Protein AF-U6DF57-F1 (afdb_monomer)

Organism: Neovison vison (NCBI:txid452646)

Solvent-accessible surface area (backbone atoms only — not comparable to full-atom values): 24882 Å² total; per-residue (Å²): 106,76,62,24,52,60,39,52,37,64,39,34,55,54,43,52,50,57,40,47,76,76,34,94,78,56,66,52,61,45,67,50,65,43,27,46,73,41,45,70,46,18,60,71,50,72,69,36,40,58,39,36,43,92,53,84,89,54,86,30,38,49,57,43,26,27,34,59,74,39,52,46,35,77,53,45,66,58,50,26,53,61,52,53,70,60,67,55,60,44,64,63,52,75,55,28,29,51,48,46,36,52,42,36,63,48,38,27,46,74,73,49,46,69,69,101,59,81,37,76,41,80,45,74,50,78,60,56,64,50,39,50,70,58,28,49,73,52,74,18,79,40,70,50,83,81,60,57,57,67,54,95,45,24,38,78,58,48,74,61,32,19,33,42,40,71,68,58,45,32,51,45,25,57,76,62,26,41,28,43,34,39,37,20,26,74,89,38,40,71,62,52,50,57,48,42,78,70,26,73,70,44,41,73,36,75,28,48,88,50,45,81,50,49,58,61,42,50,54,52,40,48,52,56,51,69,12,40,50,37,38,45,64,61,96,72,60,92,55,54,48,66,32,16,27,20,44,30,76,75,73,53,71,47,71,78,28,83,45,29,67,33,64,74,45,54,90,96,55,79,66,50,72,52,77,46,78,47,65,81,59,86,54,74,76,47,73,52,45,38,33,40,70,55,53,91,63,71,47,79,46,76,47,72,62,89,72,78,80,89,50,81,70,46,66,80,51,27,71,73,9,63,66,38,25,31,35,50,76,89,40,41,50,44,39,94,62,31,38,59,81,30,22,78,30,71,40,90,88,53,54,75,66,59,31,54,52,57,13,28,88,47,96,86,47,52,54,4,60,73,41,28,49,70,55,88,35,37,34,48,47,47,84,54,93,50,88,92,45,50,51,36,64,77,31,22,74,25,36,48,66,68,29,45,62,26,95,92,25,50,7,42,28,82,90,24,12,45,42,53,62,54,40,36,51,46,35,95,63,33,35,65,74,18,20,71,39,64,72,68,61,74,88,43,39,45,100,85,71,44,77,112

Secondary structure (DSSP, 8-state):
-HHHHHHHHHHHHHHHHHHHHH-TT--EEEEEE---SSTTTS--SHHHHH---SSTTS--PPP-SEEEEEEEES-HHHHHHHHHT------SSSSBSHHHHHHHHHH-HHHHT--SS-EEEEEEESS-B--TTGGGGGT--SPP------BTTB-GGGGTSPPPPHHHHHHHHHHTTEEEEEEEETTTHHHHHHHHHHSTT-EEEEE-TT-TTHHHHHHHHHHHHHT-EEEEE----TTEEEEEEEE-TTS-EEEEESSEEE-SPPTT---EEEEEEEESS-PPSEEEEEEETT-S-EEEEEE----S------TT-TTTTTTSEEEETTEEEEPTTEESTTS-EE-TT--HHHHHHTT-SSTTSPGGGGSEEEETTEEEEPPPSSTT--EESTTS-EESS-S-EETTEETT-TTTEEEETTEEEEPTTEESTTS-EE--GGGGB-TTS-B-

Structure (mmCIF, N/CA/C/O backbone):
data_AF-U6DF57-F1
#
_entry.id   AF-U6DF57-F1
#
loop_
_atom_site.group_PDB
_atom_site.id
_atom_site.type_symbol
_atom_site.label_atom_id
_atom_site.label_alt_id
_atom_site.label_comp_id
_atom_site.label_asym_id
_atom_site.label_entity_id
_atom_site.label_seq_id
_atom_site.pdbx_PDB_ins_code
_atom_site.Cartn_x
_atom_site.Cartn_y
_atom_site.Cartn_z
_atom_site.occupancy
_atom_site.B_iso_or_equiv
_atom_site.auth_seq_id
_atom_site.auth_comp_id
_atom_site.auth_asym_id
_atom_site.auth_atom_id
_atom_site.pdbx_PDB_model_num
ATOM 1 N N . MET A 1 1 ? -13.504 3.971 30.549 1.00 68.25 1 MET A N 1
ATOM 2 C CA . MET A 1 1 ? -14.671 3.404 29.819 1.00 68.25 1 MET A CA 1
ATOM 3 C C . MET A 1 1 ? -16.015 3.293 30.576 1.00 68.25 1 MET A C 1
ATOM 5 O O . MET A 1 1 ? -17.037 3.138 29.905 1.00 68.25 1 MET A O 1
ATOM 9 N N . LEU A 1 2 ? -16.121 3.310 31.921 1.00 74.62 2 LEU A N 1
ATOM 10 C CA . LEU A 1 2 ? -17.439 3.147 32.598 1.00 74.62 2 LEU A CA 1
ATOM 11 C C . LEU A 1 2 ? -18.368 4.355 32.401 1.00 74.62 2 LEU A C 1
ATOM 13 O O . LEU A 1 2 ? -19.555 4.206 32.114 1.00 74.62 2 LEU A O 1
ATOM 17 N N . ASP A 1 3 ? -17.814 5.537 32.588 1.00 68.56 3 ASP A N 1
ATOM 18 C CA . ASP A 1 3 ? -18.392 6.838 32.284 1.00 68.56 3 ASP A CA 1
ATOM 19 C C . ASP A 1 3 ? -18.595 7.045 30.780 1.00 68.56 3 ASP A C 1
ATOM 21 O O . ASP A 1 3 ? -19.681 7.472 30.375 1.00 68.56 3 ASP A O 1
ATOM 25 N N . ASP A 1 4 ? -17.637 6.629 29.948 1.00 70.06 4 ASP A N 1
ATOM 26 C CA . ASP A 1 4 ? -17.771 6.661 28.487 1.00 70.06 4 ASP A CA 1
ATOM 27 C C . ASP A 1 4 ? -19.016 5.914 28.014 1.00 70.06 4 ASP A C 1
ATOM 29 O O . ASP A 1 4 ? -19.801 6.434 27.221 1.00 70.06 4 ASP A O 1
ATOM 33 N N . LEU A 1 5 ? -19.266 4.713 28.550 1.00 75.00 5 LEU A N 1
ATOM 34 C CA . LEU A 1 5 ? -20.417 3.905 28.160 1.00 75.00 5 LEU A CA 1
ATOM 35 C C . LEU A 1 5 ? -21.748 4.621 28.450 1.00 75.00 5 LEU A C 1
ATOM 37 O O . LEU A 1 5 ? -22.703 4.476 27.689 1.00 75.00 5 LEU A O 1
ATOM 41 N N . ILE A 1 6 ? -21.831 5.424 29.515 1.00 76.19 6 ILE A N 1
ATOM 42 C CA . ILE A 1 6 ? -23.041 6.194 29.847 1.00 76.19 6 ILE A CA 1
ATOM 43 C C . ILE A 1 6 ? -23.311 7.260 28.784 1.00 76.19 6 ILE A C 1
ATOM 45 O O . ILE A 1 6 ? -24.462 7.448 28.374 1.00 76.19 6 ILE A O 1
ATOM 49 N N . ASN A 1 7 ? -22.269 7.944 28.320 1.00 72.00 7 ASN A N 1
ATOM 50 C CA . ASN A 1 7 ? -22.409 8.981 27.308 1.00 72.00 7 ASN A CA 1
ATOM 51 C C . ASN A 1 7 ? -22.587 8.382 25.913 1.00 72.00 7 ASN A C 1
ATOM 53 O O . ASN A 1 7 ? -23.464 8.833 25.177 1.00 72.00 7 ASN A O 1
ATOM 57 N N . VAL A 1 8 ? -21.875 7.307 25.562 1.00 71.12 8 VAL A N 1
ATOM 58 C CA . VAL A 1 8 ? -22.028 6.604 24.275 1.00 71.12 8 VAL A CA 1
ATOM 59 C C . VAL A 1 8 ? -23.464 6.090 24.088 1.00 71.12 8 VAL A C 1
ATOM 61 O O . VAL A 1 8 ? -24.026 6.197 22.996 1.00 71.12 8 VAL A O 1
ATOM 64 N N . LYS A 1 9 ? -24.121 5.641 25.169 1.00 73.88 9 LYS A N 1
ATOM 65 C CA . LYS A 1 9 ? -25.555 5.289 25.164 1.00 73.88 9 LYS A CA 1
ATOM 66 C C . LYS A 1 9 ? -26.471 6.460 24.791 1.00 73.88 9 LYS A C 1
ATOM 68 O O . LYS A 1 9 ? -27.526 6.245 24.195 1.00 73.88 9 LYS A O 1
ATOM 73 N N . LYS A 1 10 ? -26.090 7.694 25.126 1.00 68.88 10 LYS A N 1
ATOM 74 C CA . LYS A 1 10 ? -26.824 8.913 24.742 1.00 68.88 10 LYS A CA 1
ATOM 75 C C . LYS A 1 10 ? -26.468 9.370 23.323 1.00 68.88 10 LYS A C 1
ATOM 77 O O . LYS A 1 10 ? -27.341 9.850 22.609 1.00 68.88 10 LYS A O 1
ATOM 82 N N . LEU A 1 11 ? -25.224 9.144 22.900 1.00 67.44 11 LEU A N 1
ATOM 83 C CA . LEU A 1 11 ? -24.647 9.623 21.640 1.00 67.44 11 LEU A CA 1
ATOM 84 C C . LEU A 1 11 ? -25.147 8.903 20.381 1.00 67.44 11 LEU A C 1
ATOM 86 O O . LEU A 1 11 ? -24.964 9.423 19.285 1.00 67.44 11 LEU A O 1
ATOM 90 N N . GLY A 1 12 ? -25.789 7.737 20.491 1.00 68.12 12 GLY A N 1
ATOM 91 C CA . GLY A 1 12 ? -26.209 6.961 19.317 1.00 68.12 12 GLY A CA 1
ATOM 92 C C . GLY A 1 12 ? -27.116 7.709 18.332 1.00 68.12 12 GLY A C 1
ATOM 93 O O . GLY A 1 12 ? -26.927 7.610 17.118 1.00 68.12 12 GLY A O 1
ATOM 94 N N . GLY A 1 13 ? -28.061 8.505 18.844 1.00 69.75 13 GLY A N 1
ATOM 95 C CA . GLY A 1 13 ? -28.928 9.343 18.010 1.00 69.75 13 GLY A CA 1
ATOM 96 C C . GLY A 1 13 ? -28.185 10.514 17.359 1.00 69.75 13 GLY A C 1
ATOM 97 O O . GLY A 1 13 ? -28.443 10.843 16.200 1.00 69.75 13 GLY A O 1
ATOM 98 N N . ASP A 1 14 ? -27.237 11.117 18.076 1.00 74.94 14 ASP A N 1
ATOM 99 C CA . ASP A 1 14 ? -26.461 12.264 17.592 1.00 74.94 14 ASP A CA 1
ATOM 100 C C . ASP A 1 14 ? -25.399 11.843 16.567 1.00 74.94 14 ASP A C 1
ATOM 102 O O . ASP A 1 14 ? -25.172 12.552 15.589 1.00 74.94 14 ASP A O 1
ATOM 106 N N . LEU A 1 15 ? -24.819 10.650 16.728 1.00 75.00 15 LEU A N 1
ATOM 107 C CA . LEU A 1 15 ? -23.900 10.028 15.774 1.00 75.00 15 LEU A CA 1
ATOM 108 C C . LEU A 1 15 ? -24.562 9.800 14.417 1.00 75.00 15 LEU A C 1
ATOM 110 O O . LEU A 1 15 ? -24.019 10.212 13.391 1.00 75.00 15 LEU A O 1
ATOM 114 N N . LEU A 1 16 ? -25.747 9.178 14.396 1.00 73.25 16 LEU A N 1
ATOM 115 C CA . LEU A 1 16 ? -26.448 8.948 13.133 1.00 73.25 16 LEU A CA 1
ATOM 116 C C . LEU A 1 16 ? -26.901 10.270 12.500 1.00 73.25 16 LEU A C 1
ATOM 118 O O . LEU A 1 16 ? -26.820 10.417 11.284 1.00 73.25 16 LEU A O 1
ATOM 122 N N . ARG A 1 17 ? -27.323 11.252 13.307 1.00 76.50 17 ARG A N 1
ATOM 123 C CA . ARG A 1 17 ? -27.688 12.586 12.808 1.00 76.50 17 ARG A CA 1
ATOM 124 C C . ARG A 1 17 ? -26.499 13.293 12.161 1.00 76.50 17 ARG A C 1
ATOM 126 O O . ARG A 1 17 ? -26.622 13.770 11.041 1.00 76.50 17 ARG A O 1
ATOM 133 N N . ALA A 1 18 ? -25.345 13.286 12.821 1.00 75.62 18 ALA A N 1
ATOM 134 C CA . ALA A 1 18 ? -24.112 13.848 12.289 1.00 75.62 18 ALA A CA 1
ATOM 135 C C . ALA A 1 18 ? -23.642 13.146 11.009 1.00 75.62 18 ALA A C 1
ATOM 137 O O . ALA A 1 18 ? -23.156 13.809 10.097 1.00 75.62 18 ALA A O 1
ATOM 138 N N . LEU A 1 19 ? -23.806 11.823 10.920 1.00 74.62 19 LEU A N 1
ATOM 139 C CA . LEU A 1 19 ? -23.536 11.078 9.690 1.00 74.62 19 LEU A CA 1
ATOM 140 C C . LEU A 1 19 ? -24.506 11.476 8.573 1.00 74.62 19 LEU A C 1
ATOM 142 O O . LEU A 1 19 ? -24.065 11.689 7.450 1.00 74.62 19 LEU A O 1
ATOM 146 N N . ASN A 1 20 ? -25.795 11.637 8.878 1.00 75.69 20 ASN A N 1
ATOM 147 C CA . ASN A 1 20 ? -26.807 12.040 7.899 1.00 75.69 20 ASN A CA 1
ATOM 148 C C . ASN A 1 20 ? -26.631 13.486 7.396 1.00 75.69 20 ASN A C 1
ATOM 150 O O . ASN A 1 20 ? -27.070 13.799 6.296 1.00 75.69 20 ASN A O 1
ATOM 154 N N . GLU A 1 21 ? -25.975 14.364 8.163 1.00 77.69 21 GLU A N 1
ATOM 155 C CA . GLU A 1 21 ? -25.579 15.704 7.692 1.00 77.69 21 GLU A CA 1
ATOM 156 C C . GLU A 1 21 ? -24.467 15.651 6.632 1.00 77.69 21 GLU A C 1
ATOM 158 O O . GLU A 1 21 ? -24.338 16.569 5.826 1.00 77.69 21 GLU A O 1
ATOM 163 N N . ILE A 1 22 ? -23.654 14.592 6.644 1.00 72.81 22 ILE A N 1
ATOM 164 C CA . ILE A 1 22 ? -22.502 14.426 5.751 1.00 72.81 22 ILE A CA 1
ATOM 165 C C . ILE A 1 22 ? -22.846 13.532 4.552 1.00 72.81 22 ILE A C 1
ATOM 167 O O . ILE A 1 22 ? -22.332 13.736 3.453 1.00 72.81 22 ILE A O 1
ATOM 171 N N . THR A 1 23 ? -23.690 12.517 4.748 1.00 75.44 23 THR A N 1
ATOM 172 C CA . THR A 1 23 ? -24.075 11.555 3.713 1.00 75.44 23 THR A CA 1
ATOM 173 C C . THR A 1 23 ? -25.569 11.256 3.748 1.00 75.44 23 THR A C 1
ATOM 175 O O . THR A 1 23 ? -26.134 10.931 4.787 1.00 75.44 23 THR A O 1
ATOM 178 N N . GLU A 1 24 ? -26.212 11.284 2.580 1.00 76.06 24 GLU A N 1
ATOM 179 C CA . GLU A 1 24 ? -27.653 11.028 2.444 1.00 76.06 24 GLU A CA 1
ATOM 180 C C . GLU A 1 24 ? -28.058 9.585 2.796 1.00 76.06 24 GLU A C 1
ATOM 182 O O . GLU A 1 24 ? -29.218 9.309 3.097 1.00 76.06 24 GLU A O 1
ATOM 187 N N . SER A 1 25 ? -27.116 8.635 2.757 1.00 80.62 25 SER A N 1
ATOM 188 C CA . SER A 1 25 ? -27.392 7.210 2.965 1.00 80.62 25 SER A CA 1
ATOM 189 C C . SER A 1 25 ? -26.452 6.605 4.001 1.00 80.62 25 SER A C 1
ATOM 191 O O . SER A 1 25 ? -25.723 5.661 3.706 1.00 80.62 25 SER A O 1
ATOM 193 N N . GLY A 1 26 ? -26.458 7.122 5.229 1.00 83.56 26 GLY A N 1
ATOM 194 C CA . GLY A 1 26 ? -25.708 6.548 6.347 1.00 83.56 26 GLY A CA 1
ATOM 195 C C . GLY A 1 26 ? -26.220 5.165 6.785 1.00 83.56 26 GLY A C 1
ATOM 196 O O . GLY A 1 26 ? -27.414 4.853 6.721 1.00 83.56 26 GLY A O 1
ATOM 197 N N . ARG A 1 27 ? -25.304 4.306 7.242 1.00 90.12 27 ARG A N 1
ATOM 198 C CA . ARG A 1 27 ? -25.605 3.086 8.010 1.00 90.12 27 ARG A CA 1
ATOM 199 C C . ARG A 1 27 ? -24.702 3.072 9.238 1.00 90.12 27 ARG A C 1
ATOM 201 O O . ARG A 1 27 ? -23.534 3.427 9.121 1.00 90.12 27 ARG A O 1
ATOM 208 N N . ILE A 1 28 ? -25.234 2.653 10.380 1.00 89.56 28 ILE A N 1
ATOM 209 C CA . ILE A 1 28 ? -24.511 2.584 11.651 1.00 89.56 28 ILE A CA 1
ATOM 210 C C . ILE A 1 28 ? -24.648 1.191 12.261 1.00 89.56 28 ILE A C 1
ATOM 212 O O . ILE A 1 28 ? -25.680 0.538 12.123 1.00 89.56 28 ILE A O 1
ATOM 216 N N . GLY A 1 29 ? -23.585 0.720 12.899 1.00 93.19 29 GLY A N 1
ATOM 217 C CA . GLY A 1 29 ? -23.491 -0.591 13.530 1.00 93.19 29 GLY A CA 1
ATOM 218 C C . GLY A 1 29 ? -22.608 -0.489 14.766 1.00 93.19 29 GLY A C 1
ATOM 219 O O . GLY A 1 29 ? -21.922 0.516 14.953 1.00 93.19 29 GLY A O 1
ATOM 220 N N . PHE A 1 30 ? -22.651 -1.504 15.622 1.00 93.62 30 PHE A N 1
ATOM 221 C CA . PHE A 1 30 ? -21.929 -1.492 16.891 1.00 93.62 30 PHE A CA 1
ATOM 222 C C . PHE A 1 30 ? -21.308 -2.855 17.194 1.00 93.62 30 PHE A C 1
ATOM 224 O O . PHE A 1 30 ? -21.905 -3.910 16.956 1.00 93.62 30 PHE A O 1
ATOM 231 N N . GLY A 1 31 ? -20.109 -2.817 17.758 1.00 95.38 31 GLY A N 1
ATOM 232 C CA . GLY A 1 31 ? -19.427 -3.959 18.344 1.00 95.38 31 GLY A CA 1
ATOM 233 C C . GLY A 1 31 ? -18.686 -3.511 19.595 1.00 95.38 31 GLY A C 1
ATOM 234 O O . GLY A 1 31 ? -18.368 -2.333 19.744 1.00 95.38 31 GLY A O 1
ATOM 235 N N . SER A 1 32 ? -18.431 -4.452 20.491 1.00 95.12 32 SER A N 1
ATOM 236 C CA . SER A 1 32 ? -17.687 -4.230 21.728 1.00 95.12 32 SER A CA 1
ATOM 237 C C . SER A 1 32 ? -16.516 -5.197 21.804 1.00 95.12 32 SER A C 1
ATOM 239 O O . SER A 1 32 ? -16.604 -6.316 21.290 1.00 95.12 32 SER A O 1
ATOM 241 N N . PHE A 1 33 ? -15.450 -4.801 22.489 1.00 96.94 33 PHE A N 1
ATOM 242 C CA . PHE A 1 33 ? -14.284 -5.640 22.740 1.00 96.94 33 PHE A CA 1
ATOM 243 C C . PHE A 1 33 ? -13.758 -5.418 24.161 1.00 96.94 33 PHE A C 1
ATOM 245 O O . PHE A 1 33 ? -14.124 -4.429 24.794 1.00 96.94 33 PHE A O 1
ATOM 252 N N . VAL A 1 34 ? -12.964 -6.369 24.655 1.00 95.81 34 VAL A N 1
ATOM 253 C CA . VAL A 1 34 ? -12.190 -6.245 25.901 1.00 95.81 34 VAL A CA 1
ATOM 254 C C . VAL A 1 34 ? -10.817 -6.861 25.649 1.00 95.81 34 VAL A C 1
ATOM 256 O O . VAL A 1 34 ? -9.920 -6.180 25.172 1.00 95.81 34 VAL A O 1
ATOM 259 N N . ASP A 1 35 ? -10.671 -8.170 25.865 1.00 97.12 35 ASP A N 1
ATOM 260 C CA . ASP A 1 35 ? -9.435 -8.896 25.591 1.00 97.12 35 ASP A CA 1
ATOM 261 C C . ASP A 1 35 ? -9.648 -10.418 25.540 1.00 97.12 35 ASP A C 1
ATOM 263 O O . ASP A 1 35 ? -10.736 -10.934 25.827 1.00 97.12 35 ASP A O 1
ATOM 267 N N . LYS A 1 36 ? -8.598 -11.156 25.175 1.00 97.06 36 LYS A N 1
ATOM 268 C CA . LYS A 1 36 ? -8.547 -12.616 25.224 1.00 97.06 36 LYS A CA 1
ATOM 269 C C . LYS A 1 36 ? -8.851 -13.112 26.635 1.00 97.06 36 LYS A C 1
ATOM 271 O O . LYS A 1 36 ? -8.392 -12.578 27.638 1.00 97.06 36 LYS A O 1
ATOM 276 N N . THR A 1 37 ? -9.607 -14.201 26.723 1.00 95.94 37 THR A N 1
ATOM 277 C CA . THR A 1 37 ? -10.155 -14.701 27.997 1.00 95.94 37 THR A CA 1
ATOM 278 C C . THR A 1 37 ? -9.232 -15.711 28.682 1.00 95.94 37 THR A C 1
ATOM 280 O O . THR A 1 37 ? -9.686 -16.662 29.319 1.00 95.94 37 THR A O 1
ATOM 283 N N . VAL A 1 38 ? -7.919 -15.508 28.549 1.00 96.19 38 VAL A N 1
ATOM 284 C CA . VAL A 1 38 ? -6.865 -16.340 29.144 1.00 96.19 38 VAL A CA 1
ATOM 285 C C . VAL A 1 38 ? -5.899 -15.474 29.950 1.00 96.19 38 VAL A C 1
ATOM 287 O O . VAL A 1 38 ? -5.796 -14.270 29.729 1.00 96.19 38 VAL A O 1
ATOM 290 N N . LEU A 1 39 ? -5.173 -16.086 30.886 1.00 95.38 39 LEU A N 1
ATOM 291 C CA . LEU A 1 39 ? -4.050 -15.417 31.545 1.00 95.38 39 LEU A CA 1
ATOM 292 C C . LEU A 1 39 ? -2.910 -15.178 30.536 1.00 95.38 39 LEU A C 1
ATOM 294 O O . LEU A 1 39 ? -2.723 -16.016 29.654 1.00 95.38 39 LEU A O 1
ATOM 298 N N . PRO A 1 40 ? -2.118 -14.098 30.682 1.00 96.06 40 PRO A N 1
ATOM 299 C CA . PRO A 1 40 ? -2.175 -13.088 31.747 1.00 96.06 40 PRO A CA 1
ATOM 300 C C . PRO A 1 40 ? -3.162 -11.932 31.500 1.00 96.06 40 PRO A C 1
ATOM 302 O O . PRO A 1 40 ? -3.305 -11.098 32.387 1.00 96.06 40 PRO A O 1
ATOM 305 N N . PHE A 1 41 ? -3.849 -11.901 30.356 1.00 95.81 41 PHE A N 1
ATOM 306 C CA . PHE A 1 41 ? -4.703 -10.779 29.942 1.00 95.81 41 PHE A CA 1
ATOM 307 C C . PHE A 1 41 ? -5.940 -10.629 30.834 1.00 95.81 41 PHE A C 1
ATOM 309 O O . PHE A 1 41 ? -6.323 -9.545 31.251 1.00 95.81 41 PHE A O 1
ATOM 316 N N . VAL A 1 42 ? -6.562 -11.748 31.214 1.00 94.38 42 VAL A N 1
ATOM 317 C CA . VAL A 1 42 ? -7.738 -11.768 32.094 1.00 94.38 42 VAL A CA 1
ATOM 318 C C . VAL A 1 42 ? -7.517 -12.729 33.256 1.00 94.38 42 VAL A C 1
ATOM 320 O O . VAL A 1 42 ? -6.927 -13.799 33.111 1.00 94.38 42 VAL A O 1
ATOM 323 N N . ASN A 1 43 ? -8.055 -12.387 34.430 1.00 92.88 43 ASN A N 1
ATOM 324 C CA . ASN A 1 43 ? -8.069 -13.294 35.573 1.00 92.88 43 ASN A CA 1
ATOM 325 C C . ASN A 1 43 ? -9.050 -14.460 35.347 1.00 92.88 43 ASN A C 1
ATOM 327 O O . ASN A 1 43 ? -10.267 -14.290 35.429 1.00 92.88 43 ASN A O 1
ATOM 331 N N . THR A 1 44 ? -8.512 -15.659 35.119 1.00 93.88 44 THR A N 1
ATOM 332 C CA . THR A 1 44 ? -9.289 -16.876 34.830 1.00 93.88 44 THR A CA 1
ATOM 333 C C . THR A 1 44 ? -9.864 -17.572 36.069 1.00 93.88 44 THR A C 1
ATOM 335 O O . THR A 1 44 ? -10.439 -18.657 35.957 1.00 93.88 44 THR A O 1
ATOM 338 N N . HIS A 1 45 ? -9.756 -16.977 37.263 1.00 93.94 45 HIS A N 1
ATOM 339 C CA . HIS A 1 45 ? -10.400 -17.521 38.455 1.00 93.94 45 HIS A CA 1
ATOM 340 C C . HIS A 1 45 ? -11.935 -17.520 38.283 1.00 93.94 45 HIS A C 1
ATOM 342 O O . HIS A 1 45 ? -12.493 -16.485 37.907 1.00 93.94 45 HIS A O 1
ATOM 348 N N . PRO A 1 46 ? -12.662 -18.611 38.607 1.00 93.12 46 PRO A N 1
ATOM 349 C CA . PRO A 1 46 ? -14.090 -18.746 38.287 1.00 93.12 46 PRO A CA 1
ATOM 350 C C . PRO A 1 46 ? -14.990 -17.599 38.771 1.00 93.12 46 PRO A C 1
ATOM 352 O O . PRO A 1 46 ? -15.899 -17.183 38.056 1.00 93.12 46 PRO A O 1
ATOM 355 N N . GLU A 1 47 ? -14.738 -17.051 39.965 1.00 89.94 47 GLU A N 1
ATOM 356 C CA . GLU A 1 47 ? -15.488 -15.886 40.465 1.00 89.94 47 GLU A CA 1
ATOM 357 C C . GLU A 1 47 ? -15.228 -14.614 39.647 1.00 89.94 47 GLU A C 1
ATOM 359 O O . GLU A 1 47 ? -16.154 -13.845 39.396 1.00 89.94 47 GLU A O 1
ATOM 364 N N . LYS A 1 48 ? -13.981 -14.406 39.207 1.00 89.50 48 LYS A N 1
ATOM 365 C CA . LYS A 1 48 ? -13.570 -13.228 38.435 1.00 89.50 48 LYS A CA 1
ATOM 366 C C . LYS A 1 48 ? -13.990 -13.315 36.971 1.00 89.50 48 LYS A C 1
ATOM 368 O O . LYS A 1 48 ? -14.321 -12.293 36.390 1.00 89.50 48 LYS A O 1
ATOM 373 N N . LEU A 1 49 ? -14.100 -14.519 36.413 1.00 91.38 49 LEU A N 1
ATOM 374 C CA . LEU A 1 49 ? -14.721 -14.718 35.102 1.00 91.38 49 LEU A CA 1
ATOM 375 C C . LEU A 1 49 ? -16.227 -14.422 35.113 1.00 91.38 49 LEU A C 1
ATOM 377 O O . LEU A 1 49 ? -16.764 -13.971 34.106 1.00 91.38 49 LEU A O 1
ATOM 381 N N . ARG A 1 50 ? -16.920 -14.658 36.236 1.00 90.88 50 ARG A N 1
ATOM 382 C CA . ARG A 1 50 ? -18.347 -14.315 36.376 1.00 90.88 50 ARG A CA 1
ATOM 383 C C . ARG A 1 50 ? -18.570 -12.825 36.609 1.00 90.88 50 ARG A C 1
ATOM 385 O O . ARG A 1 50 ? -19.512 -12.276 36.051 1.00 90.88 50 ARG A O 1
ATOM 392 N N . ASN A 1 51 ? -17.732 -12.195 37.431 1.00 90.81 51 ASN A N 1
ATOM 393 C CA . ASN A 1 51 ? -17.753 -10.754 37.655 1.00 90.81 51 ASN A CA 1
ATOM 394 C C . ASN A 1 51 ? -16.311 -10.207 37.700 1.00 90.81 51 ASN A C 1
ATOM 396 O O . ASN A 1 51 ? -15.656 -10.296 38.749 1.00 90.81 51 ASN A O 1
ATOM 400 N N . PRO A 1 52 ? -15.806 -9.635 36.589 1.00 90.75 52 PRO A N 1
ATOM 401 C CA . PRO A 1 52 ? -14.438 -9.128 36.526 1.00 90.75 52 PRO A CA 1
ATOM 402 C C . PRO A 1 52 ? -14.260 -7.807 37.272 1.00 90.75 52 PRO A C 1
ATOM 404 O O . PRO A 1 52 ? -13.129 -7.391 37.521 1.00 90.75 52 PRO A O 1
ATOM 407 N N . CYS A 1 53 ? -15.348 -7.147 37.676 1.00 88.00 53 CYS A N 1
ATOM 408 C CA . CYS A 1 53 ? -15.246 -5.821 38.251 1.00 88.00 53 CYS A CA 1
ATOM 409 C C . CYS A 1 53 ? -14.506 -5.789 39.599 1.00 88.00 53 CYS A C 1
ATOM 411 O O . CYS A 1 53 ? -14.590 -6.727 40.405 1.00 88.00 53 CYS A O 1
ATOM 413 N N . PRO A 1 54 ? -13.774 -4.690 39.881 1.00 81.62 54 PRO A N 1
ATOM 414 C CA . PRO A 1 54 ? -13.047 -4.543 41.139 1.00 81.62 54 PRO A CA 1
ATOM 415 C C . PRO A 1 54 ? -13.987 -4.536 42.349 1.00 81.62 54 PRO A C 1
ATOM 417 O O . PRO A 1 54 ? -13.709 -5.186 43.357 1.00 81.62 54 PRO A O 1
ATOM 420 N N . ASN A 1 55 ? -15.118 -3.833 42.230 1.00 81.31 55 ASN A N 1
ATOM 421 C CA . ASN A 1 55 ? -16.168 -3.804 43.242 1.00 81.31 55 ASN A CA 1
ATOM 422 C C . ASN A 1 55 ? -17.203 -4.899 42.947 1.00 81.31 55 ASN A C 1
ATOM 424 O O . ASN A 1 55 ? -17.837 -4.873 41.894 1.00 81.31 55 ASN A O 1
ATOM 428 N N . LYS A 1 56 ? -17.400 -5.822 43.899 1.00 72.25 56 LYS A N 1
ATOM 429 C CA . LYS A 1 56 ? -18.354 -6.937 43.786 1.00 72.25 56 LYS A CA 1
ATOM 430 C C . LYS A 1 56 ? -19.818 -6.490 43.705 1.00 72.25 56 LYS A C 1
ATOM 432 O O . LYS A 1 56 ? -20.634 -7.240 43.186 1.00 72.25 56 LYS A O 1
ATOM 437 N N . GLU A 1 57 ? -20.144 -5.299 44.206 1.00 72.69 57 GLU A N 1
ATOM 438 C CA . GLU A 1 57 ? -21.509 -4.750 44.198 1.00 72.69 57 GLU A CA 1
ATOM 439 C C . GLU A 1 57 ? -21.925 -4.198 42.827 1.00 72.69 57 GLU A C 1
ATOM 441 O O . GLU A 1 57 ? -23.105 -3.951 42.593 1.00 72.69 57 GLU A O 1
ATOM 446 N N . LYS A 1 58 ? -20.968 -3.998 41.910 1.00 77.62 58 LYS A N 1
ATOM 447 C CA . LYS A 1 58 ? -21.257 -3.574 40.539 1.00 77.62 58 LYS A CA 1
ATOM 448 C C . LYS A 1 58 ? -21.443 -4.800 39.648 1.00 77.62 58 LYS A C 1
ATOM 450 O O . LYS A 1 58 ? -20.582 -5.681 39.606 1.00 77.62 58 LYS A O 1
ATOM 455 N N . GLU A 1 59 ? -22.556 -4.835 38.922 1.00 78.81 59 GLU A N 1
ATOM 456 C CA . GLU A 1 59 ? -22.802 -5.844 37.892 1.00 78.81 59 GLU A CA 1
ATOM 457 C C . GLU A 1 59 ? -21.991 -5.526 36.635 1.00 78.81 59 GLU A C 1
ATOM 459 O O . GLU A 1 59 ? -22.155 -4.470 36.020 1.00 78.81 59 GLU A O 1
ATOM 464 N N . CYS A 1 60 ? -21.128 -6.464 36.253 1.00 85.56 60 CYS A N 1
ATOM 465 C CA . CYS A 1 60 ? -20.311 -6.385 35.051 1.00 85.56 60 CYS A CA 1
ATOM 466 C C . CYS A 1 60 ? -20.455 -7.665 34.242 1.00 85.56 60 CYS A C 1
ATOM 468 O O . CYS A 1 60 ? -20.689 -8.745 34.786 1.00 85.56 60 CYS A O 1
ATOM 470 N N . GLN A 1 61 ? -20.340 -7.534 32.927 1.00 91.62 61 GLN A N 1
ATOM 471 C CA . GLN A 1 61 ? -20.383 -8.682 32.038 1.00 91.62 61 GLN A CA 1
ATOM 472 C C . GLN A 1 61 ? -19.110 -9.526 32.184 1.00 91.62 61 GLN A C 1
ATOM 474 O O . GLN A 1 61 ? -18.043 -8.971 32.452 1.00 91.62 61 GLN A O 1
ATOM 479 N N . PRO A 1 62 ? -19.202 -10.852 31.971 1.00 94.00 62 PRO A N 1
ATOM 480 C CA . PRO A 1 62 ? -18.030 -11.706 31.841 1.00 94.00 62 PRO A CA 1
ATOM 481 C C . PRO A 1 62 ? -17.052 -11.177 30.778 1.00 94.00 62 PRO A C 1
ATOM 483 O O . PRO A 1 62 ? -17.514 -10.632 29.771 1.00 94.00 62 PRO A O 1
ATOM 486 N N . PRO A 1 63 ? -15.732 -11.365 30.945 1.00 94.69 63 PRO A N 1
ATOM 487 C CA . PRO A 1 63 ? -14.732 -11.003 29.941 1.00 94.69 63 PRO A CA 1
ATOM 488 C C . PRO A 1 63 ? -14.984 -11.671 28.584 1.00 94.69 63 PRO A C 1
ATOM 490 O O . PRO A 1 63 ? -15.428 -12.818 28.516 1.00 94.69 63 PRO A O 1
ATOM 493 N N . PHE A 1 64 ? -14.701 -10.955 27.496 1.00 96.06 64 PHE A N 1
ATOM 494 C CA . PHE A 1 64 ? -14.834 -11.446 26.123 1.00 96.06 64 PHE A CA 1
ATOM 495 C C . PHE A 1 64 ? -13.871 -10.698 25.196 1.00 96.06 64 PHE A C 1
ATOM 497 O O . PHE A 1 64 ? -13.606 -9.522 25.415 1.00 96.06 64 PHE A O 1
ATOM 504 N N . ALA A 1 65 ? -13.406 -11.346 24.126 1.00 96.81 65 ALA A N 1
ATOM 505 C CA . ALA A 1 65 ? -12.497 -10.704 23.177 1.00 96.81 65 ALA A CA 1
ATOM 506 C C . ALA A 1 65 ? -13.229 -9.697 22.284 1.00 96.81 65 ALA A C 1
ATOM 508 O O . ALA A 1 65 ? -13.007 -8.497 22.385 1.00 96.81 65 ALA A O 1
ATOM 509 N N . PHE A 1 66 ? -14.154 -10.175 21.449 1.00 98.19 66 PHE A N 1
ATOM 510 C CA . PHE A 1 66 ? -14.967 -9.334 20.572 1.00 98.19 66 PHE A CA 1
ATOM 511 C C . PHE A 1 66 ? -16.394 -9.871 20.474 1.00 98.19 66 PHE A C 1
ATOM 513 O O . PHE A 1 66 ? -16.613 -11.081 20.358 1.00 98.19 66 PHE A O 1
ATOM 520 N N . ARG A 1 67 ? -17.364 -8.956 20.495 1.00 97.44 67 ARG A N 1
ATOM 521 C CA . ARG A 1 67 ? -18.778 -9.238 20.265 1.00 97.44 67 ARG A CA 1
ATOM 522 C C . ARG A 1 67 ? -19.344 -8.237 19.268 1.00 97.44 67 ARG A C 1
ATOM 524 O O . ARG A 1 67 ? -19.355 -7.030 19.511 1.00 97.44 67 ARG A O 1
ATOM 531 N N . HIS A 1 68 ? -19.868 -8.748 18.166 1.00 97.75 68 HIS A N 1
ATOM 532 C CA . HIS A 1 68 ? -20.689 -7.983 17.251 1.00 97.75 68 HIS A CA 1
ATOM 533 C C . HIS A 1 68 ? -22.101 -7.845 17.837 1.00 97.75 68 HIS A C 1
ATOM 535 O O . HIS A 1 68 ? -22.782 -8.827 18.112 1.00 97.75 68 HIS A O 1
ATOM 541 N N . VAL A 1 69 ? -22.540 -6.618 18.097 1.00 95.62 69 VAL A N 1
ATOM 542 C CA . VAL A 1 69 ? -23.808 -6.367 18.801 1.00 95.62 69 VAL A CA 1
ATOM 543 C C . VAL A 1 69 ? -24.906 -5.996 17.815 1.00 95.62 69 VAL A C 1
ATOM 545 O O . VAL A 1 69 ? -26.035 -6.465 17.931 1.00 95.62 69 VAL A O 1
ATOM 548 N N . LEU A 1 70 ? -24.581 -5.139 16.847 1.00 95.06 70 LEU A N 1
ATOM 549 C CA . LEU A 1 70 ? -25.546 -4.609 15.901 1.00 95.06 70 LEU A CA 1
ATOM 550 C C . LEU A 1 70 ? -24.950 -4.509 14.502 1.00 95.06 70 LEU A C 1
ATOM 552 O O . LEU A 1 70 ? -24.026 -3.726 14.262 1.00 95.06 70 LEU A O 1
ATOM 556 N N . LYS A 1 71 ? -25.561 -5.247 13.576 1.00 96.69 71 LYS A N 1
ATOM 557 C CA . LYS A 1 71 ? -25.312 -5.160 12.137 1.00 96.69 71 LYS A CA 1
ATOM 558 C C . LYS A 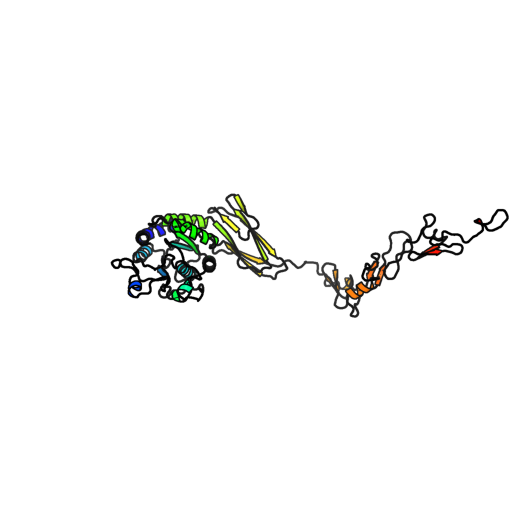1 71 ? -25.633 -3.765 11.602 1.00 96.69 71 LYS A C 1
ATOM 560 O O . LYS A 1 71 ? -26.575 -3.125 12.069 1.00 96.69 71 LYS A O 1
ATOM 565 N N . LEU A 1 72 ? -24.886 -3.311 10.595 1.00 94.69 72 LEU A N 1
ATOM 566 C CA . LEU A 1 72 ? -25.087 -2.006 9.962 1.00 94.69 72 LEU A CA 1
ATOM 567 C C . LEU A 1 72 ? -26.555 -1.792 9.531 1.00 94.69 72 LEU A C 1
ATOM 569 O O . LEU A 1 72 ? -27.072 -2.471 8.644 1.00 94.69 72 LEU A O 1
ATOM 573 N N . THR A 1 73 ? -27.216 -0.809 10.145 1.00 91.94 73 THR A N 1
ATOM 574 C CA . THR A 1 73 ? -28.640 -0.481 9.973 1.00 91.94 73 THR A CA 1
ATOM 575 C C . THR A 1 73 ? -28.841 1.028 9.800 1.00 91.94 73 THR A C 1
ATOM 577 O O . THR A 1 73 ? -27.948 1.826 10.073 1.00 91.94 73 THR A O 1
ATOM 580 N N . ASN A 1 74 ? -30.003 1.446 9.301 1.00 88.69 74 ASN A N 1
ATOM 581 C CA . ASN A 1 74 ? -30.436 2.852 9.273 1.00 88.69 74 ASN A CA 1
ATOM 582 C C . ASN A 1 74 ? -31.347 3.229 10.446 1.00 88.69 74 ASN A C 1
ATOM 584 O O . ASN A 1 74 ? -31.825 4.358 10.505 1.00 88.69 74 ASN A O 1
ATOM 588 N N . ASN A 1 75 ? -31.619 2.294 11.353 1.00 88.81 75 ASN A N 1
ATOM 589 C CA . ASN A 1 75 ? -32.507 2.519 12.482 1.00 88.81 75 ASN A CA 1
ATOM 590 C C . ASN A 1 75 ? -31.726 3.066 13.694 1.00 88.81 75 ASN A C 1
ATOM 592 O O . ASN A 1 75 ? -31.090 2.299 14.421 1.00 88.81 75 ASN A O 1
ATOM 596 N N . SER A 1 76 ? -31.791 4.386 13.920 1.00 83.25 76 SER A N 1
ATOM 597 C CA . SER A 1 76 ? -31.170 5.060 15.079 1.00 83.25 76 SER A CA 1
ATOM 598 C C . SER A 1 76 ? -31.632 4.485 16.406 1.00 83.25 76 SER A C 1
ATOM 600 O O . SER A 1 76 ? -30.827 4.275 17.310 1.00 83.25 76 SER A O 1
ATOM 602 N N . ASP A 1 77 ? -32.926 4.212 16.523 1.00 86.44 77 ASP A N 1
ATOM 603 C CA . ASP A 1 77 ? -33.523 3.805 17.788 1.00 86.44 77 ASP A CA 1
ATOM 604 C C . ASP A 1 77 ? -33.087 2.384 18.132 1.00 86.44 77 ASP A C 1
ATOM 606 O O . ASP A 1 77 ? -32.860 2.057 19.294 1.00 86.44 77 ASP A O 1
ATOM 610 N N . GLN A 1 78 ? -32.922 1.530 17.118 1.00 90.19 78 GLN A N 1
ATOM 611 C CA . GLN A 1 78 ? -32.327 0.211 17.293 1.00 90.19 78 GLN A CA 1
ATOM 612 C C . GLN A 1 78 ? -30.882 0.324 17.782 1.00 90.19 78 GLN A C 1
ATOM 614 O O . GLN A 1 78 ? -30.528 -0.361 18.738 1.00 90.19 78 GLN A O 1
ATOM 619 N N . PHE A 1 79 ? -30.081 1.216 17.193 1.00 88.06 79 PHE A N 1
ATOM 620 C CA . PHE A 1 79 ? -28.717 1.466 17.658 1.00 88.06 79 PHE A CA 1
ATOM 621 C C . PHE A 1 79 ? -28.689 1.901 19.121 1.00 88.06 79 PHE A C 1
ATOM 623 O O . PHE A 1 79 ? -28.016 1.277 19.941 1.00 88.06 79 PHE A O 1
ATOM 630 N N . GLN A 1 80 ? -29.480 2.912 19.475 1.00 85.38 80 GLN A N 1
ATOM 631 C CA . GLN A 1 80 ? -29.519 3.432 20.835 1.00 85.38 80 GLN A CA 1
ATOM 632 C C . GLN A 1 80 ? -29.970 2.369 21.846 1.00 85.38 80 GLN A C 1
ATOM 634 O O . GLN A 1 80 ? -29.382 2.252 22.921 1.00 85.38 80 GLN A O 1
ATOM 639 N N . ARG A 1 81 ? -30.972 1.550 21.499 1.00 89.50 81 ARG A N 1
ATOM 640 C CA . ARG A 1 81 ? -31.437 0.454 22.359 1.00 89.50 81 ARG A CA 1
ATOM 641 C C . ARG A 1 81 ? -30.377 -0.627 22.550 1.00 89.50 81 ARG A C 1
ATOM 643 O O . ARG A 1 81 ? -30.151 -1.033 23.687 1.00 89.50 81 ARG A O 1
ATOM 650 N N . GLU A 1 82 ? -29.737 -1.104 21.481 1.00 90.94 82 GLU A N 1
ATOM 651 C CA . GLU A 1 82 ? -28.760 -2.199 21.586 1.00 90.94 82 GLU A CA 1
ATOM 652 C C . GLU A 1 82 ? -27.465 -1.768 22.288 1.00 90.94 82 GLU A C 1
ATOM 654 O O . GLU A 1 82 ? -26.934 -2.524 23.104 1.00 90.94 82 GLU A O 1
ATOM 659 N N . VAL A 1 83 ? -27.002 -0.532 22.069 1.00 86.62 83 VAL A N 1
ATOM 660 C CA . VAL A 1 83 ? -25.892 0.062 22.838 1.00 86.62 83 VAL A CA 1
ATOM 661 C C . VAL A 1 83 ? -26.303 0.287 24.299 1.00 86.62 83 VAL A C 1
ATOM 663 O O . VAL A 1 83 ? -25.542 -0.006 25.221 1.00 86.62 83 VAL A O 1
ATOM 666 N N . GLY A 1 84 ? -27.548 0.720 24.530 1.00 85.50 84 GLY A N 1
ATOM 667 C CA . GLY A 1 84 ? -28.168 0.886 25.849 1.00 85.50 84 GLY A CA 1
ATOM 668 C C . GLY A 1 84 ? -28.092 -0.351 26.746 1.00 85.50 84 GLY A C 1
ATOM 669 O O . GLY A 1 84 ? -27.883 -0.221 27.955 1.00 85.50 84 GLY A O 1
ATOM 670 N N . LYS A 1 85 ? -28.208 -1.543 26.150 1.00 89.38 85 LYS A N 1
ATOM 671 C CA . LYS A 1 85 ? -28.157 -2.840 26.845 1.00 89.38 85 LYS A CA 1
ATOM 672 C C . LYS A 1 85 ? -26.750 -3.276 27.254 1.00 89.38 85 LYS A C 1
ATOM 674 O O . LYS A 1 85 ? -26.624 -4.193 28.062 1.00 89.38 85 LYS A O 1
ATOM 679 N N . GLN A 1 86 ? -25.700 -2.666 26.706 1.00 88.19 86 GLN A N 1
ATOM 680 C CA . GLN A 1 86 ? -24.334 -3.078 27.018 1.00 88.19 86 GLN A CA 1
ATOM 681 C C . GLN A 1 86 ? -23.958 -2.674 28.444 1.00 88.19 86 GLN A C 1
ATOM 683 O O . GLN A 1 86 ? -24.356 -1.614 28.940 1.00 88.19 86 GLN A O 1
ATOM 688 N N . LEU A 1 87 ? -23.185 -3.528 29.103 1.00 87.31 87 LEU A N 1
ATOM 689 C CA . LEU A 1 87 ? -22.594 -3.277 30.413 1.00 87.31 87 LEU A CA 1
ATOM 690 C C . LEU A 1 87 ? -21.078 -3.360 30.272 1.00 87.31 87 LEU A C 1
ATOM 692 O O . LEU A 1 87 ? -20.573 -3.998 29.348 1.00 87.31 87 LEU A O 1
ATOM 696 N N . ILE A 1 88 ? -20.363 -2.729 31.198 1.00 87.25 88 ILE A N 1
ATOM 697 C CA . ILE A 1 88 ? -18.908 -2.833 31.232 1.00 87.25 88 ILE A CA 1
ATOM 698 C C . ILE A 1 88 ? -18.455 -4.252 31.585 1.00 87.25 88 ILE A C 1
ATOM 700 O O . ILE A 1 88 ? -19.180 -5.029 32.211 1.00 87.25 88 ILE A O 1
ATOM 704 N N . SER A 1 89 ? -17.223 -4.548 31.204 1.00 91.31 89 SER A N 1
ATO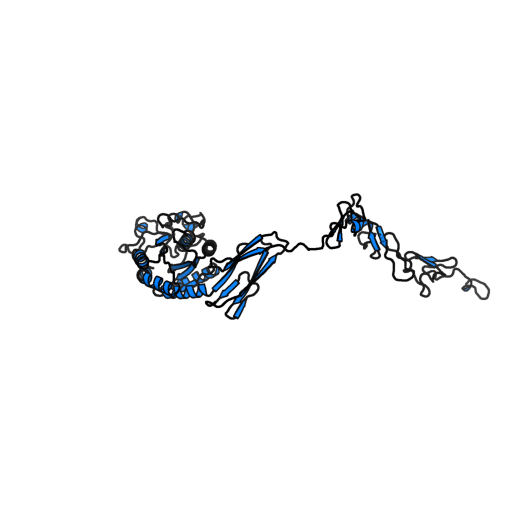M 705 C CA . SER A 1 89 ? -16.474 -5.744 31.576 1.00 91.31 89 SER A CA 1
ATOM 706 C C . SER A 1 89 ? -15.117 -5.300 32.144 1.00 91.31 89 SER A C 1
ATOM 708 O O . SER A 1 89 ? -14.949 -4.122 32.467 1.00 91.31 89 SER A O 1
ATOM 710 N N . GLY A 1 90 ? -14.163 -6.212 32.303 1.00 87.88 90 GLY A N 1
ATOM 711 C CA . GLY A 1 90 ? -12.803 -5.867 32.705 1.00 87.88 90 GLY A CA 1
ATOM 712 C C . GLY A 1 90 ? -11.797 -6.976 32.421 1.00 87.88 90 GLY A C 1
ATOM 713 O O . GLY A 1 90 ? -12.149 -8.158 32.390 1.00 87.88 90 GLY A O 1
ATOM 714 N N . ASN A 1 91 ? -10.547 -6.572 32.238 1.00 88.88 91 ASN A N 1
ATOM 715 C CA . ASN A 1 91 ? -9.363 -7.415 32.106 1.00 88.88 91 ASN A CA 1
ATOM 716 C C . ASN A 1 91 ? -8.374 -7.143 33.260 1.00 88.88 91 ASN A C 1
ATOM 718 O O . ASN A 1 91 ? -8.714 -6.475 34.241 1.00 88.88 91 ASN A O 1
ATOM 722 N N . LEU A 1 92 ? -7.207 -7.788 33.221 1.00 91.00 92 LEU A N 1
ATOM 723 C CA . LEU A 1 92 ? -6.199 -7.745 34.282 1.00 91.00 92 LEU A CA 1
ATOM 724 C C . LEU A 1 92 ? -5.046 -6.790 33.952 1.00 91.00 92 LEU A C 1
ATOM 726 O O . LEU A 1 92 ? -4.585 -6.076 34.843 1.00 91.00 92 LEU A O 1
ATOM 730 N N . ASP A 1 93 ? -4.559 -6.816 32.717 1.00 91.62 93 ASP A N 1
ATOM 731 C CA . ASP A 1 93 ? -3.532 -5.912 32.213 1.00 91.62 93 ASP A CA 1
ATOM 732 C C . ASP A 1 93 ? -4.119 -4.618 31.637 1.00 91.62 93 ASP A C 1
ATOM 734 O O . ASP A 1 93 ? -5.327 -4.407 31.638 1.00 91.62 93 ASP A O 1
ATOM 738 N N . ALA A 1 94 ? -3.237 -3.684 31.270 1.00 90.88 94 ALA A N 1
ATOM 739 C CA . ALA A 1 94 ? -3.640 -2.361 30.797 1.00 90.88 94 ALA A CA 1
ATOM 740 C C . ALA A 1 94 ? -3.975 -2.325 29.293 1.00 90.88 94 ALA A C 1
ATOM 742 O O . ALA A 1 94 ? -5.035 -1.807 28.955 1.00 90.88 94 ALA A O 1
ATOM 743 N N . PRO A 1 95 ? -3.136 -2.853 28.373 1.00 93.81 95 PRO A N 1
ATOM 744 C CA . PRO A 1 95 ? -3.495 -2.883 26.958 1.00 93.81 95 PRO A CA 1
ATOM 745 C C . PRO A 1 95 ? -4.696 -3.803 26.717 1.00 93.81 95 PRO A C 1
ATOM 747 O O . PRO A 1 95 ? -4.933 -4.728 27.484 1.00 93.81 95 PRO A O 1
ATOM 750 N N . GLU A 1 96 ? -5.436 -3.541 25.640 1.00 95.25 96 GLU A N 1
ATOM 751 C CA . GLU A 1 96 ? -6.644 -4.295 25.296 1.00 95.25 96 GLU A CA 1
ATOM 752 C C . GLU A 1 96 ? -6.483 -5.094 23.990 1.00 95.25 96 GLU A C 1
ATOM 754 O O . GLU A 1 96 ? -5.647 -4.804 23.124 1.00 95.25 96 GLU A O 1
ATOM 759 N N . GLY A 1 97 ? -7.381 -6.054 23.769 1.00 96.94 97 GLY A N 1
ATOM 760 C CA . GLY A 1 97 ? -7.438 -6.904 22.576 1.00 96.94 97 GLY A CA 1
ATOM 761 C C . GLY A 1 97 ? -8.082 -6.240 21.355 1.00 96.94 97 GLY A C 1
ATOM 762 O O . GLY A 1 97 ? -8.684 -6.911 20.511 1.00 96.94 97 GLY A O 1
ATOM 763 N N . GLY A 1 98 ? -7.986 -4.915 21.243 1.00 97.19 98 GLY A N 1
ATOM 764 C CA . GLY A 1 98 ? -8.705 -4.128 20.243 1.00 97.19 98 GLY A CA 1
ATOM 765 C C . GLY A 1 98 ? -8.341 -4.445 18.789 1.00 97.19 98 GLY A C 1
ATOM 766 O O . GLY A 1 98 ? -9.217 -4.434 17.921 1.00 97.19 98 GLY A O 1
ATOM 767 N N . LEU A 1 99 ? -7.082 -4.800 18.498 1.00 97.94 99 LEU A N 1
ATOM 768 C CA . LEU A 1 99 ? -6.688 -5.154 17.127 1.00 97.94 99 LEU A CA 1
ATOM 769 C C . LEU A 1 99 ? -7.348 -6.455 16.648 1.00 97.94 99 LEU A C 1
ATOM 771 O O . LEU A 1 99 ? -7.671 -6.577 15.465 1.00 97.94 99 LEU A O 1
ATOM 775 N N . ASP A 1 100 ? -7.603 -7.398 17.556 1.00 98.00 100 ASP A N 1
ATOM 776 C CA . ASP A 1 100 ? -8.319 -8.644 17.263 1.00 98.00 100 ASP A CA 1
ATOM 777 C C . ASP A 1 100 ? -9.760 -8.344 16.820 1.00 98.00 100 ASP A C 1
ATOM 779 O O . ASP A 1 100 ? -10.242 -8.866 15.811 1.00 98.00 100 ASP A O 1
ATOM 783 N N . ALA A 1 101 ? -10.421 -7.416 17.521 1.00 98.31 101 ALA A N 1
ATOM 784 C CA . ALA A 1 101 ? -11.742 -6.924 17.149 1.00 98.31 101 ALA A CA 1
ATOM 785 C C . ALA A 1 101 ? -11.730 -6.230 15.779 1.00 98.31 101 ALA A C 1
ATOM 787 O O . ALA A 1 101 ? -12.583 -6.519 14.938 1.00 98.31 101 ALA A O 1
ATOM 788 N N . MET A 1 102 ? -10.744 -5.365 15.511 1.00 98.31 102 MET A N 1
ATOM 789 C CA . MET A 1 102 ? -10.608 -4.712 14.204 1.00 98.31 102 MET A CA 1
ATOM 790 C C . MET A 1 102 ? -10.411 -5.725 13.070 1.00 98.31 102 MET A C 1
ATOM 792 O O . MET A 1 102 ? -11.011 -5.565 12.006 1.00 98.31 102 MET A O 1
ATOM 796 N N . MET A 1 103 ? -9.621 -6.781 13.291 1.00 98.44 103 MET A N 1
ATOM 797 C CA . MET A 1 103 ? -9.421 -7.847 12.308 1.00 98.44 103 MET A CA 1
ATOM 798 C C . MET A 1 103 ? -10.724 -8.596 12.018 1.00 98.44 103 MET A C 1
ATOM 800 O O . MET A 1 103 ? -11.069 -8.782 10.853 1.00 98.44 103 MET A O 1
ATOM 804 N N . GLN A 1 104 ? -11.489 -8.968 13.050 1.00 98.38 104 GLN A N 1
ATOM 805 C CA . GLN A 1 104 ? -12.787 -9.624 12.864 1.00 98.38 104 GLN A CA 1
ATOM 806 C C . GLN A 1 104 ? -13.782 -8.716 12.127 1.00 98.38 104 GLN A C 1
ATOM 808 O O . GLN A 1 104 ? -14.423 -9.156 11.177 1.00 98.38 104 GLN A O 1
ATOM 813 N N . VAL A 1 105 ? -13.855 -7.426 12.471 1.00 98.31 105 VAL A N 1
ATOM 814 C CA . VAL A 1 105 ? -14.702 -6.451 11.756 1.00 98.31 105 VAL A CA 1
ATOM 815 C C . VAL A 1 105 ? -14.286 -6.293 10.289 1.00 98.31 105 VAL A C 1
ATOM 817 O O . VAL A 1 105 ? -15.140 -6.101 9.418 1.00 98.31 105 VAL A O 1
ATOM 820 N N . ALA A 1 106 ? -12.984 -6.368 10.006 1.00 97.50 106 ALA A N 1
ATOM 821 C CA . ALA A 1 106 ? -12.459 -6.282 8.653 1.00 97.50 106 ALA A CA 1
ATOM 822 C C . ALA A 1 106 ? -12.650 -7.576 7.851 1.00 97.50 106 ALA A C 1
ATOM 824 O O . ALA A 1 106 ? -12.795 -7.498 6.635 1.00 97.50 106 ALA A O 1
ATOM 825 N N . ALA A 1 107 ? -12.657 -8.747 8.490 1.00 97.62 107 ALA A N 1
ATOM 826 C CA . ALA A 1 107 ? -12.792 -10.041 7.824 1.00 97.62 107 ALA A CA 1
ATOM 827 C C . ALA A 1 107 ? -14.255 -10.492 7.638 1.00 97.62 107 ALA A C 1
ATOM 829 O O . ALA A 1 107 ? -14.573 -11.119 6.629 1.00 97.62 107 ALA A O 1
ATOM 830 N N . CYS A 1 108 ? -15.145 -10.163 8.576 1.00 97.56 108 CYS A N 1
ATOM 831 C CA . CYS A 1 108 ? -16.548 -10.588 8.605 1.00 97.56 108 CYS A CA 1
ATOM 832 C C . CYS A 1 108 ? -17.469 -9.620 7.843 1.00 97.56 108 CYS A C 1
ATOM 834 O O . CYS A 1 108 ? -18.281 -8.898 8.429 1.00 97.56 108 CYS A O 1
ATOM 836 N N . LEU A 1 109 ? -17.306 -9.529 6.519 1.00 96.12 109 LEU A N 1
ATOM 837 C CA . LEU A 1 109 ? -18.007 -8.517 5.718 1.00 96.12 109 LEU A CA 1
ATOM 838 C C . LEU A 1 109 ? -19.536 -8.652 5.767 1.00 96.12 109 LEU A C 1
ATOM 840 O O . LEU A 1 109 ? -20.246 -7.640 5.818 1.00 96.12 109 LEU A O 1
ATOM 844 N N . GLU A 1 110 ? -20.036 -9.887 5.759 1.00 95.81 110 GLU A N 1
ATOM 845 C CA . GLU A 1 110 ? -21.464 -10.191 5.691 1.00 95.81 110 GLU A CA 1
ATOM 846 C C . GLU A 1 110 ? -22.161 -9.995 7.037 1.00 95.81 110 GLU A C 1
ATOM 848 O O . GLU A 1 110 ? -23.254 -9.419 7.087 1.00 95.81 110 GLU A O 1
ATOM 853 N N . GLU A 1 111 ? -21.524 -10.431 8.123 1.00 96.69 111 GLU A N 1
ATOM 854 C CA . GLU A 1 111 ? -22.017 -10.331 9.495 1.00 96.69 111 GLU A CA 1
ATOM 855 C C . GLU A 1 111 ? -22.125 -8.863 9.899 1.00 96.69 111 GLU A C 1
ATOM 857 O O . GLU A 1 111 ? -23.204 -8.417 10.291 1.00 96.69 111 GLU A O 1
ATOM 862 N N . ILE A 1 112 ? -21.051 -8.089 9.688 1.00 97.88 112 ILE A N 1
ATOM 863 C CA . ILE A 1 112 ? -21.040 -6.645 9.952 1.00 97.88 112 ILE A CA 1
ATOM 864 C C . ILE A 1 112 ? -22.011 -5.905 9.017 1.00 97.88 112 ILE A C 1
ATOM 866 O O . ILE A 1 112 ? -22.652 -4.932 9.425 1.00 97.88 112 ILE A O 1
ATOM 870 N N . GLY A 1 113 ? -22.170 -6.385 7.778 1.00 96.44 113 GLY A N 1
ATOM 871 C CA . GLY A 1 113 ? -23.091 -5.827 6.786 1.00 96.44 113 GLY A CA 1
ATOM 872 C C . GLY A 1 113 ? -22.504 -4.662 5.991 1.00 96.44 113 GLY A C 1
ATOM 873 O O . GLY A 1 113 ? -23.214 -3.696 5.693 1.00 96.44 113 GLY A O 1
ATOM 874 N N . TRP A 1 114 ? -21.208 -4.718 5.676 1.00 94.75 114 TRP A N 1
ATOM 875 C CA . TRP A 1 114 ? -20.546 -3.668 4.908 1.00 94.75 114 TRP A CA 1
ATOM 876 C C . TRP A 1 114 ? -21.155 -3.534 3.508 1.00 94.75 114 TRP A C 1
ATOM 878 O O . TRP A 1 114 ? -21.334 -4.509 2.784 1.00 94.75 114 TRP A O 1
ATOM 888 N N . ARG A 1 115 ? -21.432 -2.295 3.093 1.00 90.12 115 ARG A N 1
ATOM 889 C CA . ARG A 1 115 ? -21.836 -1.981 1.714 1.00 90.12 115 ARG A CA 1
ATOM 890 C C . ARG A 1 115 ? -20.613 -1.714 0.836 1.00 90.12 115 ARG A C 1
ATOM 892 O O . ARG A 1 115 ? -19.501 -1.507 1.330 1.00 90.12 115 ARG A O 1
ATOM 899 N N . ASN A 1 116 ? -20.823 -1.689 -0.476 1.00 85.38 116 ASN A N 1
ATOM 900 C CA . ASN A 1 116 ? -19.794 -1.332 -1.451 1.00 85.38 116 ASN A CA 1
ATOM 901 C C . ASN A 1 116 ? -19.673 0.198 -1.614 1.00 85.38 116 ASN A C 1
ATOM 903 O O . ASN A 1 116 ? -19.941 0.740 -2.678 1.00 85.38 116 ASN A O 1
ATOM 907 N N . VAL A 1 117 ? -19.377 0.892 -0.514 1.00 84.62 117 VAL A N 1
ATOM 908 C CA . VAL A 1 117 ? -19.187 2.353 -0.419 1.00 84.62 117 VAL A CA 1
ATOM 909 C C . VAL A 1 117 ? -18.064 2.637 0.585 1.00 84.62 117 VAL A C 1
ATOM 911 O O . VAL A 1 117 ? -17.491 1.694 1.124 1.00 84.62 117 VAL A O 1
ATOM 914 N N . THR A 1 118 ? -17.779 3.906 0.891 1.00 80.88 118 THR A N 1
ATOM 915 C CA . THR A 1 118 ? -16.853 4.299 1.966 1.00 80.88 118 THR A CA 1
ATOM 916 C C . THR A 1 118 ? -17.195 3.607 3.289 1.00 80.88 118 THR A C 1
ATOM 918 O O . THR A 1 118 ? -18.327 3.697 3.772 1.00 80.88 118 THR A O 1
ATOM 921 N N . ARG A 1 119 ? -16.212 2.932 3.893 1.00 90.88 119 ARG A N 1
ATOM 922 C CA . ARG A 1 119 ? -16.356 2.219 5.170 1.00 90.88 119 ARG A CA 1
ATOM 923 C C . ARG A 1 119 ? -15.500 2.908 6.224 1.00 90.88 119 ARG A C 1
ATOM 925 O O . ARG A 1 119 ? -14.288 3.022 6.058 1.00 90.88 119 ARG A O 1
ATOM 932 N N . LEU A 1 120 ? -16.129 3.366 7.301 1.00 91.00 120 LEU A N 1
ATOM 933 C CA . LEU A 1 120 ? -15.453 4.003 8.430 1.00 91.00 120 LEU A CA 1
ATOM 934 C C . LEU A 1 120 ? -15.575 3.104 9.654 1.00 91.00 120 LEU A C 1
ATOM 936 O O . LEU A 1 120 ? -16.677 2.663 9.979 1.00 91.00 120 LEU A O 1
ATOM 940 N N . LEU A 1 121 ? -14.460 2.865 10.338 1.00 94.62 121 LEU A N 1
ATOM 941 C CA . LEU A 1 121 ? -14.422 2.103 11.582 1.00 94.62 121 LEU A CA 1
ATOM 942 C C . LEU A 1 121 ? -13.945 3.010 12.712 1.00 94.62 121 LEU A C 1
ATOM 944 O O . LEU A 1 121 ? -12.769 3.340 12.783 1.00 94.62 121 LEU A O 1
ATOM 948 N N . VAL A 1 122 ? -14.847 3.416 13.600 1.00 92.81 122 VAL A N 1
ATOM 949 C CA . VAL A 1 122 ? -14.467 4.202 14.779 1.00 92.81 122 VAL A CA 1
ATOM 950 C C . VAL A 1 122 ? -14.005 3.244 15.870 1.00 92.81 122 VAL A C 1
ATOM 952 O O . VAL A 1 122 ? -14.778 2.405 16.327 1.00 92.81 122 VAL A O 1
ATOM 955 N N . PHE A 1 123 ? -12.743 3.365 16.264 1.00 94.75 123 PHE A N 1
ATOM 956 C CA . PHE A 1 123 ? -12.120 2.594 17.329 1.00 94.75 123 PHE A CA 1
ATOM 957 C C . PHE A 1 123 ? -11.931 3.505 18.541 1.00 94.75 123 PHE A C 1
ATOM 959 O O . PHE A 1 123 ? -11.177 4.473 18.454 1.00 94.75 123 PHE A O 1
ATOM 966 N N . ALA A 1 124 ? -12.638 3.220 19.636 1.00 91.81 124 ALA A N 1
ATOM 967 C CA . ALA A 1 124 ? -12.614 4.034 20.846 1.00 91.81 124 ALA A CA 1
ATOM 968 C C . ALA A 1 124 ? -12.090 3.234 22.042 1.00 91.81 124 ALA A C 1
ATOM 970 O O . ALA A 1 124 ? -12.629 2.169 22.335 1.00 91.81 124 ALA A O 1
ATOM 971 N N . THR A 1 125 ? -11.057 3.751 22.707 1.00 91.62 125 THR A N 1
ATOM 972 C CA . THR A 1 125 ? -10.453 3.167 23.918 1.00 91.62 125 THR A CA 1
ATOM 973 C C . THR A 1 125 ? -9.684 4.239 24.695 1.00 91.62 125 THR A C 1
ATOM 975 O O . THR A 1 125 ? -9.251 5.250 24.128 1.00 91.62 125 THR A O 1
ATOM 978 N N . ASP A 1 126 ? -9.506 4.019 25.991 1.00 89.00 126 ASP A N 1
ATOM 979 C CA . ASP A 1 126 ? -8.693 4.830 26.890 1.00 89.00 126 ASP A CA 1
ATOM 980 C C . ASP A 1 126 ? -7.280 4.260 27.128 1.00 89.00 126 ASP A C 1
ATOM 982 O O . ASP A 1 126 ? -6.461 4.958 27.738 1.00 89.00 126 ASP A O 1
ATOM 986 N N . ASP A 1 127 ? -6.954 3.079 26.582 1.00 93.56 127 ASP A N 1
ATOM 987 C CA . ASP A 1 127 ? -5.673 2.389 26.801 1.00 93.56 127 ASP A CA 1
ATOM 988 C C . ASP A 1 127 ? -4.979 1.899 25.500 1.00 93.56 127 ASP A C 1
ATOM 990 O O . ASP A 1 127 ? -5.311 2.272 24.364 1.00 93.56 127 ASP A O 1
ATOM 994 N N . GLY A 1 128 ? -3.889 1.148 25.673 1.00 94.94 128 GLY A N 1
ATOM 995 C CA . GLY A 1 128 ? -3.078 0.546 24.620 1.00 94.94 128 GLY A CA 1
ATOM 996 C C . GLY A 1 128 ? -3.743 -0.635 23.922 1.00 94.94 128 GLY A C 1
ATOM 997 O O . GLY A 1 128 ? -4.895 -0.977 24.156 1.00 94.94 128 GLY A O 1
ATOM 998 N N . PHE A 1 129 ? -2.980 -1.276 23.042 1.00 97.00 129 PHE A N 1
ATOM 999 C CA . PHE A 1 129 ? -3.438 -2.421 22.267 1.00 97.00 129 PHE A CA 1
ATOM 1000 C C . PHE A 1 129 ? -2.387 -3.530 22.266 1.00 97.00 129 PHE A C 1
ATOM 1002 O O . PHE A 1 129 ? -1.189 -3.254 22.161 1.00 97.00 129 PHE A O 1
ATOM 1009 N N . HIS A 1 130 ? -2.845 -4.776 22.318 1.00 98.19 130 HIS A N 1
ATOM 1010 C CA . HIS A 1 130 ? -2.018 -5.949 22.058 1.00 98.19 130 HIS A CA 1
ATOM 1011 C C . HIS A 1 130 ? -1.834 -6.207 20.561 1.00 98.19 130 HIS A C 1
ATOM 1013 O O . HIS A 1 130 ? -2.698 -5.888 19.736 1.00 98.19 130 HIS A O 1
ATOM 1019 N N . PHE A 1 131 ? -0.698 -6.804 20.202 1.00 97.69 131 PHE A N 1
ATOM 1020 C CA . PHE A 1 131 ? -0.356 -7.172 18.826 1.00 97.69 131 PHE A CA 1
ATOM 1021 C C . PHE A 1 131 ? 0.373 -8.522 18.767 1.00 97.69 131 PHE A C 1
ATOM 1023 O O . PHE A 1 131 ? 0.736 -9.101 19.790 1.00 97.69 131 PHE A O 1
ATOM 1030 N N . ALA A 1 132 ? 0.543 -9.056 17.551 1.00 98.19 132 ALA A N 1
ATOM 1031 C CA . ALA A 1 132 ? 1.175 -10.360 17.328 1.00 98.19 132 ALA A CA 1
ATOM 1032 C C . ALA A 1 132 ? 2.491 -10.529 18.111 1.00 98.19 132 ALA A C 1
ATOM 1034 O O . ALA A 1 132 ? 3.386 -9.685 18.034 1.00 98.19 132 ALA A O 1
ATOM 1035 N N . GLY A 1 133 ? 2.617 -11.653 18.810 1.00 97.81 133 GLY A N 1
ATOM 1036 C CA . GLY A 1 133 ? 3.699 -11.961 19.738 1.00 97.81 133 GLY A CA 1
ATOM 1037 C C . GLY A 1 133 ? 3.250 -11.957 21.199 1.00 97.81 133 GLY A C 1
ATOM 1038 O O . GLY A 1 133 ? 3.746 -12.781 21.971 1.00 97.81 133 GLY A O 1
ATOM 1039 N N . ASP A 1 134 ? 2.289 -11.107 21.572 1.00 98.00 134 ASP A N 1
ATOM 1040 C CA . ASP A 1 134 ? 1.806 -11.004 22.955 1.00 98.00 134 ASP A CA 1
ATOM 1041 C C . ASP A 1 134 ? 1.055 -12.268 23.396 1.00 98.00 134 ASP A C 1
ATOM 1043 O O . ASP A 1 134 ? 1.219 -12.725 24.530 1.00 98.00 134 ASP A O 1
ATOM 1047 N N . GLY A 1 135 ? 0.318 -12.919 22.484 1.00 97.38 135 GLY A N 1
ATOM 1048 C CA . GLY A 1 135 ? -0.409 -14.165 22.750 1.00 97.38 135 GLY A CA 1
ATOM 1049 C C . GLY A 1 135 ? 0.483 -15.309 23.235 1.00 97.38 135 GLY A C 1
ATOM 1050 O O . GLY A 1 135 ? 0.009 -16.206 23.938 1.00 97.38 135 GLY A O 1
ATOM 1051 N N . LYS A 1 136 ? 1.797 -15.239 22.979 1.00 97.75 136 LYS A N 1
ATOM 1052 C CA . LYS A 1 136 ? 2.787 -16.184 23.511 1.00 97.75 136 LYS A CA 1
ATOM 1053 C C . LYS A 1 136 ? 2.749 -16.275 25.038 1.00 97.75 136 LYS A C 1
ATOM 1055 O O . LYS A 1 136 ? 2.982 -17.357 25.575 1.00 97.75 136 LYS A O 1
ATOM 1060 N N . LEU A 1 137 ? 2.433 -15.179 25.735 1.00 96.75 137 LEU A N 1
ATOM 1061 C CA . LEU A 1 137 ? 2.289 -15.163 27.195 1.00 96.75 137 LEU A CA 1
ATOM 1062 C C . LEU A 1 137 ? 1.118 -16.031 27.679 1.00 96.75 137 LEU A C 1
ATOM 1064 O O . LEU A 1 137 ? 1.209 -16.631 28.746 1.00 96.75 137 LEU A O 1
ATOM 1068 N N . GLY A 1 138 ? 0.058 -16.142 26.875 1.00 95.94 138 GLY A N 1
ATOM 1069 C CA . GLY A 1 138 ? -1.087 -17.024 27.112 1.00 95.94 138 GLY A CA 1
ATOM 1070 C C . GLY A 1 138 ? -0.958 -18.407 26.472 1.00 95.94 138 GLY A C 1
ATOM 1071 O O . GLY A 1 138 ? -1.961 -19.097 26.318 1.00 95.94 138 GLY A O 1
ATOM 1072 N N . ALA A 1 139 ? 0.257 -18.809 26.076 1.00 97.62 139 ALA A N 1
ATOM 1073 C CA . ALA A 1 139 ? 0.544 -20.045 25.340 1.00 97.62 139 ALA A CA 1
ATOM 1074 C C . ALA A 1 139 ? -0.173 -20.164 23.977 1.00 97.62 139 ALA A C 1
ATOM 1076 O O . ALA A 1 139 ? -0.358 -21.267 23.460 1.00 97.62 139 ALA A O 1
ATOM 1077 N N . ILE A 1 140 ? -0.524 -19.032 23.363 1.00 97.88 140 ILE A N 1
ATOM 1078 C CA . ILE A 1 140 ? -1.132 -18.968 22.035 1.00 97.88 140 ILE A CA 1
ATOM 1079 C C . ILE A 1 140 ? -0.030 -18.672 21.017 1.00 97.88 140 ILE A C 1
ATOM 1081 O O . ILE A 1 140 ? 0.498 -17.566 20.957 1.00 97.88 140 ILE A O 1
ATOM 1085 N N . LEU A 1 141 ? 0.351 -19.688 20.240 1.00 96.69 141 LEU A N 1
ATOM 1086 C CA . LEU A 1 141 ? 1.458 -19.606 19.275 1.00 96.69 141 LEU A CA 1
ATOM 1087 C C . LEU A 1 141 ? 0.994 -19.599 17.816 1.00 96.69 141 LEU A C 1
ATOM 1089 O O . LEU A 1 141 ? 1.803 -19.377 16.917 1.00 96.69 141 LEU A O 1
ATOM 1093 N N . THR A 1 142 ? -0.285 -19.883 17.573 1.00 98.31 142 THR A N 1
ATOM 1094 C CA . THR A 1 142 ? -0.864 -19.920 16.230 1.00 98.31 142 THR A CA 1
ATOM 1095 C C . THR A 1 142 ? -1.050 -18.489 15.731 1.00 98.31 142 THR A C 1
ATOM 1097 O O . THR A 1 142 ? -1.819 -17.752 16.343 1.00 98.31 142 THR A O 1
ATOM 1100 N N . PRO A 1 143 ? -0.406 -18.066 14.632 1.00 98.38 143 PRO A N 1
ATOM 1101 C CA . PRO A 1 143 ? -0.611 -16.724 14.097 1.00 98.38 143 PRO A CA 1
ATOM 1102 C C . PRO A 1 143 ? -2.063 -16.493 13.673 1.00 98.38 143 PRO A C 1
ATOM 1104 O O . PRO A 1 143 ? -2.743 -17.423 13.236 1.00 98.38 143 PRO A O 1
ATOM 1107 N N . ASN A 1 144 ? -2.517 -15.243 13.745 1.00 98.56 144 ASN A N 1
ATOM 1108 C CA . ASN A 1 144 ? -3.816 -14.841 13.215 1.00 98.56 144 ASN A CA 1
ATOM 1109 C C . ASN A 1 144 ? -3.916 -15.178 11.714 1.00 98.56 144 ASN A C 1
ATOM 1111 O O . ASN A 1 144 ? -3.005 -14.869 10.943 1.00 98.56 144 ASN A O 1
ATOM 1115 N N . ASP A 1 145 ? -5.016 -15.788 11.276 1.00 97.81 145 ASP A N 1
ATOM 1116 C CA . ASP A 1 145 ? -5.201 -16.230 9.887 1.00 97.81 145 ASP A CA 1
ATOM 1117 C C . ASP A 1 145 ? -5.889 -15.184 8.986 1.00 97.81 145 ASP A C 1
ATOM 1119 O O . ASP A 1 145 ? -6.034 -15.401 7.781 1.00 97.81 145 ASP A O 1
ATOM 1123 N N . GLY A 1 146 ? -6.303 -14.043 9.550 1.00 97.38 146 GLY A N 1
ATOM 1124 C CA . GLY A 1 146 ? -6.982 -12.960 8.839 1.00 97.38 146 GLY A CA 1
ATOM 1125 C C . GLY A 1 146 ? -8.385 -13.314 8.333 1.00 97.38 146 GLY A C 1
ATOM 1126 O O . GLY A 1 146 ? -8.856 -12.686 7.377 1.00 97.38 146 GLY A O 1
ATOM 1127 N N . ARG A 1 147 ? -9.038 -14.331 8.916 1.00 97.75 147 ARG A N 1
ATOM 1128 C CA . ARG A 1 147 ? -10.380 -14.799 8.529 1.00 97.75 147 ARG A CA 1
ATOM 1129 C C . ARG A 1 147 ? -11.441 -14.455 9.578 1.00 97.75 147 ARG A C 1
ATOM 1131 O O . ARG A 1 147 ? -11.142 -14.104 10.719 1.00 97.75 147 ARG A O 1
ATOM 1138 N N . CYS A 1 148 ? -12.700 -14.542 9.153 1.00 97.81 148 CYS A N 1
ATOM 1139 C CA . CYS A 1 148 ? -13.850 -14.361 10.027 1.00 97.81 148 CYS A CA 1
ATOM 1140 C C . CYS A 1 148 ? -14.085 -15.613 10.884 1.00 97.81 148 CYS A C 1
ATOM 1142 O O . CYS A 1 148 ? -14.178 -16.713 10.342 1.00 97.81 148 CYS A O 1
ATOM 1144 N N . HIS A 1 149 ? -14.221 -15.432 12.199 1.00 97.69 149 HIS A N 1
ATOM 1145 C CA . HIS A 1 149 ? -14.472 -16.495 13.182 1.00 97.69 149 HIS A CA 1
ATOM 1146 C C . HIS A 1 149 ? -15.563 -16.084 14.183 1.00 97.69 149 HIS A C 1
ATOM 1148 O O . HIS A 1 149 ? -15.438 -16.302 15.392 1.00 97.69 149 HIS A O 1
ATOM 1154 N N . LEU A 1 150 ? -16.621 -15.432 13.696 1.00 96.62 150 LEU A N 1
ATOM 1155 C CA . LEU A 1 150 ? -17.775 -15.087 14.520 1.00 96.62 150 LEU A CA 1
ATOM 1156 C C . LEU A 1 150 ? -18.735 -16.269 14.635 1.00 96.62 150 LEU A C 1
ATOM 1158 O O . LEU A 1 150 ? -19.304 -16.730 13.652 1.00 96.62 150 LEU A O 1
ATOM 1162 N N . GLU A 1 151 ? -18.975 -16.697 15.870 1.00 95.38 151 GLU A N 1
ATOM 1163 C CA . GLU A 1 151 ? -19.988 -17.686 16.223 1.00 95.38 151 GLU A CA 1
ATOM 1164 C C . GLU A 1 151 ? -20.961 -17.047 17.209 1.00 95.38 151 GLU A C 1
ATOM 1166 O O . GLU A 1 151 ? -20.548 -16.547 18.258 1.00 95.38 151 GLU A O 1
ATOM 1171 N N . ASP A 1 152 ? -22.253 -17.027 16.878 1.00 93.56 152 ASP A N 1
ATOM 1172 C CA . ASP A 1 152 ? -23.271 -16.292 17.646 1.00 93.56 152 ASP A CA 1
ATOM 1173 C C . ASP A 1 152 ? -22.867 -14.824 17.878 1.00 93.56 152 ASP A C 1
ATOM 1175 O O . ASP A 1 152 ? -22.954 -14.286 18.986 1.00 93.56 152 ASP A O 1
ATOM 1179 N N . ASN A 1 153 ? -22.343 -14.187 16.824 1.00 95.25 153 ASN A N 1
ATOM 1180 C CA . ASN A 1 153 ? -21.795 -12.830 16.847 1.00 95.25 153 ASN A CA 1
ATOM 1181 C C . ASN A 1 153 ? -20.663 -12.608 17.871 1.00 95.25 153 ASN A C 1
ATOM 1183 O O . ASN A 1 153 ? -20.372 -11.470 18.233 1.00 95.25 153 ASN A O 1
ATOM 1187 N N . THR A 1 154 ? -20.005 -13.664 18.347 1.00 96.62 154 THR A N 1
ATOM 1188 C CA . THR A 1 154 ? -18.907 -13.579 19.317 1.00 96.62 154 THR A CA 1
ATOM 1189 C C . THR A 1 154 ? -17.663 -14.260 18.762 1.00 96.62 154 THR A C 1
ATOM 1191 O O . THR A 1 154 ? -17.744 -15.325 18.153 1.00 96.62 154 THR A O 1
ATOM 1194 N N . TYR A 1 155 ? -16.490 -13.672 18.992 1.00 97.38 155 TYR A N 1
ATOM 1195 C CA . TYR A 1 155 ? -15.220 -14.271 18.588 1.00 97.38 155 TYR A CA 1
ATOM 1196 C C . TYR A 1 155 ? -14.779 -15.340 19.600 1.00 97.38 155 TYR A C 1
ATOM 1198 O O . TYR A 1 155 ? -13.952 -15.089 20.474 1.00 97.38 155 TYR A O 1
ATOM 1206 N N . LYS A 1 156 ? -15.372 -16.538 19.517 1.00 92.69 156 LYS A N 1
ATOM 1207 C CA . LYS A 1 156 ? -15.118 -17.635 20.473 1.00 92.69 156 LYS A CA 1
ATOM 1208 C C . LYS A 1 156 ? -13.719 -18.240 20.339 1.00 92.69 156 LYS A C 1
ATOM 1210 O O . LYS A 1 156 ? -13.152 -18.701 21.325 1.00 92.69 156 LYS A O 1
ATOM 1215 N N . ARG A 1 157 ? -13.146 -18.192 19.134 1.00 95.75 157 ARG A N 1
ATOM 1216 C CA . ARG A 1 157 ? -11.821 -18.746 18.812 1.00 95.75 157 ARG A CA 1
ATOM 1217 C C . ARG A 1 157 ? -10.662 -17.792 19.123 1.00 95.75 157 ARG A C 1
ATOM 1219 O O . ARG A 1 157 ? -9.525 -18.070 18.754 1.00 95.75 157 ARG A O 1
ATOM 1226 N N . SER A 1 158 ? -10.910 -16.693 19.843 1.00 96.38 158 SER A N 1
ATOM 1227 C CA . SER A 1 158 ? -9.878 -15.711 20.216 1.00 96.38 158 SER A CA 1
ATOM 1228 C C . SER A 1 158 ? -8.701 -16.312 20.982 1.00 96.38 158 SER A C 1
ATOM 1230 O O . SER A 1 158 ? -7.602 -15.772 20.940 1.00 96.38 158 SER A O 1
ATOM 1232 N N . ASN A 1 159 ? -8.926 -17.416 21.696 1.00 97.00 159 ASN A N 1
ATOM 1233 C CA . ASN A 1 159 ? -7.908 -18.072 22.512 1.00 97.00 159 ASN A CA 1
ATOM 1234 C C . ASN A 1 159 ? -7.100 -19.124 21.726 1.00 97.00 159 ASN A C 1
ATOM 1236 O O . ASN A 1 159 ? -6.173 -19.710 22.274 1.00 97.00 159 ASN A O 1
ATOM 1240 N N . GLU A 1 160 ? -7.451 -19.388 20.464 1.00 97.81 160 GLU A N 1
ATOM 1241 C CA . GLU A 1 160 ? -6.736 -20.329 19.588 1.00 97.81 160 GLU A CA 1
ATOM 1242 C C . GLU A 1 160 ? -5.699 -19.632 18.700 1.00 97.81 160 GLU A C 1
ATOM 1244 O O . GLU A 1 160 ? -4.720 -20.260 18.291 1.00 97.81 160 GLU A O 1
ATOM 1249 N N . PHE A 1 161 ? -5.911 -18.344 18.415 1.00 98.19 161 PHE A N 1
ATOM 1250 C CA . PHE A 1 161 ? -5.090 -17.524 17.527 1.00 98.19 161 PHE A CA 1
ATOM 1251 C C . PHE A 1 161 ? -4.484 -16.341 18.272 1.00 98.19 161 PHE A C 1
ATOM 1253 O O . PHE A 1 161 ? -5.135 -15.725 19.113 1.00 98.19 161 PHE A O 1
ATOM 1260 N N . ASP A 1 162 ? -3.243 -16.004 17.950 1.00 98.56 162 ASP A N 1
ATOM 1261 C CA . ASP A 1 162 ? -2.563 -14.814 18.445 1.00 98.56 162 ASP A CA 1
ATOM 1262 C C . ASP A 1 162 ? -3.252 -13.539 17.919 1.00 98.56 162 ASP A C 1
ATOM 1264 O O . ASP A 1 162 ? -4.070 -13.576 16.992 1.00 98.56 162 ASP A O 1
ATOM 1268 N N . TYR A 1 163 ? -2.936 -12.398 18.524 1.00 98.62 163 TYR A N 1
ATOM 1269 C CA . TYR A 1 163 ? -3.352 -11.093 18.022 1.00 98.62 163 TYR A CA 1
ATOM 1270 C C . TYR A 1 163 ? -2.816 -10.874 16.595 1.00 98.62 163 TYR A C 1
ATOM 1272 O O . TYR A 1 163 ? -1.772 -11.419 16.220 1.00 98.62 163 TYR A O 1
ATOM 1280 N N . PRO A 1 164 ? -3.490 -10.065 15.763 1.00 98.31 164 PRO A N 1
ATOM 1281 C CA . PRO A 1 164 ? -2.976 -9.727 14.443 1.00 98.31 164 PRO A CA 1
ATOM 1282 C C . PRO A 1 164 ? -1.727 -8.846 14.553 1.00 98.31 164 PRO A C 1
ATOM 1284 O O . PRO A 1 164 ? -1.570 -8.046 15.480 1.00 98.31 164 PRO A O 1
ATOM 1287 N N . SER A 1 165 ? -0.833 -8.948 13.569 1.00 97.94 165 SER A N 1
ATOM 1288 C CA . SER A 1 165 ? 0.244 -7.962 13.442 1.00 97.94 165 SER A CA 1
ATOM 1289 C C . SER A 1 165 ? -0.309 -6.648 12.884 1.00 97.94 165 SER A C 1
ATOM 1291 O O . SER A 1 165 ? -1.286 -6.641 12.129 1.00 97.94 165 SER A O 1
ATOM 1293 N N . VAL A 1 166 ? 0.343 -5.524 13.195 1.00 96.75 166 VAL A N 1
ATOM 1294 C CA . VAL A 1 166 ? -0.070 -4.205 12.680 1.00 96.75 166 VAL A CA 1
ATOM 1295 C C . VAL A 1 166 ? -0.088 -4.189 11.145 1.00 96.75 166 VAL A C 1
ATOM 1297 O O . VAL A 1 166 ? -1.029 -3.677 10.543 1.00 96.75 166 VAL A O 1
ATOM 1300 N N . GLY A 1 167 ? 0.908 -4.807 10.500 1.00 95.50 167 GLY A N 1
ATOM 1301 C CA . GLY A 1 167 ? 0.972 -4.907 9.039 1.00 95.50 167 GLY A CA 1
ATOM 1302 C C . GLY A 1 167 ? -0.127 -5.793 8.444 1.00 95.50 167 GLY A C 1
ATOM 1303 O O . GLY A 1 167 ? -0.707 -5.448 7.416 1.00 95.50 167 GLY A O 1
ATOM 1304 N N . GLN A 1 168 ? -0.470 -6.901 9.112 1.00 96.38 168 GLN A N 1
ATOM 1305 C CA . GLN A 1 168 ? -1.570 -7.771 8.688 1.00 96.38 168 GLN A CA 1
ATOM 1306 C C . GLN A 1 168 ? -2.913 -7.037 8.753 1.00 96.38 168 GLN A C 1
ATOM 1308 O O . GLN A 1 168 ? -3.716 -7.132 7.823 1.00 96.38 168 GLN A O 1
ATOM 1313 N N . LEU A 1 169 ? -3.139 -6.265 9.820 1.00 97.00 169 LEU A N 1
ATOM 1314 C CA . LEU A 1 169 ? -4.330 -5.436 9.956 1.00 97.00 169 LEU A CA 1
ATOM 1315 C C . LEU A 1 169 ? -4.371 -4.326 8.897 1.00 97.00 169 LEU A C 1
ATOM 1317 O O . LEU A 1 169 ? -5.402 -4.153 8.251 1.00 97.00 169 LEU A O 1
ATOM 1321 N N . ALA A 1 170 ? -3.255 -3.623 8.668 1.00 94.00 170 ALA A N 1
ATOM 1322 C CA . ALA A 1 170 ? -3.151 -2.592 7.633 1.00 94.00 170 ALA A CA 1
ATOM 1323 C C . ALA A 1 170 ? -3.533 -3.140 6.249 1.00 94.00 170 ALA A C 1
ATOM 1325 O O . ALA A 1 170 ? -4.335 -2.533 5.539 1.00 94.00 170 ALA A O 1
ATOM 1326 N N . HIS A 1 171 ? -3.021 -4.326 5.902 1.00 91.50 171 HIS A N 1
ATOM 1327 C CA . HIS A 1 171 ? -3.359 -5.000 4.653 1.00 91.50 171 HIS A CA 1
ATOM 1328 C C . HIS A 1 171 ? -4.850 -5.346 4.578 1.00 91.50 171 HIS A C 1
ATOM 1330 O O . HIS A 1 171 ? -5.493 -5.038 3.577 1.00 91.50 171 HIS A O 1
ATOM 1336 N N . LYS A 1 172 ? -5.426 -5.950 5.629 1.00 94.75 172 LYS A N 1
ATOM 1337 C CA . LYS A 1 172 ? -6.831 -6.390 5.608 1.00 94.75 172 LYS A CA 1
ATOM 1338 C C . LYS A 1 172 ? -7.821 -5.223 5.560 1.00 94.75 172 LYS A C 1
ATOM 1340 O O . LYS A 1 172 ? -8.824 -5.292 4.852 1.00 94.75 172 LYS A O 1
ATOM 1345 N N . LEU A 1 173 ? -7.525 -4.135 6.272 1.00 94.12 173 LEU A N 1
ATOM 1346 C CA . LEU A 1 173 ? -8.308 -2.899 6.223 1.00 94.12 173 LEU A CA 1
ATOM 1347 C C . LEU A 1 173 ? -8.263 -2.264 4.829 1.00 94.12 173 LEU A C 1
ATOM 1349 O O . LEU A 1 173 ? -9.309 -1.891 4.301 1.00 94.12 173 LEU A O 1
ATOM 1353 N N . ALA A 1 174 ? -7.078 -2.192 4.214 1.00 88.44 174 ALA A N 1
ATOM 1354 C CA . ALA A 1 174 ? -6.907 -1.654 2.867 1.00 88.44 174 ALA A CA 1
ATOM 1355 C C . ALA A 1 174 ? -7.579 -2.530 1.796 1.00 88.44 174 ALA A C 1
ATOM 1357 O O . ALA A 1 174 ? -8.268 -2.001 0.927 1.00 88.44 174 ALA A O 1
ATOM 1358 N N . GLU A 1 175 ? -7.436 -3.858 1.885 1.00 88.06 175 GLU A N 1
ATOM 1359 C CA . GLU A 1 175 ? -8.102 -4.832 1.006 1.00 88.06 175 GLU A CA 1
ATOM 1360 C C . GLU A 1 175 ? -9.618 -4.609 0.988 1.00 88.06 175 GLU A C 1
ATOM 1362 O O . GLU A 1 175 ? -10.241 -4.612 -0.073 1.00 88.06 175 GLU A O 1
ATOM 1367 N N . ASN A 1 176 ? -10.193 -4.348 2.162 1.00 91.25 176 ASN A N 1
ATOM 1368 C CA . ASN A 1 176 ? -11.625 -4.170 2.341 1.00 91.25 176 ASN A CA 1
ATOM 1369 C C . ASN A 1 176 ? -12.075 -2.703 2.364 1.00 91.25 176 ASN A C 1
ATOM 1371 O O . ASN A 1 176 ? -13.227 -2.450 2.713 1.00 91.25 176 ASN A O 1
ATOM 1375 N N . ASN A 1 177 ? -11.232 -1.741 1.971 1.00 89.38 177 ASN A N 1
ATOM 1376 C CA . ASN A 1 177 ? -11.559 -0.308 1.924 1.00 89.38 177 ASN A CA 1
ATOM 1377 C C . ASN A 1 177 ? -12.135 0.260 3.243 1.00 89.38 177 ASN A C 1
ATOM 1379 O O . ASN A 1 177 ? -13.013 1.126 3.220 1.00 89.38 177 ASN A O 1
ATOM 1383 N N . ILE A 1 178 ? -11.654 -0.225 4.392 1.00 93.00 178 ILE A N 1
ATOM 1384 C CA . ILE A 1 178 ? -12.065 0.226 5.729 1.00 93.00 178 ILE A CA 1
ATOM 1385 C C . ILE A 1 178 ? -11.048 1.226 6.268 1.00 93.00 178 ILE A C 1
ATOM 1387 O O . ILE A 1 178 ? -9.863 0.926 6.381 1.00 93.00 178 ILE A O 1
ATOM 1391 N N . GLN A 1 179 ? -11.528 2.410 6.636 1.00 92.50 179 GLN A N 1
ATOM 1392 C CA . GLN A 1 179 ? -10.711 3.510 7.142 1.00 92.50 179 GLN A CA 1
ATOM 1393 C C . GLN A 1 179 ? -10.936 3.649 8.653 1.00 92.50 179 GLN A C 1
ATOM 1395 O O . GLN A 1 179 ? -12.041 4.027 9.067 1.00 92.50 179 GLN A O 1
ATOM 1400 N N . PRO A 1 180 ? -9.945 3.309 9.497 1.00 94.81 180 PRO A N 1
ATOM 1401 C CA . PRO A 1 180 ? -10.115 3.403 10.935 1.00 94.81 180 PRO A CA 1
ATOM 1402 C C . PRO A 1 180 ? -9.924 4.839 11.439 1.00 94.81 180 PRO A C 1
ATOM 1404 O O . PRO A 1 180 ? -9.019 5.564 11.018 1.00 94.81 180 PRO A O 1
ATOM 1407 N N . ILE A 1 181 ? -10.772 5.232 12.382 1.00 93.94 181 ILE A N 1
ATOM 1408 C CA . ILE A 1 181 ? -10.689 6.481 13.135 1.00 93.94 181 ILE A CA 1
ATOM 1409 C C . ILE A 1 181 ? -10.419 6.100 14.587 1.00 93.94 181 ILE A C 1
ATOM 1411 O O . ILE A 1 181 ? -11.301 5.572 15.260 1.00 93.94 181 ILE A O 1
ATOM 1415 N N . PHE A 1 182 ? -9.209 6.363 15.063 1.00 94.88 182 PHE A N 1
ATOM 1416 C CA . PHE A 1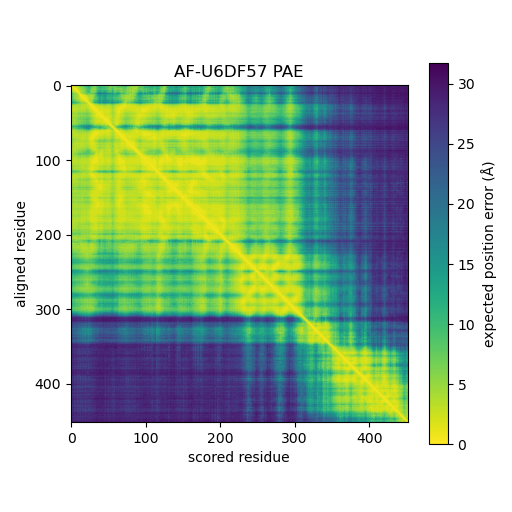 182 ? -8.795 6.119 16.438 1.00 94.88 182 PHE A CA 1
ATOM 1417 C C . PHE A 1 182 ? -9.231 7.294 17.319 1.00 94.88 182 PHE A C 1
ATOM 1419 O O . PHE A 1 182 ? -8.630 8.367 17.284 1.00 94.88 182 PHE A O 1
ATOM 1426 N N . ALA A 1 183 ? -10.304 7.103 18.079 1.00 92.38 183 ALA A N 1
ATOM 1427 C CA . ALA A 1 183 ? -10.817 8.044 19.064 1.00 92.38 183 ALA A CA 1
ATOM 1428 C C . ALA A 1 183 ? -10.292 7.645 20.446 1.00 92.38 183 ALA A C 1
ATOM 1430 O O . ALA A 1 183 ? -10.857 6.775 21.098 1.00 92.38 183 ALA A O 1
ATOM 1431 N N . VAL A 1 184 ? -9.183 8.242 20.874 1.00 93.00 184 VAL A N 1
ATOM 1432 C CA . VAL A 1 184 ? -8.458 7.794 22.073 1.00 93.00 184 VAL A CA 1
ATOM 1433 C C . VAL A 1 184 ? -8.193 8.941 23.032 1.00 93.00 184 VAL A C 1
ATOM 1435 O O . VAL A 1 184 ? -8.090 10.093 22.609 1.00 93.00 184 VAL A O 1
ATOM 1438 N N . THR A 1 185 ? -8.060 8.641 24.322 1.00 91.44 185 THR A N 1
ATOM 1439 C CA . THR A 1 185 ? -7.750 9.660 25.336 1.00 91.44 185 THR A CA 1
ATOM 1440 C C . THR A 1 185 ? -6.405 10.333 25.061 1.00 91.44 185 THR A C 1
ATOM 1442 O O . THR A 1 185 ? -5.510 9.777 24.411 1.00 91.44 185 THR A O 1
ATOM 1445 N N . LYS A 1 186 ? -6.215 11.541 25.603 1.00 92.69 186 LYS A N 1
ATOM 1446 C CA . LYS A 1 186 ? -5.004 12.360 25.415 1.00 92.69 186 LYS A CA 1
ATOM 1447 C C . LYS A 1 186 ? -3.693 11.607 25.659 1.00 92.69 186 LYS A C 1
ATOM 1449 O O . LYS A 1 186 ? -2.695 11.852 24.981 1.00 92.69 186 LYS A O 1
ATOM 1454 N N . ARG A 1 187 ? -3.689 10.684 26.627 1.00 93.50 187 ARG A N 1
ATOM 1455 C CA . ARG A 1 187 ? -2.527 9.851 26.970 1.00 93.50 187 ARG A CA 1
ATOM 1456 C C . ARG A 1 187 ? -2.088 8.965 25.801 1.00 93.50 187 ARG A C 1
ATOM 1458 O O . ARG A 1 187 ? -0.890 8.746 25.632 1.00 93.50 187 ARG A O 1
ATOM 1465 N N . MET A 1 188 ? -3.038 8.491 25.001 1.00 95.06 188 MET A N 1
ATOM 1466 C CA . MET A 1 188 ? -2.819 7.492 23.960 1.00 95.06 188 MET A CA 1
ATOM 1467 C C . MET A 1 188 ? -2.636 8.086 22.561 1.00 95.06 188 MET A C 1
ATOM 1469 O O . MET A 1 188 ? -2.105 7.401 21.688 1.00 95.06 188 MET A O 1
ATOM 1473 N N . VAL A 1 189 ? -2.979 9.364 22.347 1.00 94.38 189 VAL A N 1
ATOM 1474 C CA . VAL A 1 189 ? -2.909 10.037 21.032 1.00 94.38 189 VAL A CA 1
ATOM 1475 C C . VAL A 1 189 ? -1.581 9.782 20.311 1.00 94.38 189 VAL A C 1
ATOM 1477 O O . VAL A 1 189 ? -1.587 9.265 19.199 1.00 94.38 189 VAL A O 1
ATOM 1480 N N . LYS A 1 190 ? -0.437 10.045 20.958 1.00 95.94 190 LYS A N 1
ATOM 1481 C CA . LYS A 1 190 ? 0.891 9.876 20.333 1.00 95.94 190 LYS A CA 1
ATOM 1482 C C . LYS A 1 190 ? 1.191 8.431 19.923 1.00 95.94 190 LYS A C 1
ATOM 1484 O O . LYS A 1 190 ? 1.888 8.200 18.937 1.00 95.94 190 LYS A O 1
ATOM 1489 N N . THR A 1 191 ? 0.683 7.462 20.680 1.00 95.00 191 THR A N 1
ATOM 1490 C CA . THR A 1 191 ? 0.863 6.035 20.390 1.00 95.00 191 THR A CA 1
ATOM 1491 C C . THR A 1 191 ? 0.078 5.646 19.140 1.00 95.00 191 THR A C 1
ATOM 1493 O O . THR A 1 191 ? 0.626 5.017 18.237 1.00 95.00 191 THR A O 1
ATOM 1496 N N . TYR A 1 192 ? -1.183 6.073 19.038 1.00 95.62 192 TYR A N 1
ATOM 1497 C CA . TYR A 1 192 ? -2.015 5.787 17.868 1.00 95.62 192 TYR A CA 1
ATOM 1498 C C . TYR A 1 192 ? -1.631 6.634 16.646 1.00 95.62 192 TYR A C 1
ATOM 1500 O O . TYR A 1 192 ? -1.795 6.175 15.519 1.00 95.62 192 TYR A O 1
ATOM 1508 N N . GLU A 1 193 ? -1.037 7.818 16.821 1.00 93.31 193 GLU A N 1
ATOM 1509 C CA . GLU A 1 193 ? -0.458 8.586 15.707 1.00 93.31 193 GLU A CA 1
ATOM 1510 C C . GLU A 1 193 ? 0.629 7.778 14.991 1.00 93.31 193 GLU A C 1
ATOM 1512 O O . GLU A 1 193 ? 0.659 7.745 13.761 1.00 93.31 193 GLU A O 1
ATOM 1517 N N . LYS A 1 194 ? 1.450 7.027 15.736 1.00 93.75 194 LYS A N 1
ATOM 1518 C CA . LYS A 1 194 ? 2.438 6.114 15.147 1.00 93.75 194 LYS A CA 1
ATOM 1519 C C . LYS A 1 194 ? 1.811 4.962 14.368 1.00 93.75 194 LYS A C 1
ATOM 1521 O O . LYS A 1 194 ? 2.366 4.561 13.348 1.00 93.75 194 LYS A O 1
ATOM 1526 N N . LEU A 1 195 ? 0.635 4.476 14.767 1.00 91.50 195 LEU A N 1
ATOM 1527 C CA . LEU A 1 195 ? -0.098 3.493 13.964 1.00 91.50 195 LEU A CA 1
ATOM 1528 C C . LEU A 1 195 ? -0.541 4.063 12.614 1.00 91.50 195 LEU A C 1
ATOM 1530 O O . LEU A 1 195 ? -0.546 3.328 11.628 1.00 91.50 195 LEU A O 1
ATOM 1534 N N . THR A 1 196 ? -0.862 5.358 12.535 1.00 88.38 196 THR A N 1
ATOM 1535 C CA . THR A 1 196 ? -1.273 5.983 11.265 1.00 88.38 196 THR A CA 1
ATOM 1536 C C . THR A 1 196 ? -0.148 6.109 10.237 1.00 88.38 196 THR A C 1
ATOM 1538 O O . THR A 1 196 ? -0.420 6.261 9.047 1.00 88.38 196 THR A O 1
ATOM 1541 N N . GLU A 1 197 ? 1.113 5.985 10.663 1.00 88.25 197 GLU A N 1
ATOM 1542 C CA . GLU A 1 197 ? 2.263 5.889 9.754 1.00 88.25 197 GLU A CA 1
ATOM 1543 C C . GLU A 1 197 ? 2.277 4.541 9.008 1.00 88.25 197 GLU A C 1
ATOM 1545 O O . GLU A 1 197 ? 2.754 4.471 7.875 1.00 88.25 197 GLU A O 1
ATOM 1550 N N . VAL A 1 198 ? 1.719 3.486 9.618 1.00 89.62 198 VAL A N 1
ATOM 1551 C CA . VAL A 1 198 ? 1.678 2.120 9.066 1.00 89.62 198 VAL A CA 1
ATOM 1552 C C . VAL A 1 198 ? 0.332 1.805 8.413 1.00 89.62 198 VAL A C 1
ATOM 1554 O O . VAL A 1 198 ? 0.295 1.177 7.357 1.00 89.62 198 VAL A O 1
ATOM 1557 N N . ILE A 1 199 ? -0.777 2.230 9.023 1.00 89.81 199 ILE A N 1
ATOM 1558 C CA . ILE A 1 199 ? -2.135 2.000 8.523 1.00 89.81 199 ILE A CA 1
ATOM 1559 C C . ILE A 1 199 ? -2.550 3.209 7.672 1.00 89.81 199 ILE A C 1
ATOM 1561 O O . ILE A 1 199 ? -2.902 4.254 8.231 1.00 89.81 199 ILE A O 1
ATOM 1565 N N . PRO A 1 200 ? -2.536 3.108 6.330 1.00 81.94 200 PRO A N 1
ATOM 1566 C CA . PRO A 1 200 ? -2.917 4.220 5.467 1.00 81.94 200 PRO A CA 1
ATOM 1567 C C . PRO A 1 200 ? -4.400 4.566 5.642 1.00 81.94 200 PRO A C 1
ATOM 1569 O O . PRO A 1 200 ? -5.202 3.731 6.057 1.00 81.94 200 PRO A O 1
ATOM 1572 N N . LYS A 1 201 ? -4.776 5.805 5.294 1.00 85.75 201 LYS A N 1
ATOM 1573 C CA . LYS A 1 201 ? -6.163 6.309 5.404 1.00 85.75 201 LYS A CA 1
ATOM 1574 C C . LYS A 1 201 ? -6.768 6.072 6.794 1.00 85.75 201 LYS A C 1
ATOM 1576 O O . LYS A 1 201 ? -7.925 5.684 6.923 1.00 85.75 201 LYS A O 1
ATOM 1581 N N . SER A 1 202 ? -5.979 6.338 7.826 1.00 91.44 202 SER A N 1
ATOM 1582 C CA . SER A 1 202 ? -6.430 6.354 9.210 1.00 91.44 202 SER A CA 1
ATOM 1583 C C . SER A 1 202 ? -6.315 7.760 9.799 1.00 91.44 202 SER A C 1
ATOM 1585 O O . SER A 1 202 ? -5.571 8.609 9.297 1.00 91.44 202 SER A O 1
ATOM 1587 N N . ALA A 1 203 ? -7.094 8.033 10.840 1.00 91.44 203 ALA A N 1
ATOM 1588 C CA . ALA A 1 203 ? -7.066 9.305 11.552 1.00 91.44 203 ALA A CA 1
ATOM 1589 C C . ALA A 1 203 ? -7.081 9.065 13.060 1.00 91.44 203 ALA A C 1
ATOM 1591 O O . ALA A 1 203 ? -7.712 8.123 13.526 1.00 91.44 203 ALA A O 1
ATOM 1592 N N . VAL A 1 204 ? -6.418 9.941 13.813 1.00 93.12 204 VAL A N 1
ATOM 1593 C CA . VAL A 1 204 ? -6.486 9.973 15.279 1.00 93.12 204 VAL A CA 1
ATOM 1594 C C . VAL A 1 204 ? -7.223 11.231 15.701 1.00 93.12 204 VAL A C 1
ATOM 1596 O O . VAL A 1 204 ? -7.004 12.303 15.127 1.00 93.12 204 VAL A O 1
ATOM 1599 N N . GLY A 1 205 ? -8.087 11.100 16.697 1.00 91.62 205 GLY A N 1
ATOM 1600 C CA . GLY A 1 205 ? -8.697 12.215 17.395 1.00 91.62 205 GLY A CA 1
ATOM 1601 C C . GLY A 1 205 ? -8.593 12.029 18.902 1.00 91.62 205 GLY A C 1
ATOM 1602 O O . GLY A 1 205 ? -8.746 10.918 19.407 1.00 91.62 205 GLY A O 1
ATOM 1603 N N . GLU A 1 206 ? -8.338 13.129 19.607 1.00 92.69 206 GLU A N 1
ATOM 1604 C CA . GLU A 1 206 ? -8.357 13.162 21.068 1.00 92.69 206 GLU A CA 1
ATOM 1605 C C . GLU A 1 206 ? -9.808 13.083 21.552 1.00 92.69 206 GLU A C 1
ATOM 1607 O O . GLU A 1 206 ? -10.611 13.994 21.325 1.00 92.69 206 GLU A O 1
ATOM 1612 N N . LEU A 1 207 ? -10.145 11.969 22.188 1.00 86.69 207 LEU A N 1
ATOM 1613 C CA . LEU A 1 207 ? -11.408 11.747 22.871 1.00 86.69 207 LEU A CA 1
ATOM 1614 C C . LEU A 1 207 ? -11.311 12.364 24.269 1.00 86.69 207 LEU A C 1
ATOM 1616 O O . LEU A 1 207 ? -10.329 12.152 24.983 1.00 86.69 207 LEU A O 1
ATOM 1620 N N . SER A 1 208 ? -12.310 13.159 24.646 1.00 84.31 208 SER A N 1
ATOM 1621 C CA . SER A 1 208 ? -12.465 13.603 26.032 1.00 84.31 208 SER A CA 1
ATOM 1622 C C . SER A 1 208 ? -12.720 12.393 26.932 1.00 84.31 208 SER A C 1
ATOM 1624 O O . SER A 1 208 ? -13.339 11.437 26.479 1.00 84.31 208 SER A O 1
ATOM 1626 N N . ASP A 1 209 ? -12.296 12.438 28.197 1.00 74.69 209 ASP A N 1
ATOM 1627 C CA . ASP A 1 209 ? -12.433 11.299 29.127 1.00 74.69 209 ASP A CA 1
ATOM 1628 C C . ASP A 1 209 ? -13.899 10.881 29.374 1.00 74.69 209 ASP A C 1
ATOM 1630 O O . ASP A 1 209 ? -14.165 9.801 29.877 1.00 74.69 209 ASP A O 1
ATOM 1634 N N . ASP A 1 210 ? -14.863 11.736 29.019 1.00 72.12 210 ASP A N 1
ATOM 1635 C CA . ASP A 1 210 ? -16.296 11.450 29.083 1.00 72.12 210 ASP A CA 1
ATOM 1636 C C . ASP A 1 210 ? -16.910 11.097 27.714 1.00 72.12 210 ASP A C 1
ATOM 1638 O O . ASP A 1 210 ? -18.130 10.969 27.588 1.00 72.12 210 ASP A O 1
ATOM 1642 N N . SER A 1 211 ? -16.100 10.989 26.662 1.00 72.75 211 SER A N 1
ATOM 1643 C CA . SER A 1 211 ? -16.520 10.752 25.279 1.00 72.75 211 SER A CA 1
ATOM 1644 C C . SER A 1 211 ? -17.501 11.785 24.686 1.00 72.75 211 SER A C 1
ATOM 1646 O O . SER A 1 211 ? -18.100 11.540 23.635 1.00 72.75 211 SER A O 1
ATOM 1648 N N . SER A 1 212 ? -17.673 12.965 25.295 1.00 78.25 212 SER A N 1
ATOM 1649 C CA . SER A 1 212 ? -18.666 13.967 24.861 1.00 78.25 212 SER A CA 1
ATOM 1650 C C . SER A 1 212 ? -18.402 14.551 23.466 1.00 78.25 212 SER A C 1
ATOM 1652 O O . SER A 1 212 ? -19.336 14.936 22.759 1.00 78.25 212 SER A O 1
ATOM 1654 N N . ASN A 1 213 ? -17.141 14.582 23.030 1.00 85.12 213 ASN A N 1
ATOM 1655 C CA . ASN A 1 213 ? -16.719 15.167 21.759 1.00 85.12 213 ASN A CA 1
ATOM 1656 C C . ASN A 1 213 ? -16.667 14.167 20.58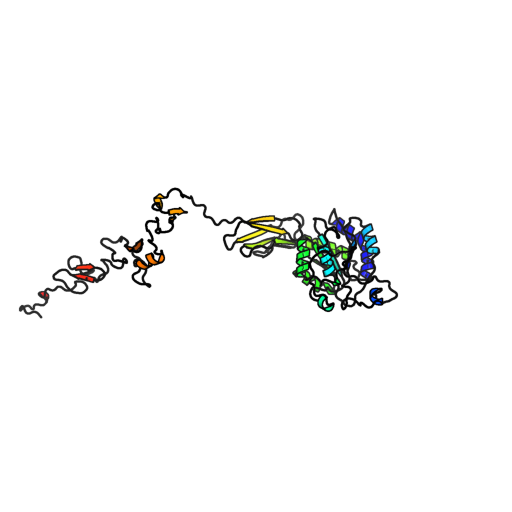3 1.00 85.12 213 ASN A C 1
ATOM 1658 O O . ASN A 1 213 ? -16.255 14.551 19.483 1.00 85.12 213 ASN A O 1
ATOM 1662 N N . VAL A 1 214 ? -17.102 12.911 20.764 1.00 81.44 214 VAL A N 1
ATOM 1663 C CA . VAL A 1 214 ? -16.959 11.847 19.747 1.00 81.44 214 VAL A CA 1
ATOM 1664 C C . VAL A 1 214 ? -17.619 12.193 18.407 1.00 81.44 214 VAL A C 1
ATOM 1666 O O . VAL A 1 214 ? -17.083 11.883 17.344 1.00 81.44 214 VAL A O 1
ATOM 1669 N N . VAL A 1 215 ? -18.755 12.894 18.429 1.00 81.62 215 VAL A N 1
ATOM 1670 C CA . VAL A 1 215 ? -19.464 13.302 17.206 1.00 81.62 215 VAL A CA 1
ATOM 1671 C C . VAL A 1 215 ? -18.609 14.275 16.393 1.00 81.62 215 VAL A C 1
ATOM 1673 O O . VAL A 1 215 ? -18.429 14.092 15.188 1.00 81.62 215 VAL A O 1
ATOM 1676 N N . GLN A 1 216 ? -18.040 15.291 17.046 1.00 84.62 216 GLN A N 1
ATOM 1677 C CA . GLN A 1 216 ? -17.173 16.264 16.384 1.00 84.62 216 GLN A CA 1
ATOM 1678 C C . GLN A 1 216 ? -15.880 15.610 15.887 1.00 84.62 216 GLN A C 1
ATOM 1680 O O . GLN A 1 216 ? -15.394 15.944 14.806 1.00 84.62 216 GLN A O 1
ATOM 1685 N N . LEU A 1 217 ? -15.350 14.651 16.648 1.00 86.38 217 LEU A N 1
ATOM 1686 C CA . LEU A 1 217 ? -14.177 13.870 16.277 1.00 86.38 217 LEU A CA 1
ATOM 1687 C C . LEU A 1 217 ? -14.415 13.122 14.964 1.00 86.38 217 LEU A C 1
ATOM 1689 O O . LEU A 1 217 ? -13.609 13.240 14.045 1.00 86.38 217 LEU A O 1
ATOM 1693 N N . ILE A 1 218 ? -15.551 12.435 14.830 1.00 82.88 218 ILE A N 1
ATOM 1694 C CA . ILE A 1 218 ? -15.905 11.710 13.604 1.00 82.88 218 ILE A CA 1
ATOM 1695 C C . ILE A 1 218 ? -16.078 12.667 12.425 1.00 82.88 218 ILE A C 1
ATOM 1697 O O . ILE A 1 218 ? -15.572 12.373 11.345 1.00 82.88 218 ILE A O 1
ATOM 1701 N N . LYS A 1 219 ? -16.721 13.828 12.618 1.00 83.50 219 LYS A N 1
ATOM 1702 C CA . LYS A 1 219 ? -16.836 14.855 11.566 1.00 83.50 219 LYS A CA 1
ATOM 1703 C C . LYS A 1 219 ? -15.459 15.332 11.092 1.00 83.50 219 LYS A C 1
ATOM 1705 O O . LYS A 1 219 ? -15.186 15.357 9.894 1.00 83.50 219 LYS A O 1
ATOM 1710 N N . ASN A 1 220 ? -14.573 15.669 12.026 1.00 86.06 220 ASN A N 1
ATOM 1711 C CA . ASN A 1 220 ? -13.221 16.137 11.718 1.00 86.06 220 ASN A CA 1
ATOM 1712 C C . ASN A 1 220 ? -12.388 15.047 11.031 1.00 86.06 220 ASN A C 1
ATOM 1714 O O . ASN A 1 220 ? -11.698 15.319 10.049 1.00 86.06 220 ASN A O 1
ATOM 1718 N N . ALA A 1 221 ? -12.472 13.813 11.527 1.00 84.44 221 ALA A N 1
ATOM 1719 C CA . ALA A 1 221 ? -11.768 12.668 10.973 1.00 84.44 221 ALA A CA 1
ATOM 1720 C C . ALA A 1 221 ? -12.278 12.317 9.574 1.00 84.44 221 ALA A C 1
ATOM 1722 O O . ALA A 1 221 ? -11.467 12.112 8.678 1.00 84.44 221 ALA A O 1
ATOM 1723 N N . TYR A 1 222 ? -13.595 12.331 9.352 1.00 82.06 222 TYR A N 1
ATOM 1724 C CA . TYR A 1 222 ? -14.178 12.160 8.025 1.00 82.06 222 TYR A CA 1
ATOM 1725 C C . TYR A 1 222 ? -13.659 13.218 7.053 1.00 82.06 222 TYR A C 1
ATOM 1727 O O . TYR A 1 222 ? -13.165 12.870 5.985 1.00 82.06 222 TYR A O 1
ATOM 1735 N N . ASN A 1 223 ? -13.699 14.496 7.443 1.00 82.69 223 ASN A N 1
ATOM 1736 C CA . ASN A 1 223 ? -13.210 15.582 6.599 1.00 82.69 223 ASN A CA 1
ATOM 1737 C C . ASN A 1 223 ? -11.726 15.389 6.259 1.00 82.69 223 ASN A C 1
ATOM 1739 O O . ASN A 1 223 ? -11.372 15.423 5.084 1.00 82.69 223 ASN A O 1
ATOM 1743 N N . LYS A 1 224 ? -10.887 15.072 7.254 1.00 84.38 224 LYS A N 1
ATOM 1744 C CA . LYS A 1 224 ? -9.451 14.796 7.072 1.00 84.38 224 LYS A CA 1
ATOM 1745 C C . LYS A 1 224 ? -9.183 13.585 6.172 1.00 84.38 224 LYS A C 1
ATOM 1747 O O . LYS A 1 224 ? -8.257 13.594 5.366 1.00 84.38 224 LYS A O 1
ATOM 1752 N N . LEU A 1 225 ? -9.985 12.530 6.301 1.00 83.31 225 LEU A N 1
ATOM 1753 C CA . LEU A 1 225 ? -9.879 11.340 5.460 1.00 83.31 225 LEU A CA 1
ATOM 1754 C C . LEU A 1 225 ? -10.333 11.628 4.031 1.00 83.31 225 LEU A C 1
ATOM 1756 O O . LEU A 1 225 ? -9.694 11.167 3.088 1.00 83.31 225 LEU A O 1
ATOM 1760 N N . SER A 1 226 ? -11.406 12.396 3.860 1.00 81.81 226 SER A N 1
ATOM 1761 C CA . SER A 1 226 ? -11.931 12.783 2.550 1.00 81.81 226 SER A CA 1
ATOM 1762 C C . SER A 1 226 ? -11.005 13.756 1.815 1.00 81.81 226 SER A C 1
ATOM 1764 O O . SER A 1 226 ? -10.895 13.678 0.596 1.00 81.81 226 SER A O 1
ATOM 1766 N N . SER A 1 227 ? -10.273 14.601 2.551 1.00 86.81 227 SER A N 1
ATOM 1767 C CA . SER A 1 227 ? -9.334 15.567 1.984 1.00 86.81 227 SER A CA 1
ATOM 1768 C C . SER A 1 227 ? -7.987 14.972 1.593 1.00 86.81 227 SER A C 1
ATOM 1770 O O . SER A 1 227 ? -7.196 15.665 0.961 1.00 86.81 227 SER A O 1
ATOM 1772 N N . ARG A 1 228 ? -7.689 13.720 1.960 1.00 87.81 228 ARG A N 1
ATOM 1773 C CA . ARG A 1 228 ? -6.424 13.072 1.598 1.00 87.81 228 ARG A CA 1
ATOM 1774 C C . ARG A 1 228 ? -6.635 11.929 0.620 1.00 87.81 228 ARG A C 1
ATOM 1776 O O . ARG A 1 228 ? -7.299 10.937 0.931 1.00 87.81 228 ARG A O 1
ATOM 1783 N N . VAL A 1 229 ? -6.039 12.036 -0.557 1.00 90.25 229 VAL A N 1
ATOM 1784 C CA . VAL A 1 229 ? -6.132 11.040 -1.626 1.00 90.25 229 VAL A CA 1
ATOM 1785 C C . VAL A 1 229 ? -4.774 10.376 -1.793 1.00 90.25 229 VAL A C 1
ATOM 1787 O O . VAL A 1 229 ? -3.791 11.047 -2.104 1.00 90.25 229 VAL A O 1
ATOM 1790 N N . PHE A 1 230 ? -4.738 9.055 -1.609 1.00 91.38 230 PHE A N 1
ATOM 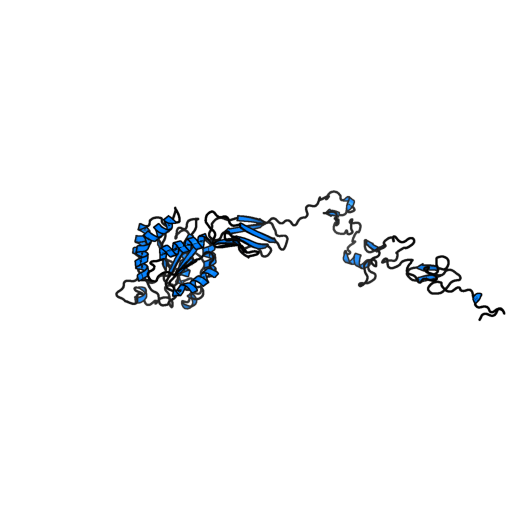1791 C CA . PHE A 1 230 ? -3.583 8.242 -1.978 1.00 91.38 230 PHE A CA 1
ATOM 1792 C C . PHE A 1 230 ? -3.893 7.458 -3.240 1.00 91.38 230 PHE A C 1
ATOM 1794 O O . PHE A 1 230 ? -4.952 6.832 -3.314 1.00 91.38 230 PHE A O 1
ATOM 1801 N N . LEU A 1 231 ? -2.961 7.452 -4.185 1.00 94.06 231 LEU A N 1
ATOM 1802 C CA . LEU A 1 231 ? -3.039 6.641 -5.393 1.00 94.06 231 LEU A CA 1
ATOM 1803 C C . LEU A 1 231 ? -1.934 5.587 -5.349 1.00 94.06 231 LEU A C 1
ATOM 1805 O O . LEU A 1 231 ? -0.762 5.935 -5.219 1.00 94.06 231 LEU A O 1
ATOM 1809 N N . ASP A 1 232 ? -2.311 4.316 -5.437 1.00 92.31 232 ASP A N 1
ATOM 1810 C CA . ASP A 1 232 ? -1.380 3.196 -5.298 1.00 92.31 232 ASP A CA 1
ATOM 1811 C C . ASP A 1 232 ? -1.748 2.046 -6.246 1.00 92.31 232 ASP A C 1
ATOM 1813 O O . ASP A 1 232 ? -2.825 2.045 -6.846 1.00 92.31 232 ASP A O 1
ATOM 1817 N N . HIS A 1 233 ? -0.864 1.067 -6.399 1.00 93.19 233 HIS A N 1
ATOM 1818 C CA . HIS A 1 233 ? -1.053 -0.093 -7.267 1.00 93.19 233 HIS A CA 1
ATOM 1819 C C . HIS A 1 233 ? -1.008 -1.414 -6.492 1.00 93.19 233 HIS A C 1
ATOM 1821 O O . HIS A 1 233 ? -0.571 -1.487 -5.346 1.00 93.19 233 HIS A O 1
ATOM 1827 N N . ASN A 1 234 ? -1.535 -2.483 -7.094 1.00 90.06 234 ASN A N 1
ATOM 1828 C CA . ASN A 1 234 ? -1.327 -3.833 -6.571 1.00 90.06 234 ASN A CA 1
ATOM 1829 C C . ASN A 1 234 ? 0.123 -4.299 -6.796 1.00 90.06 234 ASN A C 1
ATOM 1831 O O . ASN A 1 234 ? 0.910 -3.637 -7.462 1.00 90.06 234 ASN A O 1
ATOM 1835 N N . MET A 1 235 ? 0.477 -5.458 -6.238 1.00 89.19 235 MET A N 1
ATOM 1836 C CA . MET A 1 235 ? 1.820 -6.016 -6.391 1.00 89.19 235 MET A CA 1
ATOM 1837 C C . MET A 1 235 ? 2.157 -6.252 -7.874 1.00 89.19 235 MET A C 1
ATOM 1839 O O . MET A 1 235 ? 1.403 -6.919 -8.583 1.00 89.19 235 MET A O 1
ATOM 1843 N N . ILE A 1 236 ? 3.293 -5.710 -8.312 1.00 92.56 236 ILE A N 1
ATOM 1844 C CA . ILE A 1 236 ? 3.822 -5.796 -9.682 1.00 92.56 236 ILE A CA 1
ATOM 1845 C C . ILE A 1 236 ? 5.151 -6.567 -9.702 1.00 92.56 236 ILE A C 1
ATOM 1847 O O . ILE A 1 236 ? 5.835 -6.628 -8.675 1.00 92.56 236 ILE A O 1
ATOM 1851 N N . PRO A 1 237 ? 5.541 -7.175 -10.839 1.00 92.19 237 PRO A N 1
ATOM 1852 C CA . PRO A 1 237 ? 6.840 -7.830 -10.963 1.00 92.19 237 PRO A CA 1
ATOM 1853 C C . PRO A 1 237 ? 7.989 -6.820 -10.862 1.00 92.19 237 PRO A C 1
ATOM 1855 O O . PRO A 1 237 ? 7.852 -5.667 -11.263 1.00 92.19 237 PRO A O 1
ATOM 1858 N N . SER A 1 238 ? 9.161 -7.278 -10.415 1.00 89.94 238 SER A N 1
ATOM 1859 C CA . SER A 1 238 ? 10.364 -6.442 -10.259 1.00 89.94 238 SER A CA 1
ATOM 1860 C C . SER A 1 238 ? 10.899 -5.841 -11.566 1.00 89.94 238 SER A C 1
ATOM 1862 O O . SER A 1 238 ? 11.753 -4.960 -11.529 1.00 89.94 238 SER A O 1
ATOM 1864 N N . THR A 1 239 ? 10.425 -6.329 -12.713 1.00 93.44 239 THR A N 1
ATOM 1865 C CA . THR A 1 239 ? 10.760 -5.834 -14.056 1.00 93.44 239 THR A CA 1
ATOM 1866 C C . THR A 1 239 ? 10.012 -4.550 -14.419 1.00 93.44 239 THR A C 1
ATOM 1868 O O . THR A 1 239 ? 10.405 -3.860 -15.360 1.00 93.44 239 THR A O 1
ATOM 1871 N N . LEU A 1 240 ? 8.953 -4.211 -13.673 1.00 95.06 240 LEU A N 1
ATOM 1872 C CA . LEU A 1 240 ? 8.208 -2.964 -13.791 1.00 95.06 240 LEU A CA 1
ATOM 1873 C C . LEU A 1 240 ? 8.463 -2.076 -12.574 1.00 95.06 240 LEU A C 1
ATOM 1875 O O . LEU A 1 240 ? 8.364 -2.506 -11.428 1.00 95.06 240 LEU A O 1
ATOM 1879 N N . LYS A 1 241 ? 8.733 -0.799 -12.832 1.00 95.25 241 LYS A N 1
ATOM 1880 C CA . LYS A 1 241 ? 8.810 0.246 -11.815 1.00 95.25 241 LYS A CA 1
ATOM 1881 C C . LYS A 1 241 ? 7.737 1.288 -12.091 1.00 95.25 241 LYS A C 1
ATOM 1883 O O . LYS A 1 241 ? 7.688 1.843 -13.187 1.00 95.25 241 LYS A O 1
ATOM 1888 N N . VAL A 1 242 ? 6.912 1.566 -11.087 1.00 96.88 242 VAL A N 1
ATOM 1889 C CA . VAL A 1 242 ? 5.876 2.601 -11.145 1.00 96.88 242 VAL A CA 1
ATOM 1890 C C . VAL A 1 242 ? 6.243 3.719 -10.175 1.00 96.88 242 VAL A C 1
ATOM 1892 O O . VAL A 1 242 ? 6.558 3.457 -9.015 1.00 96.88 242 VAL A O 1
ATOM 1895 N N . THR A 1 243 ? 6.230 4.961 -10.652 1.00 97.38 243 THR A N 1
ATOM 1896 C CA . THR A 1 243 ? 6.364 6.163 -9.819 1.00 97.38 243 THR A CA 1
ATOM 1897 C C . THR A 1 243 ? 5.253 7.157 -10.130 1.00 97.38 243 THR A C 1
ATOM 1899 O O . THR A 1 243 ? 4.613 7.099 -11.184 1.00 97.38 243 THR A O 1
ATOM 1902 N N . TYR A 1 244 ? 5.006 8.061 -9.188 1.00 97.88 244 TYR A N 1
ATOM 1903 C CA . TYR A 1 244 ? 3.894 8.997 -9.216 1.00 97.88 244 TYR A CA 1
ATOM 1904 C C . TYR A 1 244 ? 4.388 10.420 -8.982 1.00 97.88 244 TYR A C 1
ATOM 1906 O O . TYR A 1 244 ? 5.113 10.680 -8.017 1.00 97.88 244 TYR A O 1
ATOM 1914 N N . ASP A 1 245 ? 3.910 11.342 -9.811 1.00 97.31 245 ASP A N 1
ATOM 1915 C CA . ASP A 1 245 ? 3.952 12.769 -9.518 1.00 97.31 245 ASP A CA 1
ATOM 1916 C C . ASP A 1 245 ? 2.551 13.221 -9.097 1.00 97.31 245 ASP A C 1
ATOM 1918 O O . ASP A 1 245 ? 1.564 12.925 -9.771 1.00 97.31 245 ASP A O 1
ATOM 1922 N N . SER A 1 246 ? 2.457 13.915 -7.968 1.00 97.00 246 SER A N 1
ATOM 1923 C CA . SER A 1 246 ? 1.213 14.396 -7.366 1.00 97.00 246 SER A CA 1
ATOM 1924 C C . SER A 1 246 ? 1.117 15.908 -7.538 1.00 97.00 246 SER A C 1
ATOM 1926 O O . SER A 1 246 ? 1.954 16.631 -7.001 1.00 97.00 246 SER A O 1
ATOM 1928 N N . PHE A 1 247 ? 0.097 16.380 -8.256 1.00 95.88 247 PHE A N 1
ATOM 1929 C CA . PHE A 1 247 ? -0.211 17.799 -8.448 1.00 95.88 247 PHE A CA 1
ATOM 1930 C C . PHE A 1 247 ? -1.496 18.144 -7.692 1.00 95.88 247 PHE A C 1
ATOM 1932 O O . PHE A 1 247 ? -2.611 17.897 -8.167 1.00 95.88 247 PHE A O 1
ATOM 1939 N N . CYS A 1 248 ? -1.331 18.676 -6.483 1.00 93.75 248 CYS A N 1
ATOM 1940 C CA . CYS A 1 248 ? -2.423 18.888 -5.543 1.00 93.75 248 CYS A CA 1
ATOM 1941 C C . CYS A 1 248 ? -3.032 20.292 -5.673 1.00 93.75 248 CYS A C 1
ATOM 1943 O O . CYS A 1 248 ? -2.372 21.255 -6.066 1.00 93.75 248 CYS A O 1
ATOM 1945 N N . SER A 1 249 ? -4.300 20.435 -5.281 1.00 88.75 249 SER A N 1
ATOM 1946 C CA . SER A 1 249 ? -5.060 21.691 -5.389 1.00 88.75 249 SER A CA 1
ATOM 1947 C C . SER A 1 249 ? -4.532 22.824 -4.502 1.00 88.75 249 SER A C 1
ATOM 1949 O O . SER A 1 249 ? -4.816 23.991 -4.750 1.00 88.75 249 SER A O 1
ATOM 1951 N N . ASN A 1 250 ? -3.758 22.494 -3.468 1.00 85.19 250 ASN A N 1
ATOM 1952 C CA . ASN A 1 250 ? -3.120 23.448 -2.558 1.00 85.19 250 ASN A CA 1
ATOM 1953 C C . ASN A 1 250 ? -1.789 24.019 -3.098 1.00 85.19 250 ASN A C 1
ATOM 1955 O O . ASN A 1 250 ? -1.096 24.726 -2.372 1.00 85.19 250 ASN A O 1
ATOM 1959 N N . GLY A 1 251 ? -1.414 23.702 -4.344 1.00 84.56 251 GLY A N 1
ATOM 1960 C CA . GLY A 1 251 ? -0.160 24.139 -4.964 1.00 84.56 251 GLY A CA 1
ATOM 1961 C C . GLY A 1 251 ? 1.062 23.299 -4.579 1.00 84.56 251 GLY A C 1
ATOM 1962 O O . GLY A 1 251 ? 2.157 23.560 -5.073 1.00 84.56 251 GLY A O 1
ATOM 1963 N N . VAL A 1 252 ? 0.898 22.274 -3.734 1.00 89.62 252 VAL A N 1
ATOM 1964 C CA . VAL A 1 252 ? 1.965 21.318 -3.423 1.00 89.62 252 VAL A CA 1
ATOM 1965 C C . VAL A 1 252 ? 2.133 20.360 -4.597 1.00 89.62 252 VAL A C 1
ATOM 1967 O O . VAL A 1 252 ? 1.166 19.771 -5.080 1.00 89.62 252 VAL A O 1
ATOM 1970 N N . SER A 1 253 ? 3.377 20.201 -5.045 1.00 91.94 253 SER A N 1
ATOM 1971 C CA . SER A 1 253 ? 3.755 19.217 -6.057 1.00 91.94 253 SER A CA 1
ATOM 1972 C C . SER A 1 253 ? 4.825 18.288 -5.498 1.00 91.94 253 SER A C 1
ATOM 1974 O O . SER A 1 253 ? 5.844 18.753 -4.988 1.00 91.94 253 SER A O 1
ATOM 1976 N N . GLN A 1 254 ? 4.591 16.983 -5.586 1.00 93.31 254 GLN A N 1
ATOM 1977 C CA . GLN A 1 254 ? 5.557 15.950 -5.209 1.00 93.31 254 GLN A CA 1
ATOM 1978 C C . GLN A 1 254 ? 5.874 15.113 -6.441 1.00 93.31 254 GLN A C 1
ATOM 1980 O O . GLN A 1 254 ? 4.959 14.688 -7.132 1.00 93.31 254 GLN A O 1
ATOM 1985 N N . VAL A 1 255 ? 7.152 14.885 -6.723 1.00 95.44 255 VAL A N 1
ATOM 1986 C CA . VAL A 1 255 ? 7.629 14.207 -7.939 1.00 95.44 255 VAL A CA 1
ATOM 1987 C C . VAL A 1 255 ? 8.365 12.922 -7.573 1.00 95.44 255 VAL A C 1
ATOM 1989 O O . VAL A 1 255 ? 8.991 12.841 -6.511 1.00 95.44 255 VAL A O 1
ATOM 1992 N N . ASP A 1 256 ? 8.268 11.926 -8.452 1.00 93.75 256 ASP A N 1
ATOM 1993 C CA . ASP A 1 256 ? 8.946 10.627 -8.394 1.00 93.75 256 ASP A CA 1
ATOM 1994 C C . ASP A 1 256 ? 8.758 9.865 -7.072 1.00 93.75 256 ASP A C 1
ATOM 1996 O O . ASP A 1 256 ? 9.663 9.191 -6.573 1.00 93.75 256 ASP A O 1
ATOM 2000 N N . GLN A 1 257 ? 7.554 9.950 -6.505 1.00 95.62 257 GLN A N 1
ATOM 2001 C CA . GLN A 1 257 ? 7.189 9.236 -5.285 1.00 95.62 257 GLN A CA 1
ATOM 2002 C C . GLN A 1 257 ? 6.715 7.805 -5.589 1.00 95.62 257 GLN A C 1
ATOM 2004 O O . GLN A 1 257 ? 6.194 7.537 -6.675 1.00 95.62 257 GLN A O 1
ATOM 2009 N N . PRO A 1 258 ? 6.860 6.860 -4.640 1.00 92.31 258 PRO A N 1
ATOM 2010 C CA . PRO A 1 258 ? 6.390 5.482 -4.816 1.00 92.31 258 PRO A CA 1
ATOM 2011 C C . PRO A 1 258 ? 4.860 5.362 -4.832 1.00 92.31 258 PRO A C 1
ATOM 2013 O O . PRO A 1 258 ? 4.334 4.360 -5.302 1.00 92.31 258 PRO A O 1
ATOM 2016 N N . ARG A 1 259 ? 4.151 6.381 -4.334 1.00 93.12 259 ARG A N 1
ATOM 2017 C CA . ARG A 1 259 ? 2.689 6.485 -4.320 1.00 93.12 259 ARG A CA 1
ATOM 2018 C C . ARG A 1 259 ? 2.266 7.927 -4.570 1.00 93.12 259 ARG A C 1
ATOM 2020 O O . ARG A 1 259 ? 3.013 8.847 -4.234 1.00 93.12 259 ARG A O 1
ATOM 2027 N N . GLY A 1 260 ? 1.061 8.125 -5.089 1.00 94.12 260 GLY A N 1
ATOM 2028 C CA . GLY A 1 260 ? 0.430 9.442 -5.111 1.00 94.12 260 GLY A CA 1
ATOM 2029 C C . GLY A 1 260 ? -0.037 9.844 -3.711 1.00 94.12 260 GLY A C 1
ATOM 2030 O O . GLY A 1 260 ? -0.616 9.015 -3.007 1.00 94.12 260 GLY A O 1
ATOM 2031 N N . ASP A 1 261 ? 0.199 11.091 -3.306 1.00 93.19 261 ASP A N 1
ATOM 2032 C CA . ASP A 1 261 ? -0.243 11.644 -2.018 1.00 93.19 261 ASP A CA 1
ATOM 2033 C C . ASP A 1 261 ? -0.628 13.116 -2.192 1.00 93.19 261 ASP A C 1
ATOM 2035 O O . ASP A 1 261 ? 0.224 13.977 -2.416 1.00 93.19 261 ASP A O 1
ATOM 2039 N N . CYS A 1 262 ? -1.926 13.401 -2.096 1.00 92.44 262 CYS A N 1
ATOM 2040 C CA . CYS A 1 262 ? -2.434 14.764 -2.010 1.00 92.44 262 CYS A CA 1
ATOM 2041 C C . CYS A 1 262 ? -3.265 14.937 -0.751 1.00 92.44 262 CYS A C 1
ATOM 2043 O O . CYS A 1 262 ? -4.233 14.210 -0.544 1.00 92.44 262 CYS A O 1
ATOM 2045 N N . ASP A 1 263 ? -2.914 15.942 0.046 1.00 89.06 263 ASP A N 1
ATOM 2046 C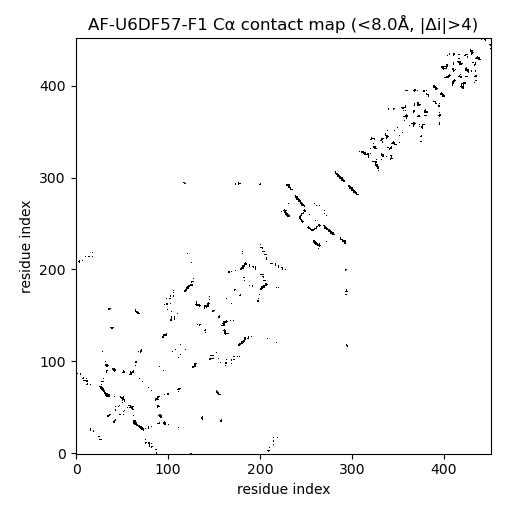 CA . ASP A 1 263 ? -3.665 16.363 1.226 1.00 89.06 263 ASP A CA 1
ATOM 2047 C C . ASP A 1 263 ? -4.375 17.704 0.979 1.00 89.06 263 ASP A C 1
ATOM 2049 O O . ASP A 1 263 ? -3.977 18.486 0.112 1.00 89.06 263 ASP A O 1
ATOM 2053 N N . GLY A 1 264 ? -5.430 17.978 1.745 1.00 87.00 264 GLY A N 1
ATOM 2054 C CA . GLY A 1 264 ? -6.235 19.197 1.612 1.00 87.00 264 GLY A CA 1
ATOM 2055 C C . GLY A 1 264 ? -7.062 19.284 0.321 1.00 87.00 264 GLY A C 1
ATOM 2056 O O . GLY A 1 264 ? -7.380 20.384 -0.134 1.00 87.00 264 GLY A O 1
ATOM 2057 N N . VAL A 1 265 ? -7.401 18.145 -0.282 1.00 89.56 265 VAL A N 1
ATOM 2058 C CA . VAL A 1 265 ? -8.263 18.037 -1.464 1.00 89.56 265 VAL A CA 1
ATOM 2059 C C . VAL A 1 265 ? -9.690 18.455 -1.103 1.00 89.56 265 VAL A C 1
ATOM 2061 O O . VAL A 1 265 ? -10.243 18.014 -0.096 1.00 89.56 265 VAL A O 1
ATOM 2064 N N . GLN A 1 266 ? -10.292 19.318 -1.920 1.00 85.31 266 GLN A N 1
ATOM 2065 C CA . GLN A 1 266 ? -11.648 19.825 -1.706 1.00 85.31 266 GLN A CA 1
ATOM 2066 C C . GLN A 1 266 ? -12.655 19.117 -2.615 1.00 85.31 266 GLN A C 1
ATOM 2068 O O . GLN A 1 266 ? -12.323 18.659 -3.709 1.00 85.31 266 GLN A O 1
ATOM 2073 N N . ILE A 1 267 ? -13.913 19.064 -2.173 1.00 84.44 267 ILE A N 1
ATOM 2074 C CA . ILE A 1 267 ? -15.015 18.515 -2.969 1.00 84.44 267 ILE A CA 1
ATOM 2075 C C . ILE A 1 267 ? -15.137 19.323 -4.271 1.00 84.44 267 ILE A C 1
ATOM 2077 O O . ILE A 1 267 ? -15.105 20.551 -4.245 1.00 84.44 267 ILE A O 1
ATOM 2081 N N . ASN A 1 268 ? -15.296 18.630 -5.402 1.00 86.50 268 ASN A N 1
ATOM 2082 C CA . ASN A 1 268 ? -15.407 19.205 -6.752 1.00 86.50 268 ASN A CA 1
ATOM 2083 C C . ASN A 1 268 ? -14.169 19.966 -7.266 1.00 86.50 268 ASN A C 1
ATOM 2085 O O . ASN A 1 268 ? -14.263 20.642 -8.290 1.00 86.50 268 ASN A O 1
ATOM 2089 N N . VAL A 1 269 ? -13.007 19.838 -6.616 1.00 90.62 269 VAL A N 1
ATOM 2090 C CA . VAL A 1 269 ? -11.741 20.391 -7.116 1.00 90.62 269 VAL A CA 1
ATOM 2091 C C . VAL A 1 269 ? -10.856 19.247 -7.619 1.00 90.62 269 VAL A C 1
ATOM 2093 O O . VAL A 1 269 ? -10.446 18.406 -6.818 1.00 90.62 269 VAL A O 1
ATOM 2096 N N . PRO A 1 270 ? -10.563 19.171 -8.930 1.00 92.44 270 PRO A N 1
ATOM 2097 C CA . PRO A 1 270 ? -9.760 18.086 -9.474 1.00 92.44 270 PRO A CA 1
ATOM 2098 C C . PRO A 1 270 ? -8.291 18.203 -9.045 1.00 92.44 270 PRO A C 1
ATOM 2100 O O . PRO A 1 270 ? -7.738 19.299 -8.946 1.00 92.44 270 PRO A O 1
ATOM 2103 N N . ILE A 1 271 ? -7.657 17.050 -8.846 1.00 94.81 271 ILE A N 1
ATOM 2104 C CA . ILE A 1 271 ? -6.209 16.891 -8.673 1.00 94.81 271 ILE A CA 1
ATOM 2105 C C . ILE A 1 271 ? -5.684 15.944 -9.748 1.00 94.81 271 ILE A C 1
ATOM 2107 O O . ILE A 1 271 ? -6.432 15.104 -10.253 1.00 94.81 271 ILE A O 1
ATOM 2111 N N . THR A 1 272 ? -4.402 16.056 -10.077 1.00 95.62 272 THR A N 1
ATOM 2112 C CA . THR A 1 272 ? -3.799 15.265 -11.154 1.00 95.62 272 THR A CA 1
ATOM 2113 C C . THR A 1 272 ? -2.641 14.445 -10.613 1.00 95.62 272 THR A C 1
ATOM 2115 O O . THR A 1 272 ? -1.749 14.980 -9.958 1.00 95.62 272 THR A O 1
ATOM 2118 N N . PHE A 1 273 ? -2.632 13.153 -10.933 1.00 97.19 273 PHE A N 1
ATOM 2119 C CA . PHE A 1 273 ? -1.476 12.287 -10.727 1.00 97.19 273 PHE A CA 1
ATOM 2120 C C . PHE A 1 273 ? -0.889 11.903 -12.082 1.00 97.19 273 PHE A C 1
ATOM 2122 O O . PHE A 1 273 ? -1.603 11.380 -12.939 1.00 97.19 273 PHE A O 1
ATOM 2129 N N . GLN A 1 274 ? 0.405 12.138 -12.278 1.00 97.69 274 GLN A N 1
ATOM 2130 C CA . GLN A 1 274 ? 1.130 11.619 -13.433 1.00 97.69 274 GLN A CA 1
ATOM 2131 C C . GLN A 1 274 ? 1.801 10.306 -13.039 1.00 97.69 274 GLN A C 1
ATOM 2133 O O . GLN A 1 274 ? 2.693 10.279 -12.195 1.00 97.69 274 GLN A O 1
ATOM 2138 N N . VAL A 1 275 ? 1.357 9.212 -13.654 1.00 97.88 275 VAL A N 1
ATOM 2139 C CA . VAL A 1 275 ? 1.899 7.872 -13.414 1.00 97.88 275 VAL A CA 1
ATOM 2140 C C . VAL A 1 275 ? 2.977 7.581 -14.451 1.00 97.88 275 VAL A C 1
ATOM 2142 O O . VAL A 1 275 ? 2.712 7.622 -15.653 1.00 97.88 275 VAL A O 1
ATOM 2145 N N . LYS A 1 276 ? 4.191 7.274 -13.997 1.00 97.38 276 LYS A N 1
ATOM 2146 C CA . LYS A 1 276 ? 5.311 6.860 -14.845 1.00 97.38 276 LYS A CA 1
ATOM 2147 C C . LYS A 1 276 ? 5.524 5.363 -14.667 1.00 97.38 276 LYS A C 1
ATOM 2149 O O . LYS A 1 276 ? 5.779 4.905 -13.556 1.00 97.38 276 LYS A O 1
ATOM 2154 N N . VAL A 1 277 ? 5.414 4.608 -15.755 1.00 96.50 277 VAL A N 1
ATOM 2155 C CA . VAL A 1 277 ? 5.642 3.158 -15.774 1.00 96.50 277 VAL A CA 1
ATOM 2156 C C . VAL A 1 277 ? 6.873 2.884 -16.625 1.00 96.50 277 VAL A C 1
ATOM 2158 O O . VAL A 1 277 ? 6.886 3.205 -17.812 1.00 96.50 277 VAL A O 1
ATOM 2161 N N . THR A 1 278 ? 7.897 2.288 -16.023 1.00 94.88 278 THR A N 1
ATOM 2162 C CA . THR A 1 278 ? 9.164 1.971 -16.688 1.00 94.88 278 THR A CA 1
ATOM 2163 C C . THR A 1 278 ? 9.428 0.476 -16.595 1.00 94.88 278 THR A C 1
ATOM 2165 O O . THR A 1 278 ? 9.407 -0.087 -15.502 1.00 94.88 278 THR A O 1
ATOM 2168 N N . ALA A 1 279 ? 9.709 -0.159 -17.731 1.00 94.38 279 ALA A N 1
ATOM 2169 C CA . ALA A 1 279 ? 10.158 -1.545 -17.789 1.00 94.38 279 ALA A CA 1
ATOM 2170 C C . ALA A 1 279 ? 11.689 -1.601 -17.912 1.00 94.38 279 ALA A C 1
ATOM 2172 O O . ALA A 1 279 ? 12.270 -0.840 -18.686 1.00 94.38 279 ALA A O 1
ATOM 2173 N N . SER A 1 280 ? 12.348 -2.483 -17.158 1.00 91.19 280 SER A N 1
ATOM 2174 C CA . SER A 1 280 ? 13.803 -2.693 -17.258 1.00 91.19 280 SER A CA 1
ATOM 2175 C C . SER A 1 280 ? 14.206 -3.576 -18.442 1.00 91.19 280 SER A C 1
ATOM 2177 O O . SER A 1 280 ? 15.358 -3.558 -18.864 1.00 91.19 280 SER A O 1
ATOM 2179 N N . GLU A 1 281 ? 13.264 -4.362 -18.957 1.00 92.50 281 GLU A N 1
ATOM 2180 C CA . GLU A 1 281 ? 13.447 -5.306 -20.056 1.00 92.50 281 GLU A CA 1
ATOM 2181 C C . GLU A 1 281 ? 12.149 -5.456 -20.863 1.00 92.50 281 GLU A C 1
ATOM 2183 O O . GLU A 1 281 ? 11.111 -4.885 -20.521 1.00 92.50 281 GLU A O 1
ATOM 2188 N N . CYS A 1 282 ? 12.204 -6.240 -21.938 1.00 92.00 282 CYS A N 1
ATOM 2189 C CA . CYS A 1 282 ? 11.030 -6.598 -22.726 1.00 92.00 282 CYS A CA 1
ATOM 2190 C C . CYS A 1 282 ? 10.132 -7.565 -21.953 1.00 92.00 282 CYS A C 1
ATOM 2192 O O . CYS A 1 282 ? 10.346 -8.774 -21.966 1.00 92.00 282 CYS A O 1
ATOM 2194 N N . VAL A 1 283 ? 9.135 -7.013 -21.266 1.00 92.06 283 VAL A N 1
ATOM 2195 C CA . VAL A 1 283 ? 8.169 -7.777 -20.467 1.00 92.06 283 VAL A CA 1
ATOM 2196 C C . VAL A 1 283 ? 7.113 -8.460 -21.345 1.00 92.06 283 VAL A C 1
ATOM 2198 O O . VAL A 1 283 ? 6.789 -7.943 -22.409 1.00 92.06 283 VAL A O 1
ATOM 2201 N N . PRO A 1 284 ? 6.532 -9.598 -20.929 1.00 92.25 284 PRO A N 1
ATOM 2202 C CA . PRO A 1 284 ? 5.354 -10.143 -21.597 1.00 92.25 284 PRO A CA 1
ATOM 2203 C C . PRO A 1 284 ? 4.139 -9.218 -21.426 1.00 92.25 284 PRO A C 1
ATOM 2205 O O . PRO A 1 284 ? 4.114 -8.355 -20.543 1.00 92.25 284 PRO A O 1
ATOM 2208 N N . GLU A 1 285 ? 3.115 -9.424 -22.255 1.00 94.31 285 GLU A N 1
ATOM 2209 C CA . GLU A 1 285 ? 1.827 -8.746 -22.097 1.00 94.31 285 GLU A CA 1
ATOM 2210 C C . GLU A 1 285 ? 1.208 -9.086 -20.734 1.00 94.31 285 GLU A C 1
ATOM 2212 O O . GLU A 1 285 ? 1.082 -10.254 -20.361 1.00 94.31 285 GLU A O 1
ATOM 2217 N N . GLN A 1 286 ? 0.852 -8.054 -19.971 1.00 94.06 286 GLN A N 1
ATOM 2218 C CA . GLN A 1 286 ? 0.321 -8.197 -18.617 1.00 94.06 286 GLN A CA 1
ATOM 2219 C C . GLN A 1 286 ? -0.542 -6.996 -18.226 1.00 94.06 286 GLN A C 1
ATOM 2221 O O . GLN A 1 286 ? -0.577 -5.976 -18.916 1.00 94.06 286 GLN A O 1
ATOM 2226 N N . SER A 1 287 ? -1.235 -7.097 -17.093 1.00 96.00 287 SER A N 1
ATOM 2227 C CA . SER A 1 287 ? -2.050 -6.006 -16.561 1.00 96.00 287 SER A CA 1
ATOM 2228 C C . SER A 1 287 ? -1.916 -5.876 -15.054 1.00 96.00 287 SER A C 1
ATOM 2230 O O . SER A 1 287 ? -1.827 -6.880 -14.348 1.00 96.00 287 SER A O 1
ATOM 2232 N N . PHE A 1 288 ? -1.984 -4.645 -14.561 1.00 96.12 288 PHE A N 1
ATOM 2233 C CA . PHE A 1 288 ? -2.035 -4.351 -13.133 1.00 96.12 288 PHE A CA 1
ATOM 2234 C C . PHE A 1 288 ? -3.094 -3.282 -12.841 1.00 96.12 288 PHE A C 1
ATOM 2236 O O . PHE A 1 288 ? -3.633 -2.652 -13.753 1.00 96.12 288 PHE A O 1
ATOM 2243 N N . LEU A 1 289 ? -3.438 -3.118 -11.565 1.00 95.31 289 LEU A N 1
ATOM 2244 C CA . LEU A 1 289 ? -4.504 -2.226 -11.120 1.00 95.31 289 LEU A CA 1
ATOM 2245 C C . LEU A 1 289 ? -3.915 -1.064 -10.335 1.00 95.31 289 LEU A C 1
ATOM 2247 O O . LEU A 1 289 ? -3.174 -1.276 -9.376 1.00 95.31 289 LEU A O 1
ATOM 2251 N N . ILE A 1 290 ? -4.317 0.149 -10.696 1.00 95.88 290 ILE A N 1
ATOM 2252 C CA . ILE A 1 290 ? -4.113 1.353 -9.891 1.00 95.88 290 ILE A CA 1
ATOM 2253 C C . ILE A 1 290 ? -5.439 1.692 -9.215 1.00 95.88 290 ILE A C 1
ATOM 2255 O O . ILE A 1 290 ? -6.492 1.668 -9.852 1.00 95.88 290 ILE A O 1
ATOM 2259 N N . ARG A 1 291 ? -5.406 2.009 -7.922 1.00 91.69 291 ARG A N 1
ATOM 2260 C CA . ARG A 1 291 ? -6.589 2.362 -7.135 1.00 91.69 291 ARG A CA 1
ATOM 2261 C C . ARG A 1 291 ? -6.317 3.557 -6.236 1.00 91.69 291 ARG A C 1
ATOM 2263 O O . ARG A 1 291 ? -5.214 3.719 -5.713 1.00 91.69 291 ARG A O 1
ATOM 2270 N N . ALA A 1 292 ? -7.346 4.365 -6.014 1.00 90.62 292 ALA A N 1
ATOM 2271 C CA . ALA A 1 292 ? -7.318 5.348 -4.944 1.00 90.62 292 ALA A CA 1
ATOM 2272 C C . ALA A 1 292 ? -7.652 4.642 -3.620 1.00 90.62 292 ALA A C 1
ATOM 2274 O O . ALA A 1 292 ? -8.708 4.018 -3.499 1.00 90.62 292 ALA A O 1
ATOM 2275 N N . LEU A 1 293 ? -6.761 4.699 -2.626 1.00 85.25 293 LEU A N 1
ATOM 2276 C CA . LEU A 1 293 ? -6.965 3.972 -1.369 1.00 85.25 293 LEU A CA 1
ATOM 2277 C C . LEU A 1 293 ? -8.221 4.479 -0.649 1.00 85.25 293 LEU A C 1
ATOM 2279 O O . LEU A 1 293 ? -8.370 5.677 -0.394 1.00 85.25 293 LEU A O 1
ATOM 2283 N N . GLY A 1 294 ? -9.109 3.548 -0.292 1.00 79.75 294 GLY A N 1
ATOM 2284 C CA . GLY A 1 294 ? -10.393 3.845 0.342 1.00 79.75 294 GLY A CA 1
ATOM 2285 C C . GLY A 1 294 ? -11.561 4.058 -0.626 1.00 79.75 294 GLY A C 1
ATOM 2286 O O . GLY A 1 294 ? -12.666 4.318 -0.154 1.00 79.75 294 GLY A O 1
ATOM 2287 N N . PHE A 1 295 ? -11.336 3.921 -1.936 1.00 82.75 295 PHE A N 1
ATOM 2288 C CA . PHE A 1 295 ? -12.367 3.940 -2.974 1.00 82.75 295 PHE A CA 1
ATOM 2289 C C . PHE A 1 295 ? -12.473 2.572 -3.657 1.00 82.75 295 PHE A C 1
ATOM 2291 O O . PHE A 1 295 ? -11.533 1.776 -3.666 1.00 82.75 295 PHE A O 1
ATOM 2298 N N . THR A 1 296 ? -13.644 2.282 -4.218 1.00 83.88 296 THR A N 1
ATOM 2299 C CA . THR A 1 296 ? -13.908 1.032 -4.949 1.00 83.88 296 THR A CA 1
ATOM 2300 C C . THR A 1 296 ? -13.440 1.085 -6.397 1.00 83.88 296 THR A C 1
ATOM 2302 O O . THR A 1 296 ? -13.275 0.039 -7.017 1.00 83.88 296 THR A O 1
ATOM 2305 N N . ASP A 1 297 ? -13.244 2.287 -6.933 1.00 87.94 297 ASP A N 1
ATOM 2306 C CA . ASP A 1 297 ? -12.903 2.496 -8.333 1.00 87.94 297 ASP A CA 1
ATOM 2307 C C . ASP A 1 297 ? -11.451 2.103 -8.613 1.00 87.94 297 ASP A C 1
ATOM 2309 O O . ASP A 1 297 ? -10.531 2.387 -7.838 1.00 87.94 297 ASP A O 1
ATOM 2313 N N . THR A 1 298 ? -11.244 1.456 -9.756 1.00 92.12 298 THR A N 1
ATOM 2314 C CA . THR A 1 298 ? -9.939 0.949 -10.182 1.00 92.12 298 THR A CA 1
ATOM 2315 C C . THR A 1 298 ? -9.655 1.329 -11.624 1.00 92.12 298 THR A C 1
ATOM 2317 O O . THR A 1 298 ? -10.540 1.261 -12.476 1.00 92.12 298 THR A O 1
ATOM 2320 N N . VAL A 1 299 ? -8.396 1.635 -11.916 1.00 96.50 299 VAL A N 1
ATOM 2321 C CA . VAL A 1 299 ? -7.874 1.828 -13.268 1.00 96.50 299 VAL A CA 1
ATOM 2322 C C . VAL A 1 299 ? -7.082 0.584 -13.652 1.00 96.50 299 VAL A C 1
ATOM 2324 O O . VAL A 1 299 ? -6.087 0.253 -13.007 1.00 96.50 299 VAL A O 1
ATOM 2327 N N . THR A 1 300 ? -7.524 -0.109 -14.702 1.00 96.81 300 THR A N 1
ATOM 2328 C CA . THR A 1 300 ? -6.788 -1.255 -15.252 1.00 96.81 300 THR A CA 1
ATOM 2329 C C . THR A 1 300 ? -5.749 -0.755 -16.242 1.00 96.81 300 THR A C 1
ATOM 2331 O O . THR A 1 300 ? -6.093 -0.116 -17.235 1.00 96.81 300 THR A O 1
ATOM 2334 N N . VAL A 1 301 ? -4.478 -1.038 -15.967 1.00 97.06 301 VAL A N 1
ATOM 2335 C CA . VAL A 1 301 ? -3.354 -0.667 -16.827 1.00 97.06 301 VAL A CA 1
ATOM 2336 C C . VAL A 1 301 ? -2.907 -1.900 -17.596 1.00 97.06 301 VAL A C 1
ATOM 2338 O O . VAL A 1 301 ? -2.392 -2.849 -17.006 1.00 97.06 301 VAL A O 1
ATOM 2341 N N . HIS A 1 302 ? -3.102 -1.877 -18.912 1.00 96.69 302 HIS A N 1
ATOM 2342 C CA . HIS A 1 302 ? -2.597 -2.901 -19.822 1.00 96.69 302 HIS A CA 1
ATOM 2343 C C . HIS A 1 302 ? -1.190 -2.526 -20.284 1.00 96.69 302 HIS A C 1
ATOM 2345 O O . HIS A 1 302 ? -0.978 -1.451 -20.846 1.00 96.69 302 HIS A O 1
ATOM 2351 N N . VAL A 1 303 ? -0.228 -3.410 -20.033 1.00 95.94 303 VAL A N 1
ATOM 2352 C CA . VAL A 1 303 ? 1.177 -3.235 -20.401 1.00 95.94 303 VAL A CA 1
ATOM 2353 C C . VAL A 1 303 ? 1.457 -4.107 -21.614 1.00 95.94 303 VAL A C 1
ATOM 2355 O O . VAL A 1 303 ? 1.526 -5.331 -21.504 1.00 95.94 303 VAL A O 1
ATOM 2358 N N . VAL A 1 304 ? 1.620 -3.462 -22.768 1.00 94.94 304 VAL A N 1
ATOM 2359 C CA . VAL A 1 304 ? 1.970 -4.118 -24.032 1.00 94.94 304 VAL A CA 1
ATOM 2360 C C . VAL A 1 304 ? 3.427 -3.787 -24.361 1.00 94.94 304 VAL A C 1
ATOM 2362 O O . VAL A 1 304 ? 3.770 -2.603 -24.437 1.00 94.94 304 VAL A O 1
ATOM 2365 N N . PRO A 1 305 ? 4.306 -4.786 -24.537 1.00 92.81 305 PRO A N 1
ATOM 2366 C CA . PRO A 1 305 ? 5.705 -4.529 -24.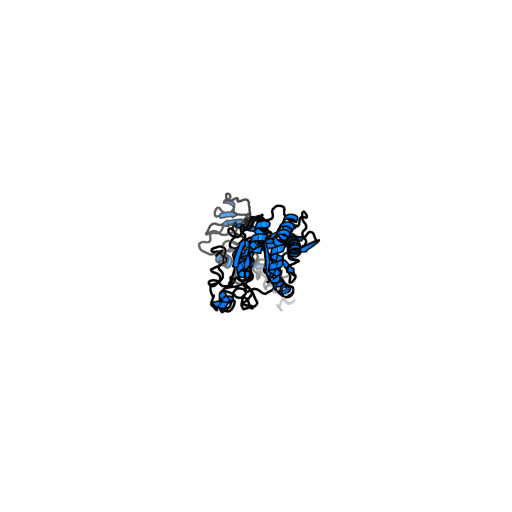846 1.00 92.81 305 PRO A CA 1
ATOM 2367 C C . PRO A 1 305 ? 5.877 -3.959 -26.250 1.00 92.81 305 PRO A C 1
ATOM 2369 O O . PRO A 1 305 ? 5.426 -4.535 -27.237 1.00 92.81 305 PRO A O 1
ATOM 2372 N N . GLN A 1 306 ? 6.621 -2.861 -26.346 1.00 90.56 306 GLN A N 1
ATOM 2373 C CA . GLN A 1 306 ? 7.026 -2.272 -27.619 1.00 90.56 306 GLN A CA 1
ATOM 2374 C C . GLN A 1 306 ? 8.525 -2.492 -27.849 1.00 90.56 306 GLN A C 1
ATOM 2376 O O . GLN A 1 306 ? 9.322 -1.558 -27.828 1.00 90.56 306 GLN A O 1
ATOM 2381 N N . CYS A 1 307 ? 8.906 -3.756 -28.029 1.00 89.19 307 CYS A N 1
ATOM 2382 C CA . CYS A 1 307 ? 10.302 -4.154 -28.238 1.00 89.19 307 CYS A CA 1
ATOM 2383 C C . CYS A 1 307 ? 10.648 -4.478 -29.688 1.00 89.19 307 CY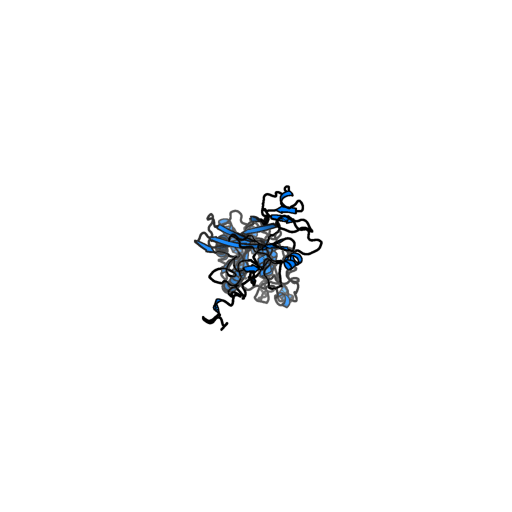S A C 1
ATOM 2385 O O . CYS A 1 307 ? 11.808 -4.387 -30.085 1.00 89.19 307 CYS A O 1
ATOM 2387 N N . GLU A 1 308 ? 9.654 -4.870 -30.481 1.00 85.12 308 GLU A N 1
ATOM 2388 C CA . GLU A 1 308 ? 9.873 -5.234 -31.872 1.00 85.12 308 GLU A CA 1
ATOM 2389 C C . GLU A 1 308 ? 9.962 -3.991 -32.758 1.00 85.12 308 GLU A C 1
ATOM 2391 O O . GLU A 1 308 ? 9.065 -3.139 -32.805 1.00 85.12 308 GLU A O 1
ATOM 2396 N N . CYS A 1 309 ? 11.050 -3.911 -33.520 1.00 82.75 309 CYS A N 1
ATOM 2397 C CA . CYS A 1 309 ? 11.192 -2.925 -34.575 1.00 82.75 309 CYS A CA 1
ATOM 2398 C C . CYS A 1 309 ? 10.319 -3.338 -35.761 1.00 82.75 309 CYS A C 1
ATOM 2400 O O . CYS A 1 309 ? 10.569 -4.350 -36.412 1.00 82.75 309 CYS A O 1
ATOM 2402 N N . HIS A 1 310 ? 9.319 -2.523 -36.081 1.00 78.94 310 HIS A N 1
ATOM 2403 C CA . HIS A 1 310 ? 8.439 -2.748 -37.226 1.00 78.94 310 HIS A CA 1
ATOM 2404 C C . HIS A 1 310 ? 9.122 -2.296 -38.523 1.00 78.94 310 HIS A C 1
ATOM 2406 O O . HIS A 1 310 ? 8.765 -1.291 -39.140 1.00 78.94 310 HIS A O 1
ATOM 2412 N N . CYS A 1 311 ? 10.158 -3.027 -38.923 1.00 79.88 311 CYS A N 1
ATOM 2413 C CA . CYS A 1 311 ? 10.823 -2.834 -40.201 1.00 79.88 311 CYS A CA 1
ATOM 2414 C C . CYS A 1 311 ? 9.975 -3.425 -41.333 1.00 79.88 311 CYS A C 1
ATOM 2416 O O . CYS A 1 311 ? 9.210 -4.369 -41.136 1.00 79.88 311 CYS A O 1
ATOM 2418 N N . ARG A 1 312 ? 10.125 -2.903 -42.557 1.00 66.62 312 ARG A N 1
ATOM 2419 C CA . ARG A 1 312 ? 9.589 -3.590 -43.739 1.00 66.62 312 ARG A CA 1
ATOM 2420 C C . ARG A 1 312 ? 10.311 -4.925 -43.888 1.00 66.62 312 ARG A C 1
ATOM 2422 O O . ARG A 1 312 ? 11.423 -4.981 -44.405 1.00 66.62 312 ARG A O 1
ATOM 2429 N N . ASP A 1 313 ? 9.643 -5.985 -43.461 1.00 60.12 313 ASP A N 1
ATOM 2430 C CA . ASP A 1 313 ? 10.053 -7.363 -43.675 1.00 60.12 313 ASP A CA 1
ATOM 2431 C C . ASP A 1 313 ? 10.000 -7.682 -45.174 1.00 60.12 313 ASP A C 1
ATOM 2433 O O . ASP A 1 313 ? 9.024 -8.213 -45.706 1.00 60.12 313 ASP A O 1
ATOM 2437 N N . MET A 1 314 ? 11.089 -7.398 -45.891 1.00 57.84 314 MET A N 1
ATOM 2438 C CA . MET A 1 314 ? 11.316 -7.935 -47.234 1.00 57.84 314 MET A CA 1
ATOM 2439 C C . MET A 1 314 ? 11.782 -9.394 -47.143 1.00 57.84 314 MET A C 1
ATOM 2441 O O . MET A 1 314 ? 12.688 -9.809 -47.861 1.00 57.84 314 MET A O 1
ATOM 2445 N N . ARG A 1 315 ? 11.111 -10.213 -46.313 1.00 55.62 315 ARG A N 1
ATOM 2446 C CA . ARG A 1 315 ? 11.350 -11.665 -46.167 1.00 55.62 315 ARG A CA 1
ATOM 2447 C C . ARG A 1 315 ? 11.319 -12.420 -47.504 1.00 55.62 315 ARG A C 1
ATOM 2449 O O . ARG A 1 315 ? 11.739 -13.570 -47.576 1.00 55.62 315 ARG A O 1
ATOM 2456 N N . ARG A 1 316 ? 10.806 -11.792 -48.568 1.00 56.81 316 ARG A N 1
ATOM 2457 C CA . ARG A 1 316 ? 10.741 -12.347 -49.924 1.00 56.81 316 ARG A CA 1
ATOM 2458 C C . ARG A 1 316 ? 11.981 -12.094 -50.778 1.00 56.81 316 ARG A C 1
ATOM 2460 O O . ARG A 1 316 ? 12.190 -12.868 -51.709 1.00 56.81 316 ARG A O 1
ATOM 2467 N N . ASP A 1 317 ? 12.808 -11.088 -50.493 1.00 63.03 317 ASP A N 1
ATOM 2468 C CA . ASP A 1 317 ? 13.954 -10.779 -51.356 1.00 63.03 317 ASP A CA 1
ATOM 2469 C C . ASP A 1 317 ? 15.215 -11.531 -50.916 1.00 63.03 317 ASP A C 1
ATOM 2471 O O . ASP A 1 317 ? 16.208 -10.974 -50.450 1.00 63.03 317 ASP A O 1
ATOM 2475 N N . ARG A 1 318 ? 15.162 -12.861 -51.066 1.00 67.25 318 ARG A N 1
ATOM 2476 C CA . ARG A 1 318 ? 16.284 -13.772 -50.787 1.00 67.25 318 ARG A CA 1
ATOM 2477 C C . ARG A 1 318 ? 17.531 -13.460 -51.622 1.00 67.25 318 ARG A C 1
ATOM 2479 O O . ARG A 1 318 ? 18.609 -13.937 -51.287 1.00 67.25 318 ARG A O 1
ATOM 2486 N N . ARG A 1 319 ? 17.405 -12.685 -52.707 1.00 74.44 319 ARG A N 1
ATOM 2487 C CA . ARG A 1 319 ? 18.508 -12.390 -53.634 1.00 74.44 319 ARG A CA 1
ATOM 2488 C C . ARG A 1 319 ? 19.596 -11.537 -52.991 1.00 74.44 319 ARG A C 1
ATOM 2490 O O . ARG A 1 319 ? 20.767 -11.783 -53.252 1.00 74.44 319 ARG A O 1
ATOM 2497 N N . LEU A 1 320 ? 19.216 -10.589 -52.135 1.00 79.25 320 LEU A N 1
ATOM 2498 C CA . LEU A 1 320 ? 20.157 -9.679 -51.474 1.00 79.25 320 LEU A CA 1
ATOM 2499 C C . LEU A 1 320 ? 21.080 -10.407 -50.485 1.00 79.25 320 LEU A C 1
ATOM 2501 O O . LEU A 1 320 ? 22.220 -10.004 -50.307 1.00 79.25 320 LEU A O 1
ATOM 2505 N N . CYS A 1 321 ? 20.613 -11.515 -49.906 1.00 84.81 321 CYS A N 1
ATOM 2506 C CA . CYS A 1 321 ? 21.362 -12.327 -48.944 1.00 84.81 321 CYS A CA 1
ATOM 2507 C C . CYS A 1 321 ? 21.897 -13.624 -49.571 1.00 84.81 321 CYS A C 1
ATOM 2509 O O . CYS A 1 321 ? 21.848 -14.689 -48.951 1.00 84.81 321 CYS A O 1
ATOM 2511 N N . GLY A 1 322 ? 22.289 -13.573 -50.850 1.00 81.12 322 GLY A N 1
ATOM 2512 C CA . GLY A 1 322 ? 22.901 -14.705 -51.557 1.00 81.12 322 GLY A CA 1
ATOM 2513 C C . GLY A 1 322 ? 22.004 -15.943 -51.700 1.00 81.12 322 GLY A C 1
ATOM 2514 O O . GLY A 1 322 ? 22.485 -17.029 -52.010 1.00 81.12 322 GLY A O 1
ATOM 2515 N N . GLY A 1 323 ? 20.698 -15.819 -51.446 1.00 84.75 323 GLY A N 1
ATOM 2516 C CA . GLY A 1 323 ? 19.759 -16.940 -51.384 1.00 84.75 323 GLY A CA 1
ATOM 2517 C C . GLY A 1 323 ? 19.892 -17.821 -50.137 1.00 84.75 323 GLY A C 1
ATOM 2518 O O . GLY A 1 323 ? 19.207 -18.841 -50.069 1.00 84.75 323 GLY A O 1
ATOM 2519 N N . LYS A 1 324 ? 20.757 -17.455 -49.181 1.00 87.44 324 LYS A N 1
ATOM 2520 C CA . LYS A 1 324 ? 21.146 -18.249 -47.997 1.00 87.44 324 LYS A CA 1
ATOM 2521 C C . LYS A 1 324 ? 20.839 -17.536 -46.677 1.00 87.44 324 LYS A C 1
ATOM 2523 O O . LYS A 1 324 ? 21.501 -17.739 -45.663 1.00 87.44 324 LYS A O 1
ATOM 2528 N N . GLY A 1 325 ? 19.838 -16.666 -46.705 1.00 86.38 325 GLY A N 1
ATOM 2529 C CA . GLY A 1 325 ? 19.403 -15.854 -45.580 1.00 86.38 325 GLY A CA 1
ATOM 2530 C C . GLY A 1 325 ? 18.169 -15.039 -45.939 1.00 86.38 325 GLY A C 1
ATOM 2531 O O . GLY A 1 325 ? 17.647 -15.122 -47.057 1.00 86.38 325 GLY A O 1
ATOM 2532 N N . PHE A 1 326 ? 17.710 -14.232 -44.991 1.00 84.56 326 PHE A N 1
ATOM 2533 C CA . PHE A 1 326 ? 16.624 -13.281 -45.196 1.00 84.56 326 PHE A CA 1
ATOM 2534 C C . PHE A 1 326 ? 17.024 -11.892 -44.703 1.00 84.56 326 PHE A C 1
ATOM 2536 O O . PHE A 1 326 ? 17.835 -11.750 -43.792 1.00 84.56 326 PHE A O 1
ATOM 2543 N N . LEU A 1 327 ? 16.459 -10.862 -45.329 1.00 83.06 327 LEU A N 1
ATOM 2544 C CA . LEU A 1 327 ? 16.698 -9.476 -44.950 1.00 83.06 327 LEU A CA 1
ATOM 2545 C C . LEU A 1 327 ? 15.769 -9.091 -43.790 1.00 83.06 327 LEU A C 1
ATOM 2547 O O . LEU A 1 327 ? 14.549 -9.166 -43.935 1.00 83.06 327 LEU A O 1
ATOM 2551 N N . GLU A 1 328 ? 16.340 -8.643 -42.675 1.00 82.12 328 GLU A N 1
ATOM 2552 C CA . GLU A 1 328 ? 15.623 -8.116 -41.510 1.00 82.12 328 GLU A CA 1
ATOM 2553 C C . GLU A 1 328 ? 16.195 -6.737 -41.162 1.00 82.12 328 GLU A C 1
ATOM 2555 O O . GLU A 1 328 ? 17.395 -6.589 -40.939 1.00 82.12 328 GLU A O 1
ATOM 2560 N N . CYS A 1 329 ? 15.350 -5.700 -41.176 1.00 78.94 329 CYS A N 1
ATOM 2561 C CA . CYS A 1 329 ? 15.758 -4.310 -40.919 1.00 78.94 329 CYS A CA 1
ATOM 2562 C C . CYS A 1 329 ? 16.976 -3.822 -41.739 1.00 78.94 329 CYS A C 1
ATOM 2564 O O . CYS A 1 329 ? 17.785 -3.038 -41.253 1.00 78.94 329 CYS A O 1
ATOM 2566 N N . GLY A 1 330 ? 17.110 -4.272 -42.993 1.00 79.25 330 GLY A N 1
ATOM 2567 C CA . GLY A 1 330 ? 18.206 -3.866 -43.885 1.00 79.25 330 GLY A CA 1
ATOM 2568 C C . GLY A 1 330 ? 19.516 -4.639 -43.697 1.00 79.25 330 GLY A C 1
ATOM 2569 O O . GLY A 1 330 ? 20.490 -4.332 -44.379 1.00 79.25 330 GLY A O 1
ATOM 2570 N N . VAL A 1 331 ? 19.540 -5.656 -42.831 1.00 82.50 331 VAL A N 1
ATOM 2571 C CA . VAL A 1 331 ? 20.693 -6.542 -42.619 1.00 82.50 331 VAL A CA 1
ATOM 2572 C C . VAL A 1 331 ? 20.305 -7.981 -42.948 1.00 82.50 331 VAL A C 1
ATOM 2574 O O . VAL A 1 331 ? 19.191 -8.419 -42.664 1.00 82.50 331 VAL A O 1
ATOM 2577 N N . CYS A 1 332 ? 21.213 -8.736 -43.564 1.00 84.25 332 CYS A N 1
ATOM 2578 C CA . CYS A 1 332 ? 20.990 -10.150 -43.836 1.00 84.25 332 CYS A CA 1
ATOM 2579 C C . CYS A 1 332 ? 21.177 -10.993 -42.572 1.00 84.25 332 CYS A C 1
ATOM 2581 O O . CYS A 1 332 ? 22.256 -11.020 -41.982 1.00 84.25 332 CYS A O 1
ATOM 2583 N N . ARG A 1 333 ? 20.134 -11.729 -42.185 1.00 84.38 333 ARG A N 1
ATOM 2584 C CA . ARG A 1 333 ? 20.225 -12.831 -41.227 1.00 84.38 333 ARG A CA 1
ATOM 2585 C C . ARG A 1 333 ? 20.432 -14.132 -41.987 1.00 84.38 333 ARG A C 1
ATOM 2587 O O . ARG A 1 333 ? 19.530 -14.620 -42.671 1.00 84.38 333 ARG A O 1
ATOM 2594 N N . CYS A 1 334 ? 21.649 -14.656 -41.902 1.00 84.56 334 CYS A N 1
ATOM 2595 C CA . CYS A 1 334 ? 22.054 -15.857 -42.620 1.00 84.56 334 CYS A CA 1
ATOM 2596 C C . CYS A 1 334 ? 21.490 -17.124 -41.982 1.00 84.56 334 CYS A C 1
ATOM 2598 O O . CYS A 1 334 ? 21.341 -17.216 -40.763 1.00 84.56 334 CYS A O 1
ATOM 2600 N N . GLU A 1 335 ? 21.173 -18.106 -42.821 1.00 85.50 335 GLU A N 1
ATOM 2601 C CA . GLU A 1 335 ? 20.805 -19.445 -42.373 1.00 85.50 335 GLU A CA 1
ATOM 2602 C C . GLU A 1 335 ? 22.018 -20.147 -41.735 1.00 85.50 335 GLU A C 1
ATOM 2604 O O . GLU A 1 335 ? 23.176 -19.793 -41.978 1.00 85.50 335 GLU A O 1
ATOM 2609 N N . ALA A 1 336 ? 21.761 -21.161 -40.906 1.00 81.00 336 ALA A N 1
ATOM 2610 C CA . ALA A 1 336 ? 22.817 -21.893 -40.213 1.00 81.00 336 ALA A CA 1
ATOM 2611 C C . ALA A 1 336 ? 23.857 -22.456 -41.203 1.00 81.00 336 ALA A C 1
ATOM 2613 O O . ALA A 1 336 ? 23.510 -23.114 -42.184 1.00 81.00 336 ALA A O 1
ATOM 2614 N N . GLY A 1 337 ? 25.140 -22.207 -40.932 1.00 75.50 337 GLY A N 1
ATOM 2615 C CA . GLY A 1 337 ? 26.246 -22.611 -41.807 1.00 75.50 337 GLY A CA 1
ATOM 2616 C C . GLY A 1 337 ? 26.687 -21.551 -42.821 1.00 75.50 337 GLY A C 1
ATOM 2617 O O . GLY A 1 337 ? 27.661 -21.789 -43.536 1.00 75.50 337 GLY A O 1
ATOM 2618 N N . TYR A 1 338 ? 26.026 -20.391 -42.860 1.00 81.62 338 TYR A N 1
ATOM 2619 C CA . TYR A 1 338 ? 26.411 -19.246 -43.683 1.00 81.62 338 TYR A CA 1
ATOM 2620 C C . TYR A 1 338 ? 26.671 -18.003 -42.830 1.00 81.62 338 TYR A C 1
ATOM 2622 O O . TYR A 1 338 ? 26.041 -17.796 -41.794 1.00 81.62 338 TYR A O 1
ATOM 2630 N N . ILE A 1 339 ? 27.616 -17.172 -43.262 1.00 77.06 339 ILE A N 1
ATOM 2631 C CA . ILE A 1 339 ? 27.983 -15.912 -42.609 1.00 77.06 339 ILE A CA 1
ATOM 2632 C C . ILE A 1 339 ? 28.422 -14.885 -43.659 1.00 77.06 339 ILE A C 1
ATOM 2634 O O . ILE A 1 339 ? 28.597 -15.219 -44.829 1.00 77.06 339 ILE A O 1
ATOM 2638 N N . GLY A 1 340 ? 28.599 -13.634 -43.247 1.00 73.31 340 GLY A N 1
ATOM 2639 C CA . GLY A 1 340 ? 28.959 -12.522 -44.124 1.00 73.31 340 GLY A CA 1
ATOM 2640 C C . GLY A 1 340 ? 27.829 -11.506 -44.230 1.00 73.31 340 GLY A C 1
ATOM 2641 O O . GLY A 1 340 ? 26.702 -11.767 -43.804 1.00 73.31 340 GLY A O 1
ATOM 2642 N N . LYS A 1 341 ? 28.128 -10.326 -44.779 1.00 78.31 341 LYS A N 1
ATOM 2643 C CA . LYS A 1 341 ? 27.156 -9.216 -44.851 1.00 78.31 341 LYS A CA 1
ATOM 2644 C C . LYS A 1 341 ? 25.969 -9.549 -45.760 1.00 78.31 341 LYS A C 1
ATOM 2646 O O . LYS A 1 341 ? 24.879 -9.028 -45.550 1.00 78.31 341 LYS A O 1
ATOM 2651 N N . SER A 1 342 ? 26.189 -10.419 -46.743 1.00 84.44 342 SER A N 1
ATOM 2652 C CA . SER A 1 342 ? 25.208 -10.910 -47.715 1.00 84.44 342 SER A CA 1
ATOM 2653 C C . SER A 1 342 ? 25.118 -12.444 -47.712 1.00 84.44 342 SER A C 1
ATOM 2655 O O . SER A 1 342 ? 24.653 -13.030 -48.687 1.00 84.44 342 SER A O 1
ATOM 2657 N N . CYS A 1 343 ? 25.552 -13.103 -46.631 1.00 84.25 343 CYS A N 1
ATOM 2658 C CA . CYS A 1 343 ? 25.601 -14.566 -46.502 1.00 84.25 343 CYS A CA 1
ATOM 2659 C C . CYS A 1 343 ? 26.452 -15.272 -47.572 1.00 84.25 343 CYS A C 1
ATOM 2661 O O . CYS A 1 343 ? 26.154 -16.389 -47.995 1.00 84.25 343 CYS A O 1
ATOM 2663 N N . GLU A 1 344 ? 27.511 -14.604 -48.019 1.00 82.38 344 GLU A N 1
ATOM 2664 C CA . GLU A 1 344 ? 28.408 -15.035 -49.087 1.00 82.38 344 GLU A CA 1
ATOM 2665 C C . GLU A 1 344 ? 29.398 -16.134 -48.669 1.00 82.38 344 GLU A C 1
ATOM 2667 O O . GLU A 1 344 ? 29.938 -16.830 -49.529 1.00 82.38 344 GLU A O 1
ATOM 2672 N N . CYS A 1 345 ? 29.629 -16.321 -47.365 1.00 77.62 345 CYS A N 1
ATOM 2673 C CA . CYS A 1 345 ? 30.582 -17.297 -46.845 1.00 77.62 345 CYS A CA 1
ATOM 2674 C C . CYS A 1 345 ? 29.866 -18.529 -46.290 1.00 77.62 345 CYS A C 1
ATOM 2676 O O . CYS A 1 345 ? 28.930 -18.408 -45.501 1.00 77.62 345 CYS A O 1
ATOM 2678 N N . GLN A 1 346 ? 30.370 -19.722 -46.609 1.00 80.06 346 GLN A N 1
ATOM 2679 C CA . GLN A 1 346 ? 29.967 -20.968 -45.959 1.00 80.06 346 GLN A CA 1
ATOM 2680 C C . GLN A 1 346 ? 30.975 -21.328 -44.862 1.00 80.06 346 GLN A C 1
ATOM 2682 O O . GLN A 1 346 ? 32.183 -21.309 -45.085 1.00 80.06 346 GLN A O 1
ATOM 2687 N N . THR A 1 347 ? 30.494 -21.664 -43.667 1.00 69.25 347 THR A N 1
ATOM 2688 C CA . THR A 1 347 ? 31.366 -21.850 -42.500 1.00 69.25 347 THR A CA 1
ATOM 2689 C C . THR A 1 347 ? 32.118 -23.182 -42.500 1.00 69.25 347 THR A C 1
ATOM 2691 O O . THR A 1 347 ? 33.117 -23.309 -41.800 1.00 69.25 347 THR A O 1
ATOM 2694 N N . HIS A 1 348 ? 31.666 -24.185 -43.267 1.00 68.06 348 HIS A N 1
ATOM 2695 C CA . HIS A 1 348 ? 32.246 -25.540 -43.306 1.00 68.06 348 HIS A CA 1
ATOM 2696 C C . HIS A 1 348 ? 32.535 -26.135 -41.908 1.00 68.06 348 HIS A C 1
ATOM 2698 O O . HIS A 1 348 ? 33.499 -26.875 -41.725 1.00 68.06 348 HIS A O 1
ATOM 2704 N N . GLY A 1 349 ? 31.708 -25.800 -40.910 1.00 63.72 349 GLY A N 1
ATOM 2705 C CA . GLY A 1 349 ? 31.855 -26.261 -39.524 1.00 63.72 349 GLY A CA 1
ATOM 2706 C C . GLY A 1 349 ? 32.770 -25.415 -38.628 1.00 63.72 349 GLY A C 1
ATOM 2707 O O . GLY A 1 349 ? 32.905 -25.748 -37.456 1.00 63.72 349 GLY A O 1
ATOM 2708 N N . ARG A 1 350 ? 33.366 -24.328 -39.134 1.00 64.81 350 ARG A N 1
ATOM 2709 C CA . ARG A 1 350 ? 34.152 -23.365 -38.342 1.00 64.81 350 ARG A CA 1
ATOM 2710 C C . ARG A 1 350 ? 33.264 -22.294 -37.714 1.00 64.81 350 ARG A C 1
ATOM 2712 O O . ARG A 1 350 ? 32.239 -21.919 -38.285 1.00 64.81 350 ARG A O 1
ATOM 2719 N N . SER A 1 351 ? 33.649 -21.776 -36.552 1.00 62.91 351 SER A N 1
ATOM 2720 C CA . SER A 1 351 ? 32.931 -20.655 -35.927 1.00 62.91 351 SER A CA 1
ATOM 2721 C C . SER A 1 351 ? 33.271 -19.313 -36.596 1.00 62.91 351 SER A C 1
ATOM 2723 O O . SER A 1 351 ? 34.298 -19.170 -37.262 1.00 62.91 351 SER A O 1
ATOM 2725 N N . SER A 1 352 ? 32.424 -18.297 -36.408 1.00 65.38 352 SER A N 1
ATOM 2726 C CA . SER A 1 352 ? 32.696 -16.927 -36.875 1.00 65.38 352 SER A CA 1
ATOM 2727 C C . SER A 1 352 ? 33.998 -16.361 -36.293 1.00 65.38 352 SER A C 1
ATOM 2729 O O . SER A 1 352 ? 34.781 -15.745 -37.010 1.00 65.38 352 SER A O 1
ATOM 2731 N N . GLN A 1 353 ? 34.267 -16.652 -35.018 1.00 66.88 353 GLN A N 1
ATOM 2732 C CA . GLN A 1 353 ? 35.481 -16.242 -34.308 1.00 66.88 353 GLN A CA 1
ATOM 2733 C C . GLN A 1 353 ? 36.746 -16.914 -34.860 1.00 66.88 353 GLN A C 1
ATOM 2735 O O . GLN A 1 353 ? 37.792 -16.275 -34.940 1.00 66.88 353 GLN A O 1
ATOM 2740 N N . GLU A 1 354 ? 36.669 -18.178 -35.285 1.00 69.12 354 GLU A N 1
ATOM 2741 C CA . GLU A 1 354 ? 37.799 -18.871 -35.925 1.00 69.12 354 GLU A CA 1
ATOM 2742 C C . GLU A 1 354 ? 38.147 -18.267 -37.290 1.00 69.12 354 GLU A C 1
ATOM 2744 O O . GLU A 1 354 ? 39.323 -18.141 -37.638 1.00 69.12 354 GLU A O 1
ATOM 2749 N N . LEU A 1 355 ? 37.131 -17.863 -38.059 1.00 70.56 355 LEU A N 1
ATOM 2750 C CA . LEU A 1 355 ? 37.327 -17.197 -39.346 1.00 70.56 355 LEU A CA 1
ATOM 2751 C C . LEU A 1 355 ? 37.924 -15.796 -39.155 1.00 70.56 355 LEU A C 1
ATOM 2753 O O . LEU A 1 355 ? 38.898 -15.461 -39.825 1.00 70.56 355 LEU A O 1
ATOM 2757 N N . GLU A 1 356 ? 37.441 -15.010 -38.192 1.00 73.12 356 GLU A N 1
ATOM 2758 C CA . GLU A 1 356 ? 38.036 -13.704 -37.866 1.00 73.12 356 GLU A CA 1
ATOM 2759 C C . GLU A 1 356 ? 39.469 -13.820 -37.326 1.00 73.12 356 GLU A C 1
ATOM 2761 O O . GLU A 1 356 ? 40.325 -12.995 -37.656 1.00 73.12 356 GLU A O 1
ATOM 2766 N N . GLY A 1 357 ? 39.764 -14.868 -36.551 1.00 79.69 357 GLY A N 1
ATOM 2767 C CA . GLY A 1 357 ? 41.114 -15.156 -36.067 1.00 79.69 357 GLY A CA 1
ATOM 2768 C C . GLY A 1 357 ? 42.118 -15.362 -37.204 1.00 79.69 357 GLY A C 1
ATOM 2769 O O . GLY A 1 357 ? 43.248 -14.889 -37.123 1.00 79.69 357 GLY A O 1
ATOM 2770 N N . SER A 1 358 ? 41.698 -15.985 -38.310 1.00 82.31 358 SER A N 1
ATOM 2771 C CA . SER A 1 358 ? 42.563 -16.219 -39.477 1.00 82.31 358 SER A CA 1
ATOM 2772 C C . SER A 1 358 ? 42.918 -14.963 -40.289 1.00 82.31 358 SER A C 1
ATOM 2774 O O . SER A 1 358 ? 43.818 -15.019 -41.126 1.00 82.31 358 SER A O 1
ATOM 2776 N N . CYS A 1 359 ? 42.269 -13.830 -39.998 1.00 86.88 359 CYS A N 1
ATOM 2777 C CA . CYS A 1 359 ? 42.553 -12.508 -40.563 1.00 86.88 359 CYS A CA 1
ATOM 2778 C C . CYS A 1 359 ? 43.446 -11.635 -39.664 1.00 86.88 359 CYS A C 1
ATOM 2780 O O . CYS A 1 359 ? 43.659 -10.455 -39.957 1.00 86.88 359 CYS A O 1
ATOM 2782 N N . ARG A 1 360 ? 43.958 -12.186 -38.560 1.00 89.38 360 ARG A N 1
ATOM 2783 C CA . ARG A 1 360 ? 44.944 -11.537 -37.693 1.00 89.38 360 ARG A CA 1
ATOM 2784 C C . ARG A 1 360 ? 46.299 -12.210 -37.868 1.00 89.38 360 ARG A C 1
ATOM 2786 O O . ARG A 1 360 ? 46.387 -13.428 -37.992 1.00 89.38 360 ARG A O 1
ATOM 2793 N N . ARG A 1 361 ? 47.366 -11.414 -37.839 1.00 87.38 361 ARG A N 1
ATOM 2794 C CA . ARG A 1 361 ? 48.744 -11.920 -37.888 1.00 87.38 361 ARG A CA 1
ATOM 2795 C C . ARG A 1 361 ? 49.125 -12.626 -36.582 1.00 87.38 361 ARG A C 1
ATOM 2797 O O . ARG A 1 361 ? 49.787 -13.656 -36.601 1.00 87.38 361 ARG A O 1
ATOM 2804 N N . ASP A 1 362 ? 48.704 -12.048 -35.463 1.00 86.94 362 ASP A N 1
ATOM 2805 C CA . ASP A 1 362 ? 48.855 -12.549 -34.096 1.00 86.94 362 ASP A CA 1
ATOM 2806 C C . ASP A 1 362 ? 47.683 -12.061 -33.212 1.00 86.94 362 ASP A C 1
ATOM 2808 O O . ASP A 1 362 ? 46.884 -11.221 -33.636 1.00 86.94 362 ASP A O 1
ATOM 2812 N N . ASN A 1 363 ? 47.572 -12.557 -31.975 1.00 82.69 363 ASN A N 1
ATOM 2813 C CA . ASN A 1 363 ? 46.462 -12.214 -31.070 1.00 82.69 363 ASN A CA 1
ATOM 2814 C C . ASN A 1 363 ? 46.370 -10.718 -30.714 1.00 82.69 363 ASN A C 1
ATOM 2816 O O . ASN A 1 363 ? 45.290 -10.252 -30.352 1.00 82.69 363 ASN A O 1
ATOM 2820 N N . ASN A 1 364 ? 47.469 -9.969 -30.829 1.00 84.75 364 ASN A N 1
ATOM 2821 C CA . ASN A 1 364 ? 47.518 -8.545 -30.494 1.00 84.75 364 ASN A CA 1
ATOM 2822 C C . ASN A 1 364 ? 47.313 -7.649 -31.727 1.00 84.75 364 ASN A C 1
ATOM 2824 O O . ASN A 1 364 ? 47.075 -6.451 -31.588 1.00 84.75 364 ASN A O 1
ATOM 2828 N N . SER A 1 365 ? 47.397 -8.215 -32.930 1.00 87.06 365 SER A N 1
ATOM 2829 C CA . SER A 1 365 ? 47.214 -7.501 -34.185 1.00 87.06 365 SER A CA 1
ATOM 2830 C C . SER A 1 365 ? 45.740 -7.208 -34.469 1.00 87.06 365 SER A C 1
ATOM 2832 O O . SER A 1 365 ? 44.831 -7.980 -34.133 1.00 87.06 365 SER A O 1
ATOM 2834 N N . ILE A 1 366 ? 45.509 -6.063 -35.106 1.00 89.19 366 ILE A N 1
ATOM 2835 C CA . ILE A 1 366 ? 44.196 -5.661 -35.610 1.00 89.19 366 ILE A CA 1
ATOM 2836 C C . ILE A 1 366 ? 43.868 -6.521 -36.838 1.00 89.19 366 ILE A C 1
ATOM 2838 O O . ILE A 1 366 ? 44.755 -6.866 -37.622 1.00 89.19 366 ILE A O 1
ATOM 2842 N N . ILE A 1 367 ? 42.590 -6.869 -37.001 1.00 88.31 367 ILE A N 1
ATOM 2843 C CA . ILE A 1 367 ? 42.086 -7.605 -38.167 1.00 88.31 367 ILE A CA 1
ATOM 2844 C C . ILE A 1 367 ? 42.500 -6.872 -39.448 1.00 88.31 367 ILE A C 1
ATOM 2846 O O . ILE A 1 367 ? 42.258 -5.672 -39.577 1.00 88.31 367 ILE A O 1
ATOM 2850 N N . CYS A 1 368 ? 43.149 -7.592 -40.368 1.00 91.00 368 CYS A N 1
ATOM 2851 C CA . CYS A 1 368 ? 43.636 -7.065 -41.645 1.00 91.00 368 CYS A CA 1
ATOM 2852 C C . CYS A 1 368 ? 44.435 -5.757 -41.520 1.00 91.00 368 CYS A C 1
ATOM 2854 O O . CYS A 1 368 ? 44.328 -4.870 -42.367 1.00 91.00 368 CYS A O 1
ATOM 2856 N N . SER A 1 369 ? 45.197 -5.614 -40.428 1.00 92.50 369 SER A N 1
ATOM 2857 C CA . SER A 1 369 ? 46.032 -4.440 -40.125 1.00 92.50 369 SER A CA 1
ATOM 2858 C C . SER A 1 369 ? 45.269 -3.102 -40.130 1.00 92.50 369 SER A C 1
ATOM 2860 O O . SER A 1 369 ? 45.887 -2.043 -40.182 1.00 92.50 369 SER A O 1
ATOM 2862 N N . GLY A 1 370 ? 43.929 -3.135 -40.077 1.00 90.50 370 GLY A N 1
ATOM 2863 C CA . GLY A 1 370 ? 43.057 -1.964 -40.215 1.00 90.50 370 GLY A CA 1
ATOM 2864 C C . GLY A 1 370 ? 42.990 -1.368 -41.628 1.00 90.50 370 GLY A C 1
ATOM 2865 O O . GLY A 1 370 ? 42.375 -0.321 -41.805 1.00 90.50 370 GLY A O 1
ATOM 2866 N N . LEU A 1 371 ? 43.608 -2.015 -42.621 1.00 91.19 371 LEU A N 1
ATOM 2867 C CA . LEU A 1 371 ? 43.704 -1.553 -44.012 1.00 91.19 371 LEU A CA 1
ATOM 2868 C C . LEU A 1 371 ? 42.971 -2.486 -44.989 1.00 91.19 371 LEU A C 1
ATOM 2870 O O . LEU A 1 371 ? 43.263 -2.506 -46.186 1.00 91.19 371 LEU A O 1
ATOM 2874 N N . GLY A 1 372 ? 42.052 -3.302 -44.478 1.00 87.12 372 GLY A N 1
ATOM 2875 C CA . GLY A 1 372 ? 41.274 -4.247 -45.261 1.00 87.12 372 GLY A CA 1
ATOM 2876 C C . GLY A 1 372 ? 40.094 -4.810 -44.483 1.00 87.12 372 GLY A C 1
ATOM 2877 O O . GLY A 1 372 ? 40.000 -4.660 -43.265 1.00 87.12 372 GLY A O 1
ATOM 2878 N N . ASP A 1 373 ? 39.210 -5.492 -45.200 1.00 84.12 373 ASP A N 1
ATOM 2879 C CA . ASP A 1 373 ? 38.064 -6.194 -44.634 1.00 84.12 373 ASP A CA 1
ATOM 2880 C C . ASP A 1 373 ? 38.346 -7.700 -44.570 1.00 84.12 373 ASP A C 1
ATOM 2882 O O . ASP A 1 373 ? 38.818 -8.300 -45.538 1.00 84.12 373 ASP A O 1
ATOM 2886 N N . CYS A 1 374 ? 38.048 -8.331 -43.431 1.00 83.19 374 CYS A N 1
ATOM 2887 C CA . CYS A 1 374 ? 38.125 -9.785 -43.302 1.00 83.19 374 CYS A CA 1
ATOM 2888 C C . CYS A 1 374 ? 36.876 -10.426 -43.910 1.00 83.19 374 CYS A C 1
ATOM 2890 O O . CYS A 1 374 ? 35.778 -10.298 -43.368 1.00 83.19 374 CYS A O 1
ATOM 2892 N N . LEU A 1 375 ? 37.049 -11.139 -45.019 1.00 74.25 375 LEU A N 1
ATOM 2893 C CA . LEU A 1 375 ? 35.990 -11.851 -45.725 1.00 74.25 375 LEU A CA 1
ATOM 2894 C C . LEU A 1 375 ? 36.342 -13.338 -45.795 1.00 74.25 375 LEU A C 1
ATOM 2896 O O . LEU A 1 375 ? 37.374 -13.731 -46.333 1.00 74.25 375 LEU A O 1
ATOM 2900 N N . CYS A 1 376 ? 35.486 -14.172 -45.205 1.00 73.31 376 CYS A N 1
ATOM 2901 C CA . CYS A 1 376 ? 35.633 -15.630 -45.156 1.00 73.31 376 CYS A CA 1
ATOM 2902 C C . CYS A 1 376 ? 37.009 -16.135 -44.648 1.00 73.31 376 CYS A C 1
ATOM 2904 O O . CYS A 1 376 ? 37.488 -17.181 -45.088 1.00 73.31 376 CYS A O 1
ATOM 2906 N N . GLY A 1 377 ? 37.655 -15.413 -43.723 1.00 75.94 377 GLY A N 1
ATOM 2907 C CA . GLY A 1 377 ? 38.971 -15.782 -43.184 1.00 75.94 377 GLY A CA 1
ATOM 2908 C C . GLY A 1 377 ? 40.171 -15.355 -44.037 1.00 75.94 377 GLY A C 1
ATOM 2909 O O . GLY A 1 377 ? 41.283 -15.848 -43.849 1.00 75.94 377 GLY A O 1
ATOM 2910 N N . GLN A 1 378 ? 39.957 -14.442 -44.984 1.00 81.56 378 GLN A N 1
ATOM 2911 C CA . GLN A 1 378 ? 41.007 -13.803 -45.769 1.00 81.56 378 GLN A CA 1
ATOM 2912 C C . GLN A 1 378 ? 40.827 -12.287 -45.754 1.00 81.56 378 GLN A C 1
ATOM 2914 O O . GLN A 1 378 ? 39.707 -11.784 -45.703 1.00 81.56 378 GLN A O 1
ATOM 2919 N N . CYS A 1 379 ? 41.933 -11.551 -45.804 1.00 85.69 379 CYS A N 1
ATOM 2920 C CA . CYS A 1 379 ? 41.894 -10.098 -45.860 1.00 85.69 379 CYS A CA 1
ATOM 2921 C C . CYS A 1 379 ? 41.792 -9.602 -47.299 1.00 85.69 379 CYS A C 1
ATOM 2923 O O . CYS A 1 379 ? 42.596 -9.975 -48.153 1.00 85.69 379 CYS A O 1
ATOM 2925 N N . VAL A 1 380 ? 40.828 -8.719 -47.547 1.00 86.44 380 VAL A N 1
ATOM 2926 C CA . VAL A 1 380 ? 40.708 -7.962 -48.792 1.00 86.44 380 VAL A CA 1
ATOM 2927 C C . VAL A 1 380 ? 41.147 -6.532 -48.515 1.00 86.44 380 VAL A C 1
ATOM 2929 O O . VAL A 1 380 ? 40.464 -5.790 -47.811 1.00 86.44 380 VAL A O 1
ATOM 2932 N N . CYS A 1 381 ? 42.313 -6.158 -49.039 1.00 88.81 381 CYS A N 1
ATOM 2933 C CA . CYS A 1 381 ? 42.922 -4.862 -48.757 1.00 88.81 381 CYS A CA 1
ATOM 2934 C C . CYS A 1 381 ? 42.184 -3.724 -49.454 1.00 88.81 381 CYS A C 1
ATOM 2936 O O . CYS A 1 381 ? 41.755 -3.848 -50.603 1.00 88.81 381 CYS A O 1
ATOM 2938 N N . HIS A 1 382 ? 42.053 -2.601 -48.753 1.00 89.25 382 HIS A N 1
ATOM 2939 C CA . HIS A 1 382 ? 41.424 -1.401 -49.280 1.00 89.25 382 HIS A CA 1
ATOM 2940 C C . HIS A 1 382 ? 42.247 -0.819 -50.430 1.00 89.25 382 HIS A C 1
ATOM 2942 O O . HIS A 1 382 ? 43.481 -0.823 -50.416 1.00 89.25 382 HIS A O 1
ATOM 2948 N N . GLN A 1 383 ? 41.555 -0.287 -51.434 1.00 86.56 383 GLN A N 1
ATOM 2949 C CA . GLN A 1 383 ? 42.194 0.528 -52.462 1.00 86.56 383 GLN A CA 1
ATOM 2950 C C . GLN A 1 383 ? 42.471 1.914 -51.880 1.00 86.56 383 GLN A C 1
ATOM 2952 O O . GLN A 1 383 ? 41.622 2.483 -51.198 1.00 86.56 383 GLN A O 1
ATOM 2957 N N . SER A 1 384 ? 43.672 2.445 -52.110 1.00 85.06 384 SER A N 1
ATOM 2958 C CA . SER A 1 384 ? 44.038 3.764 -51.600 1.00 85.06 384 SER A CA 1
ATOM 2959 C C . SER A 1 384 ? 43.645 4.863 -52.583 1.00 85.06 384 SER A C 1
ATOM 2961 O O . SER A 1 384 ? 43.913 4.745 -53.774 1.00 85.06 384 SER A O 1
ATOM 2963 N N . ASP A 1 385 ? 43.116 5.971 -52.062 1.00 84.38 385 ASP A N 1
ATOM 2964 C CA . ASP A 1 385 ? 42.849 7.190 -52.842 1.00 84.38 385 ASP A CA 1
ATOM 2965 C C . ASP A 1 385 ? 44.133 7.924 -53.283 1.00 84.38 385 ASP A C 1
ATOM 2967 O O . ASP A 1 385 ? 44.089 8.859 -54.083 1.00 84.38 385 ASP A O 1
ATOM 2971 N N . VAL A 1 386 ? 45.298 7.522 -52.758 1.00 82.88 386 VAL A N 1
ATOM 2972 C CA . VAL A 1 386 ? 46.595 8.095 -53.129 1.00 82.88 386 VAL A CA 1
ATOM 2973 C C . VAL A 1 386 ? 47.070 7.474 -54.450 1.00 82.88 386 VAL A C 1
ATOM 2975 O O . VAL A 1 386 ? 47.215 6.249 -54.520 1.00 82.88 386 VAL A O 1
ATOM 2978 N N . PRO A 1 387 ? 47.391 8.284 -55.481 1.00 78.75 387 PRO A N 1
ATOM 2979 C CA . PRO A 1 387 ? 47.886 7.777 -56.756 1.00 78.75 387 PRO A CA 1
ATOM 2980 C C . PRO A 1 387 ? 49.087 6.843 -56.579 1.00 78.75 387 PRO A C 1
ATOM 2982 O O . PRO A 1 387 ? 50.031 7.155 -55.855 1.00 78.75 387 PRO A O 1
ATOM 2985 N N . ASN A 1 388 ? 49.045 5.695 -57.257 1.00 80.81 388 ASN A N 1
ATOM 2986 C CA . ASN A 1 388 ? 50.069 4.645 -57.247 1.00 80.81 388 ASN A CA 1
ATOM 2987 C C . ASN A 1 388 ? 50.329 3.950 -55.896 1.00 80.81 388 ASN A C 1
ATOM 2989 O O . ASN A 1 388 ? 51.177 3.057 -55.860 1.00 80.81 388 ASN A O 1
ATOM 2993 N N . LYS A 1 389 ? 49.595 4.262 -54.816 1.00 89.06 389 LYS A N 1
ATOM 2994 C CA . LYS A 1 389 ? 49.687 3.512 -53.556 1.00 89.06 389 LYS A CA 1
ATOM 2995 C C . LYS A 1 389 ? 48.883 2.215 -53.642 1.00 89.06 389 LYS A C 1
ATOM 2997 O O . LYS A 1 389 ? 47.685 2.223 -53.914 1.00 89.06 389 LYS A O 1
ATOM 3002 N N . LYS A 1 390 ? 49.535 1.092 -53.355 1.00 90.00 390 LYS A N 1
ATOM 3003 C CA . LYS A 1 390 ? 48.930 -0.239 -53.283 1.00 90.00 390 LYS A CA 1
ATOM 3004 C C . LYS A 1 390 ? 49.192 -0.834 -51.913 1.00 90.00 390 LYS A C 1
ATOM 3006 O O . LYS A 1 390 ? 50.331 -0.839 -51.460 1.00 90.00 390 LYS A O 1
ATOM 3011 N N . ILE A 1 391 ? 48.133 -1.342 -51.296 1.00 91.94 391 ILE A N 1
ATOM 3012 C CA . ILE A 1 391 ? 48.182 -2.089 -50.041 1.00 91.94 391 ILE A CA 1
ATOM 3013 C C . ILE A 1 391 ? 48.018 -3.565 -50.395 1.00 91.94 391 ILE A C 1
ATOM 3015 O O . ILE A 1 391 ? 47.163 -3.919 -51.208 1.00 91.94 391 ILE A O 1
ATOM 3019 N N . PHE A 1 392 ? 48.864 -4.415 -49.834 1.00 89.50 392 PHE A N 1
ATOM 3020 C CA . PHE A 1 392 ? 48.901 -5.843 -50.127 1.00 89.50 392 PHE A CA 1
ATOM 3021 C C . PHE A 1 392 ? 49.455 -6.620 -48.929 1.00 89.50 392 PHE A C 1
ATOM 3023 O O . PHE A 1 392 ? 49.722 -6.058 -47.868 1.00 89.50 392 PHE A O 1
ATOM 3030 N N . GLY A 1 393 ? 49.612 -7.931 -49.093 1.00 88.31 393 GLY A N 1
ATOM 3031 C CA . GLY A 1 393 ? 49.998 -8.836 -48.014 1.00 88.31 393 GLY A CA 1
ATOM 3032 C C . GLY A 1 393 ? 48.808 -9.642 -47.506 1.00 88.31 393 GLY A C 1
ATOM 3033 O O . GLY A 1 393 ? 47.651 -9.343 -47.803 1.00 88.31 393 GLY A O 1
ATOM 3034 N N . ARG A 1 394 ? 49.097 -10.717 -46.771 1.00 87.31 394 ARG A N 1
ATOM 3035 C CA . ARG A 1 394 ? 48.073 -11.664 -46.304 1.00 87.31 394 ARG A CA 1
ATOM 3036 C C . ARG A 1 394 ? 47.109 -11.023 -45.308 1.00 87.31 394 ARG A C 1
ATOM 3038 O O . ARG A 1 394 ? 45.954 -11.431 -45.230 1.00 87.31 394 ARG A O 1
ATOM 3045 N N . TYR A 1 395 ? 47.594 -10.042 -44.560 1.00 92.69 395 TYR A N 1
ATOM 3046 C CA . TYR A 1 395 ? 46.867 -9.302 -43.543 1.00 92.69 395 TYR A CA 1
ATOM 3047 C C . TYR A 1 395 ? 46.799 -7.807 -43.885 1.00 92.69 395 TYR A C 1
ATOM 3049 O O . TYR A 1 395 ? 46.562 -7.004 -42.987 1.00 92.69 395 TYR A O 1
ATOM 3057 N N . CYS A 1 396 ? 47.016 -7.423 -45.149 1.00 93.25 396 CYS A N 1
ATOM 3058 C CA . CYS A 1 396 ? 47.086 -6.026 -45.602 1.00 93.25 396 CYS A CA 1
AT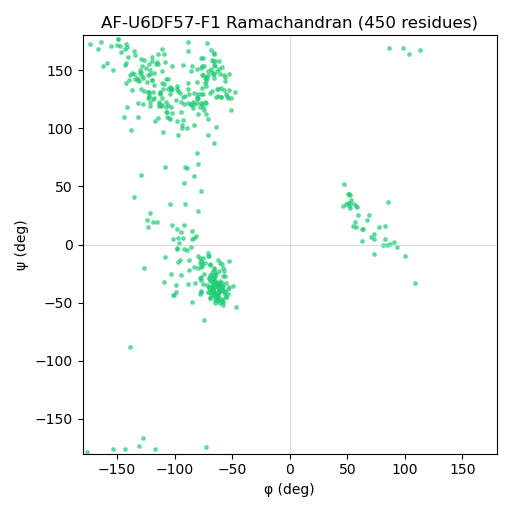OM 3059 C C . CYS A 1 396 ? 48.134 -5.177 -44.868 1.00 93.25 396 CYS A C 1
ATOM 3061 O O . CYS A 1 396 ? 47.931 -3.996 -44.600 1.00 93.25 396 CYS A O 1
ATOM 3063 N N . GLU A 1 397 ? 49.245 -5.809 -44.508 1.00 92.38 397 GLU A N 1
ATOM 3064 C CA . GLU A 1 397 ? 50.324 -5.249 -43.702 1.00 92.38 397 GLU A CA 1
ATOM 3065 C C . GLU A 1 397 ? 51.396 -4.512 -44.519 1.00 92.38 397 GLU A C 1
ATOM 3067 O O . GLU A 1 397 ? 52.221 -3.806 -43.943 1.00 92.38 397 GLU A O 1
ATOM 3072 N N . CYS A 1 398 ? 51.402 -4.678 -45.844 1.00 94.12 398 CYS A N 1
ATOM 3073 C CA . CYS A 1 398 ? 52.418 -4.133 -46.736 1.00 94.12 398 CYS A CA 1
ATOM 3074 C C . CYS A 1 398 ? 51.855 -3.026 -47.629 1.00 94.12 398 CYS A C 1
ATOM 3076 O O . CYS A 1 398 ? 50.704 -3.073 -48.068 1.00 94.12 398 CYS A O 1
ATOM 3078 N N . ASP A 1 399 ? 52.711 -2.070 -47.985 1.00 92.50 399 ASP A N 1
ATOM 3079 C CA . ASP A 1 399 ? 52.462 -1.142 -49.080 1.00 92.50 399 ASP A CA 1
ATOM 3080 C C . ASP A 1 399 ? 53.745 -0.828 -49.862 1.00 92.50 399 ASP A C 1
ATOM 3082 O O . ASP A 1 399 ? 54.846 -1.247 -49.496 1.00 92.50 399 ASP A O 1
ATOM 3086 N N . ASN A 1 400 ? 53.583 -0.115 -50.975 1.00 90.56 400 ASN A N 1
ATOM 3087 C CA . ASN A 1 400 ? 54.658 0.263 -51.891 1.00 90.56 400 ASN A CA 1
ATOM 3088 C C . ASN A 1 400 ? 55.127 1.725 -51.737 1.00 90.56 400 ASN A C 1
ATOM 3090 O O . ASN A 1 400 ? 55.751 2.262 -52.653 1.00 90.56 400 ASN A O 1
ATOM 3094 N N . VAL A 1 401 ? 54.808 2.403 -50.628 1.00 89.38 401 VAL A N 1
ATOM 3095 C CA . VAL A 1 401 ? 55.165 3.821 -50.409 1.00 89.38 401 VAL A CA 1
ATOM 3096 C C . VAL A 1 401 ? 55.919 4.079 -49.102 1.00 89.38 401 VAL A C 1
ATOM 3098 O O . VAL A 1 401 ? 56.605 5.097 -48.993 1.00 89.38 401 VAL A O 1
ATOM 3101 N N . ASN A 1 402 ? 55.829 3.175 -48.128 1.00 90.19 402 ASN A N 1
ATOM 3102 C CA . ASN A 1 402 ? 56.458 3.271 -46.812 1.00 90.19 402 ASN A CA 1
ATOM 3103 C C . ASN A 1 402 ? 57.844 2.607 -46.781 1.00 90.19 402 ASN A C 1
ATOM 3105 O O . ASN A 1 402 ? 58.129 1.781 -45.920 1.00 90.19 402 ASN A O 1
ATOM 3109 N N . CYS A 1 403 ? 58.719 2.993 -47.711 1.00 92.06 403 CYS A N 1
ATOM 3110 C CA . CYS A 1 403 ? 60.148 2.674 -47.661 1.00 92.06 403 CYS A CA 1
ATOM 3111 C C . CYS A 1 403 ? 60.983 3.936 -47.404 1.00 92.06 403 CYS A C 1
ATOM 3113 O O . CYS A 1 403 ? 60.482 5.063 -47.494 1.00 92.06 403 CYS A O 1
ATOM 3115 N N . GLU A 1 404 ? 62.271 3.752 -47.103 1.00 91.75 404 GLU A N 1
ATOM 3116 C CA . GLU A 1 404 ? 63.200 4.865 -46.918 1.00 91.75 404 GLU A CA 1
ATOM 3117 C C . GLU A 1 404 ? 63.257 5.776 -48.154 1.00 91.75 404 GLU A C 1
ATOM 3119 O O . GLU A 1 404 ? 63.102 5.347 -49.304 1.00 91.75 404 GLU A O 1
ATOM 3124 N N . ARG A 1 405 ? 63.452 7.073 -47.907 1.00 92.75 405 ARG A N 1
ATOM 3125 C CA . ARG A 1 405 ? 63.455 8.104 -48.946 1.00 92.75 405 ARG A CA 1
ATOM 3126 C C . ARG A 1 405 ? 64.859 8.633 -49.169 1.00 92.75 405 ARG A C 1
ATOM 3128 O O . ARG A 1 405 ? 65.571 8.935 -48.217 1.00 92.75 405 ARG A O 1
ATOM 3135 N N . TYR A 1 406 ? 65.198 8.832 -50.434 1.00 92.94 406 TYR A N 1
ATOM 3136 C CA . TYR A 1 406 ? 66.395 9.535 -50.867 1.00 92.94 406 TYR A CA 1
ATOM 3137 C C . TYR A 1 406 ? 65.979 10.647 -51.831 1.00 92.94 406 TYR A C 1
ATOM 3139 O O . TYR A 1 406 ? 65.143 10.430 -52.709 1.00 92.94 406 TYR A O 1
ATOM 3147 N N . ASP A 1 407 ? 66.503 11.853 -51.610 1.00 89.69 407 ASP A N 1
ATOM 3148 C CA . ASP A 1 407 ? 66.174 13.058 -52.385 1.00 89.69 407 ASP A CA 1
ATOM 3149 C C . ASP A 1 407 ? 64.654 13.335 -52.486 1.00 89.69 407 ASP A C 1
ATOM 3151 O O . ASP A 1 407 ? 64.076 13.587 -53.543 1.00 89.69 407 ASP A O 1
ATOM 3155 N N . GLY A 1 408 ? 63.952 13.168 -51.357 1.00 88.00 408 GLY A N 1
ATOM 3156 C CA . GLY A 1 408 ? 62.499 13.351 -51.248 1.00 88.00 408 GLY A CA 1
ATOM 3157 C C . GLY A 1 408 ? 61.641 12.245 -51.886 1.00 88.00 408 GLY A C 1
ATOM 3158 O O . GLY A 1 408 ? 60.427 12.207 -51.652 1.00 88.00 408 GLY A O 1
ATOM 3159 N N . ARG A 1 409 ? 62.241 11.305 -52.628 1.00 91.88 409 ARG A N 1
ATOM 3160 C CA . ARG A 1 409 ? 61.552 10.215 -53.338 1.00 91.88 409 ARG A CA 1
ATOM 3161 C C . ARG A 1 409 ? 61.745 8.873 -52.629 1.00 91.88 409 ARG A C 1
ATOM 3163 O O . ARG A 1 409 ? 62.816 8.580 -52.104 1.00 91.88 409 ARG A O 1
ATOM 3170 N N . VAL A 1 410 ? 60.701 8.045 -52.612 1.00 91.56 410 VAL A N 1
ATOM 3171 C CA . VAL A 1 410 ? 60.753 6.685 -52.040 1.00 91.56 410 VAL A CA 1
ATOM 3172 C C . VAL A 1 410 ? 61.743 5.846 -52.850 1.00 91.56 410 VAL A C 1
ATOM 3174 O O . VAL A 1 410 ? 61.644 5.821 -54.075 1.00 91.56 410 VAL A O 1
ATOM 3177 N N . CYS A 1 411 ? 62.715 5.219 -52.182 1.00 92.44 411 CYS A N 1
ATOM 3178 C CA . CYS A 1 411 ? 63.794 4.436 -52.802 1.00 92.44 411 CYS A CA 1
ATOM 3179 C C . CYS A 1 411 ? 64.586 5.172 -53.902 1.00 92.44 411 CYS A C 1
ATOM 3181 O O . CYS A 1 411 ? 65.020 4.560 -54.876 1.00 92.44 411 CYS A O 1
ATOM 3183 N N . GLY A 1 412 ? 64.724 6.501 -53.792 1.00 89.88 412 GLY A N 1
ATOM 3184 C CA . GLY A 1 412 ? 65.394 7.326 -54.805 1.00 89.88 412 GLY A CA 1
ATOM 3185 C C . GLY A 1 412 ? 64.584 7.530 -56.094 1.00 89.88 412 GLY A C 1
ATOM 3186 O O . GLY A 1 412 ? 65.096 8.096 -57.060 1.00 89.88 412 GLY A O 1
ATOM 3187 N N . GLY A 1 413 ? 63.311 7.118 -56.108 1.00 90.19 413 GLY A N 1
ATOM 3188 C CA . GLY A 1 413 ? 62.424 7.155 -57.270 1.00 90.19 413 GLY A CA 1
ATOM 3189 C C . GLY A 1 413 ? 62.545 5.915 -58.157 1.00 90.19 413 GLY A C 1
ATOM 3190 O O . GLY A 1 413 ? 63.470 5.119 -58.013 1.00 90.19 413 GLY A O 1
ATOM 3191 N N . GLU A 1 414 ? 61.617 5.775 -59.110 1.00 87.06 414 GLU A N 1
ATOM 3192 C CA . GLU A 1 414 ? 61.536 4.587 -59.975 1.00 87.06 414 GLU A CA 1
ATOM 3193 C C . GLU A 1 414 ? 62.825 4.321 -60.763 1.00 87.06 414 GLU A C 1
ATOM 3195 O O . GLU A 1 414 ? 63.116 3.170 -61.057 1.00 87.06 414 GLU A O 1
ATOM 3200 N N . GLU A 1 415 ? 63.626 5.350 -61.051 1.00 88.69 415 GLU A N 1
ATOM 3201 C CA . GLU A 1 415 ? 64.918 5.225 -61.742 1.00 88.69 415 GLU A CA 1
ATOM 3202 C C . GLU A 1 415 ? 65.986 4.488 -60.919 1.00 88.69 415 GLU A C 1
ATOM 3204 O O . GLU A 1 415 ? 66.893 3.884 -61.488 1.00 88.69 415 GLU A O 1
ATOM 3209 N N . ARG A 1 416 ? 65.886 4.520 -59.584 1.00 91.50 416 ARG A N 1
ATOM 3210 C CA . ARG A 1 416 ? 66.893 3.965 -58.664 1.00 91.50 416 ARG A CA 1
ATOM 3211 C C . ARG A 1 416 ? 66.420 2.711 -57.947 1.00 91.50 416 ARG A C 1
ATOM 3213 O O . ARG A 1 416 ? 67.237 1.834 -57.678 1.00 91.50 416 ARG A O 1
ATOM 3220 N N . GLY A 1 417 ? 65.127 2.586 -57.661 1.00 91.31 417 GLY A N 1
ATOM 3221 C CA . GLY A 1 417 ? 64.598 1.425 -56.956 1.00 91.31 417 GLY A CA 1
ATOM 3222 C C . GLY A 1 417 ? 63.079 1.385 -56.864 1.00 91.31 417 GLY A C 1
ATOM 3223 O O . GLY A 1 417 ? 62.374 2.323 -57.228 1.00 91.31 417 GLY A O 1
ATOM 3224 N N . THR A 1 418 ? 62.569 0.262 -56.368 1.00 91.88 418 THR A N 1
ATOM 3225 C CA . THR A 1 418 ? 61.141 0.054 -56.090 1.00 91.88 418 THR A CA 1
ATOM 3226 C C . THR A 1 418 ? 60.943 -0.329 -54.629 1.00 91.88 418 THR A C 1
ATOM 3228 O O . THR A 1 418 ? 61.801 -0.979 -54.036 1.00 91.88 418 THR A O 1
ATOM 3231 N N . CYS A 1 419 ? 59.836 0.111 -54.033 1.00 92.19 419 CYS A N 1
ATOM 3232 C CA . CYS A 1 419 ? 59.497 -0.197 -52.647 1.00 92.19 419 CYS A CA 1
ATOM 3233 C C . CYS A 1 419 ? 58.617 -1.445 -52.578 1.00 92.19 419 CYS A C 1
ATOM 3235 O O . CYS A 1 419 ? 57.564 -1.487 -53.217 1.00 92.19 419 CYS A O 1
ATOM 3237 N N . ASP A 1 420 ? 59.027 -2.419 -51.768 1.00 91.44 420 ASP A N 1
ATOM 3238 C CA . ASP A 1 420 ? 58.236 -3.600 -51.432 1.00 91.44 420 ASP A CA 1
ATOM 3239 C C . ASP A 1 420 ? 58.259 -3.817 -49.913 1.00 91.44 420 ASP A C 1
ATOM 3241 O O . ASP A 1 420 ? 59.296 -4.127 -49.322 1.00 91.44 420 ASP A O 1
ATOM 3245 N N . CYS A 1 421 ? 57.111 -3.587 -49.272 1.00 92.00 421 CYS A N 1
ATOM 3246 C CA . CYS A 1 421 ? 56.869 -3.862 -47.856 1.00 92.00 421 CYS A CA 1
ATOM 3247 C C . CYS A 1 421 ? 57.984 -3.361 -46.912 1.00 92.00 421 CYS A C 1
ATOM 3249 O O . CYS A 1 421 ? 58.534 -4.103 -46.094 1.00 92.00 421 CYS A O 1
ATOM 3251 N N . GLY A 1 422 ? 58.344 -2.081 -47.047 1.00 89.56 422 GLY A N 1
ATOM 3252 C CA . GLY A 1 422 ? 59.337 -1.418 -46.195 1.00 89.56 422 GLY A CA 1
ATOM 3253 C C . GLY A 1 422 ? 60.796 -1.600 -46.617 1.00 89.56 422 GLY A C 1
ATOM 3254 O O . GLY A 1 422 ? 61.679 -1.036 -45.972 1.00 89.56 422 GLY A O 1
ATOM 3255 N N . LYS A 1 423 ? 61.077 -2.338 -47.699 1.00 92.31 423 LYS A N 1
ATOM 3256 C CA . LYS A 1 423 ? 62.430 -2.506 -48.246 1.00 92.31 423 LYS A CA 1
ATOM 3257 C C . LYS A 1 423 ? 62.541 -1.953 -49.661 1.00 92.31 423 LYS A C 1
ATOM 3259 O O . LYS A 1 423 ? 61.676 -2.172 -50.506 1.00 92.31 423 LYS A O 1
ATOM 3264 N N . CYS A 1 424 ? 63.643 -1.254 -49.919 1.00 92.88 424 CYS A N 1
ATOM 3265 C CA . CYS A 1 424 ? 63.979 -0.784 -51.253 1.00 92.88 424 CYS A CA 1
ATOM 3266 C C . CYS A 1 424 ? 64.727 -1.862 -52.039 1.00 92.88 424 CYS A C 1
ATOM 3268 O O . CYS A 1 424 ? 65.809 -2.300 -51.651 1.00 92.88 424 CYS A O 1
ATOM 3270 N N . HIS A 1 425 ? 64.162 -2.254 -53.176 1.00 92.56 425 HIS A N 1
ATOM 3271 C CA . HIS A 1 425 ? 64.821 -3.080 -54.177 1.00 92.56 425 HIS A CA 1
ATOM 3272 C C . HIS A 1 425 ? 65.467 -2.173 -55.222 1.00 92.56 425 HIS A C 1
ATOM 3274 O O . HIS A 1 425 ? 64.782 -1.629 -56.094 1.00 92.56 425 HIS A O 1
ATOM 3280 N N . CYS A 1 426 ? 66.780 -1.978 -55.090 1.00 92.62 426 CYS A N 1
ATOM 3281 C CA . CYS A 1 426 ? 67.553 -1.100 -55.960 1.00 92.62 426 CYS A CA 1
ATOM 3282 C C . CYS A 1 426 ? 67.767 -1.710 -57.341 1.00 92.62 426 CYS A C 1
ATOM 3284 O O . CYS A 1 426 ? 67.954 -2.918 -57.483 1.00 92.62 426 CYS A O 1
ATOM 3286 N N . ARG A 1 427 ? 67.732 -0.850 -58.357 1.00 90.81 427 ARG A N 1
ATOM 3287 C CA . ARG A 1 427 ? 68.082 -1.197 -59.731 1.00 90.81 427 ARG A CA 1
ATOM 3288 C C . ARG A 1 427 ? 69.597 -1.318 -59.877 1.00 90.81 427 ARG A C 1
ATOM 3290 O O . ARG A 1 427 ? 70.360 -0.785 -59.069 1.00 90.81 427 ARG A O 1
ATOM 3297 N N . ASP A 1 428 ? 70.020 -2.008 -60.929 1.00 88.44 428 ASP A N 1
ATOM 3298 C CA . ASP A 1 428 ? 71.433 -2.228 -61.222 1.00 88.44 428 ASP A CA 1
ATOM 3299 C C . ASP A 1 428 ? 72.205 -0.902 -61.289 1.00 88.44 428 ASP A C 1
ATOM 3301 O O . ASP A 1 428 ? 71.811 0.034 -61.982 1.00 88.44 428 ASP A O 1
ATOM 3305 N N . GLY A 1 429 ? 73.307 -0.827 -60.539 1.00 86.75 429 GLY A N 1
ATOM 3306 C CA . GLY A 1 429 ? 74.122 0.385 -60.393 1.00 86.75 429 GLY A CA 1
ATOM 3307 C C . GLY A 1 429 ? 73.874 1.175 -59.104 1.00 86.75 429 GLY A C 1
ATOM 3308 O O . GLY A 1 429 ? 74.690 2.034 -58.778 1.00 86.75 429 GLY A O 1
ATOM 3309 N N . PHE A 1 430 ? 72.834 0.846 -58.331 1.00 90.94 430 PHE A N 1
ATOM 3310 C CA . PHE A 1 430 ? 72.532 1.487 -57.046 1.00 90.94 430 PHE A CA 1
ATOM 3311 C C . PHE A 1 430 ? 72.503 0.488 -55.887 1.00 90.94 430 PHE A C 1
ATOM 3313 O O . PHE A 1 430 ? 72.152 -0.680 -56.049 1.00 90.94 430 PHE A O 1
ATOM 3320 N N . GLU A 1 431 ? 72.856 0.957 -54.695 1.00 90.81 431 GLU A N 1
ATOM 3321 C CA . GLU A 1 431 ? 72.810 0.183 -53.457 1.00 90.81 431 GLU A CA 1
ATOM 3322 C C . GLU A 1 431 ? 72.537 1.063 -52.228 1.00 90.81 431 GLU A C 1
ATOM 3324 O O . GLU A 1 431 ? 72.412 2.287 -52.314 1.00 90.81 431 GLU A O 1
ATOM 3329 N N . GLY A 1 432 ? 72.412 0.423 -51.066 1.00 90.06 432 GLY A N 1
ATOM 3330 C CA . GLY A 1 432 ? 72.018 1.070 -49.817 1.00 90.06 432 GLY A CA 1
ATOM 3331 C C . GLY A 1 432 ? 70.533 0.896 -49.492 1.00 90.06 432 GLY A C 1
ATOM 3332 O O . GLY A 1 432 ? 69.741 0.423 -50.304 1.00 90.06 432 GLY A O 1
ATOM 3333 N N . SER A 1 433 ? 70.164 1.260 -48.267 1.00 91.75 433 SER A N 1
ATOM 3334 C CA . SER A 1 433 ? 68.830 1.047 -47.685 1.00 91.75 433 SER A CA 1
ATOM 3335 C C . SER A 1 433 ? 67.692 1.806 -48.390 1.00 91.75 433 SER A C 1
ATOM 3337 O O . SER A 1 433 ? 66.553 1.344 -48.384 1.00 91.75 433 SER A O 1
ATOM 3339 N N . ALA A 1 434 ? 68.014 2.916 -49.058 1.00 92.94 434 ALA A N 1
ATOM 3340 C CA . ALA A 1 434 ? 67.117 3.780 -49.825 1.00 92.94 434 ALA A CA 1
ATOM 3341 C C . ALA A 1 434 ? 67.554 3.941 -51.298 1.00 92.94 434 ALA A C 1
ATOM 3343 O O . ALA A 1 434 ? 67.097 4.865 -51.974 1.00 92.94 434 ALA A O 1
ATOM 3344 N N . CYS A 1 435 ? 68.460 3.083 -51.789 1.00 93.75 435 CYS A N 1
ATOM 3345 C CA . CYS A 1 435 ? 69.110 3.200 -53.107 1.00 93.75 435 CYS A CA 1
ATOM 3346 C C . CYS A 1 435 ? 69.866 4.526 -53.308 1.00 93.75 435 CYS A C 1
ATOM 3348 O O . CYS A 1 435 ? 69.926 5.093 -54.405 1.00 93.75 435 CYS A O 1
ATOM 3350 N N . GLN A 1 436 ? 70.426 5.035 -52.210 1.00 92.94 436 GLN A N 1
ATOM 3351 C CA . GLN A 1 436 ? 71.123 6.312 -52.140 1.00 92.94 436 GLN A CA 1
ATOM 3352 C C . GLN A 1 436 ? 72.537 6.263 -52.721 1.00 92.94 436 GLN A C 1
ATOM 3354 O O . GLN A 1 436 ? 73.035 7.288 -53.181 1.00 92.94 436 GLN A O 1
ATOM 3359 N N . CYS A 1 437 ? 73.192 5.101 -52.685 1.00 90.94 437 CYS A N 1
ATOM 3360 C CA . CYS A 1 437 ? 74.585 4.963 -53.083 1.00 90.94 437 CYS A CA 1
ATOM 3361 C C . CYS A 1 437 ? 74.667 4.505 -54.537 1.00 90.94 437 CYS A C 1
ATOM 3363 O O . CYS A 1 437 ? 74.007 3.545 -54.931 1.00 90.94 437 CYS A O 1
ATOM 3365 N N . GLU A 1 438 ? 75.473 5.188 -55.340 1.00 88.94 438 GLU A N 1
ATOM 3366 C CA . GLU A 1 438 ? 75.810 4.737 -56.685 1.00 88.94 438 GLU A CA 1
ATOM 3367 C C . GLU A 1 438 ? 77.042 3.832 -56.600 1.00 88.94 438 GLU A C 1
ATOM 3369 O O . GLU A 1 438 ? 78.023 4.176 -55.950 1.00 88.94 438 GLU A O 1
ATOM 3374 N N . ARG A 1 439 ? 77.014 2.680 -57.274 1.00 86.12 439 ARG A N 1
ATOM 3375 C CA . ARG A 1 439 ? 78.136 1.723 -57.285 1.00 86.12 439 ARG A CA 1
ATOM 3376 C C . ARG A 1 439 ? 79.352 2.203 -58.082 1.00 86.12 439 ARG A C 1
ATOM 3378 O O . ARG A 1 439 ? 80.378 1.533 -58.107 1.00 86.12 439 ARG A O 1
ATOM 3385 N N . SER A 1 440 ? 79.224 3.320 -58.791 1.00 82.38 440 SER A N 1
ATOM 3386 C CA . SER A 1 440 ? 80.285 3.890 -59.614 1.00 82.38 440 SER A CA 1
ATOM 3387 C C . SER A 1 440 ? 81.359 4.540 -58.744 1.00 82.38 440 SER A C 1
ATOM 3389 O O . SER A 1 440 ? 81.087 5.500 -58.028 1.00 82.38 440 SER A O 1
ATOM 3391 N N . THR A 1 441 ? 82.608 4.094 -58.877 1.00 81.19 441 THR A N 1
ATOM 3392 C CA . THR A 1 441 ? 83.758 4.681 -58.168 1.00 81.19 441 THR A CA 1
ATOM 3393 C C . THR A 1 441 ? 84.353 5.888 -58.901 1.00 81.19 441 THR A C 1
ATOM 3395 O O . THR A 1 441 ? 85.331 6.481 -58.457 1.00 81.19 441 THR A O 1
ATOM 3398 N N . ARG A 1 442 ? 83.740 6.328 -60.013 1.00 78.62 442 ARG A N 1
ATOM 3399 C CA . ARG A 1 442 ? 84.250 7.423 -60.858 1.00 78.62 442 ARG A CA 1
ATOM 3400 C C . ARG A 1 442 ? 84.414 8.748 -60.104 1.00 78.62 442 ARG A C 1
ATOM 3402 O O . ARG A 1 442 ? 85.316 9.511 -60.430 1.00 78.62 442 ARG A O 1
ATOM 3409 N N . GLY A 1 443 ? 83.557 9.021 -59.117 1.00 76.94 443 GLY A N 1
ATOM 3410 C CA . GLY A 1 443 ? 83.657 10.206 -58.252 1.00 76.94 443 GLY A CA 1
ATOM 3411 C C . GLY A 1 443 ? 84.726 10.102 -57.158 1.00 76.94 443 GLY A C 1
ATOM 3412 O O . GLY A 1 443 ? 85.046 11.107 -56.531 1.00 76.94 443 GLY A O 1
ATOM 3413 N N . CYS A 1 444 ? 85.280 8.907 -56.946 1.00 79.75 444 CYS A N 1
ATOM 3414 C CA . CYS A 1 444 ? 86.330 8.606 -55.974 1.00 79.75 444 CYS A CA 1
ATOM 3415 C C . CYS A 1 444 ? 87.726 8.570 -56.616 1.00 79.75 444 CYS A C 1
ATOM 3417 O O . CYS A 1 444 ? 88.711 8.393 -55.909 1.00 79.75 444 CYS A O 1
ATOM 3419 N N . LEU A 1 445 ? 87.829 8.738 -57.939 1.00 81.19 445 LEU A N 1
ATOM 3420 C CA . LEU A 1 445 ? 89.105 8.800 -58.651 1.00 81.19 445 LEU A CA 1
ATOM 3421 C C . LEU A 1 445 ? 89.736 10.194 -58.512 1.00 81.19 445 LEU A C 1
ATOM 3423 O O . LEU A 1 445 ? 89.095 11.210 -58.790 1.00 81.19 445 LEU A O 1
ATOM 3427 N N . SER A 1 446 ? 91.008 10.249 -58.122 1.00 75.81 446 SER A N 1
ATOM 3428 C CA . SER A 1 446 ? 91.815 11.472 -58.120 1.00 75.81 446 SER A CA 1
ATOM 3429 C C . SER A 1 446 ? 92.102 11.968 -59.547 1.00 75.81 446 SER A C 1
ATOM 3431 O O . SER A 1 446 ? 91.907 11.244 -60.526 1.00 75.81 446 SER A O 1
ATOM 3433 N N . ALA A 1 447 ? 92.610 13.200 -59.686 1.00 77.75 447 ALA A N 1
ATOM 3434 C CA . ALA A 1 447 ? 93.008 13.756 -60.988 1.00 77.75 447 ALA A CA 1
ATOM 3435 C C . ALA A 1 447 ? 94.062 12.893 -61.718 1.00 77.75 447 ALA A C 1
ATOM 3437 O O . ALA A 1 447 ? 94.127 12.918 -62.946 1.00 77.75 447 ALA A O 1
ATOM 3438 N N . ASP A 1 448 ? 94.814 12.085 -60.965 1.00 79.25 448 ASP A N 1
ATOM 3439 C CA . ASP A 1 448 ? 95.827 11.150 -61.461 1.00 79.25 448 ASP A CA 1
ATOM 3440 C C . ASP A 1 448 ? 95.277 9.721 -61.667 1.00 79.25 448 ASP A C 1
ATOM 3442 O O . ASP A 1 448 ? 96.044 8.779 -61.859 1.00 79.25 448 ASP A O 1
ATOM 3446 N N . GLY A 1 449 ? 93.954 9.526 -61.597 1.00 74.81 449 GLY A N 1
ATOM 3447 C CA . GLY A 1 449 ? 93.272 8.267 -61.921 1.00 74.81 449 GLY A CA 1
ATOM 3448 C C . GLY A 1 449 ? 93.342 7.172 -60.852 1.00 74.81 449 GLY A C 1
ATOM 3449 O O . GLY A 1 449 ? 93.049 6.019 -61.160 1.00 74.81 449 GLY A O 1
ATOM 3450 N N . HIS A 1 450 ? 93.719 7.507 -59.617 1.00 75.31 450 HIS A N 1
ATOM 3451 C CA . HIS A 1 450 ? 93.769 6.555 -58.502 1.00 75.31 450 HIS A CA 1
ATOM 3452 C C . HIS A 1 450 ? 92.497 6.658 -57.655 1.00 75.31 450 HIS A C 1
ATOM 3454 O O . HIS A 1 450 ? 92.080 7.766 -57.328 1.00 75.31 450 HIS A O 1
ATOM 3460 N N . GLU A 1 451 ? 91.886 5.525 -57.304 1.00 75.19 451 GLU A N 1
ATOM 3461 C CA . GLU A 1 451 ? 90.724 5.477 -56.406 1.00 75.19 451 GLU A CA 1
ATOM 3462 C C . GLU A 1 451 ? 91.169 5.763 -54.965 1.00 75.19 451 GLU A C 1
ATOM 3464 O O . GLU A 1 451 ? 92.086 5.105 -54.467 1.00 75.19 451 GLU A O 1
ATOM 3469 N N . CYS A 1 452 ? 90.584 6.803 -54.363 1.00 65.50 452 CYS A N 1
ATOM 3470 C CA . CYS A 1 452 ? 90.951 7.350 -53.055 1.00 65.50 452 CYS A CA 1
ATOM 3471 C C . CYS A 1 452 ? 90.512 6.474 -51.880 1.00 65.50 452 CYS A C 1
ATOM 3473 O O . CYS A 1 452 ? 89.316 6.103 -51.838 1.00 65.50 452 CYS A O 1
#

Nearest PDB structures (foldseek):
  7usm-assembly1_B  TM=7.809E-01  e=1.255E-77  Homo sapiens
  5es4-assembly4_H  TM=7.877E-01  e=1.044E-73  Homo sapiens
  5e6s-assembly1_B  TM=9.535E-01  e=1.119E-59  Homo sapiens
  5e6u-assembly1_B  TM=9.504E-01  e=1.598E-59  Homo sapiens
  5e6r-assembly1_B  TM=9.475E-01  e=2.728E-59  Homo sapiens

Foldseek 3Di:
DQLQLVVVLVCLLVLLVLVCVVDVDAWDFDKDAFADQFPPWADVDPVCQPAVDPDPVDDAHGHAGMFGQTATHSDSVVRSVSSVPHGHGHTNDFAGAQQQHLLQCLAVCVRNVDDQAFAEAEDEDATHHDEFPPLVNRVADAADPSHHQQDVRGNPCNNNHGRYHLLSSLVSCQVRLYEYEYAYAPVCQVVVVVSCVRRPLYYYDHADPSNNCVSVSVVVSVVFSVQKKKKAWDDDDPQKQKFKWWFEPVRDIDGRHSIHIYGRHDPPDDIDIDIDIDGPDQDDWDWIWMDTGSHPDIDIDTDHGPPDDPAPFVQVCCVQLVVQFGDDNNFTDGDPQFDDRSSPEGCVPPDPVVLQCLQAPDPVADRLNVQFDRDRNFTDGDDDPDPPWDQDDRSSQFIWQQEDDDPNGQLPPPQFFTRTRHATDGDPQFDDRSSHDGPDQPVQADPVGDRD

Radius of gyration: 44.62 Å; Cα contacts (8 Å, |Δi|>4): 905; chains: 1; bounding box: 129×50×106 Å

Mean predicted aligned error: 14.04 Å

Sequence (452 aa):
MLDDLINVKKLGGDLLRALNEITESGRIGFGSFVDKTVLPFVNTHPEKLRNPCPNKEKECQPPFAFRHVLKLTNNSDQFQREVGKQLISGNLDAPEGGLDAMMQVAACLEEIGWRNVTRLLVFATDDGFHFAGDGKLGAILTPNDGRCHLEDNTYKRSNEFDYPSVGQLAHKLAENNIQPIFAVTKRMVKTYEKLTEVIPKSAVGELSDDSSNVVQLIKNAYNKLSSRVFLDHNMIPSTLKVTYDSFCSNGVSQVDQPRGDCDGVQINVPITFQVKVTASECVPEQSFLIRALGFTDTVTVHVVPQCECHCRDMRRDRRLCGGKGFLECGVCRCEAGYIGKSCECQTHGRSSQELEGSCRRDNNSIICSGLGDCLCGQCVCHQSDVPNKKIFGRYCECDNVNCERYDGRVCGGEERGTCDCGKCHCRDGFEGSACQCERSTRGCLSADGHEC

pLDDT: mean 88.2, std 8.58, range [55.62, 98.62]

InterPro domains:
  IPR002369 Integrin beta subunit, VWA domain [PF00362] (1-229)
  IPR002369 Integrin beta subunit, VWA domain [SM00187] (1-309)
  IPR015812 Integrin beta subunit [PR01186] (27-46)
  IPR015812 Integrin beta subunit [PR01186] (60-79)
  IPR015812 Integrin beta subunit [PR01186] (93-115)
  IPR015812 Integrin beta subunit [PR01186] (119-134)
  IPR015812 Integrin beta subunit [PR01186] (162-185)
  IPR015812 Integrin beta subunit [PR01186] (198-222)
  IPR015812 Integrin beta subunit [PR01186] (368-381)
  IPR015812 Integrin beta subunit [PTHR10082] (1-452)
  IPR032695 Integrin domain superfamily [SSF69179] (196-313)
  IPR036465 von Willebrand factor A-like domain superfamily [G3DSA:3.40.50.410] (1-229)
  IPR036465 von Willebrand factor A-like domain superfamily [SSF53300] (1-227)
  IPR057073 Integrin beta, epidermal growth factor-like domain 2 [PF23105] (354-397)
  IPR057243 Integrins beta, I-EGF domain, conserved site [PS00243] (368-381)
  IPR057243 Integrins beta, I-EGF domain, conserved site [PS00243] (411-426)